Protein AF-0000000075737771 (afdb_homodimer)

pLDDT: mean 71.21, std 29.42, range [19.53, 98.81]

Nearest PDB structures (foldseek):
  6zbd-assembly1_D  TM=4.085E-01  e=5.519E+00  Plasmodium falciparum
  7qcf-assembly2_C-2  TM=2.589E-01  e=4.433E+00  Escherichia coli K-12
  5zum-assembly1_B  TM=3.335E-01  e=9.547E+00  Corallococcus sp. EGB
  6zbd-assembly1_D  TM=4.100E-01  e=5.779E+00  Plasmodium falciparum
  6vud-assembly1_B  TM=3.203E-01  e=3.975E+00  Ehrlichia chaffeensis str. Arkansas

Radius of gyration: 42.82 Å; Cα contacts (8 Å, |Δi|>4): 361; chains: 2; bounding box: 142×113×82 Å

Organism: Rhodopseudomonas palustris (strain ATCC BAA-98 / CGA009) (NCBI:txid258594)

Structure (mmCIF, N/CA/C/O backbone):
data_AF-0000000075737771-model_v1
#
loop_
_entity.id
_entity.type
_entity.pdbx_description
1 polymer 'Transmembrane protein'
#
loop_
_atom_site.group_PDB
_atom_site.id
_atom_site.type_symbol
_atom_site.label_atom_id
_atom_site.label_alt_id
_atom_site.label_comp_id
_atom_site.label_asym_id
_atom_site.label_entity_id
_atom_site.label_seq_id
_atom_site.pdbx_PDB_ins_code
_atom_site.Cartn_x
_atom_site.Cartn_y
_atom_site.Cartn_z
_atom_site.occupancy
_atom_site.B_iso_or_equiv
_atom_site.auth_seq_id
_atom_site.auth_comp_id
_atom_site.auth_asym_id
_atom_site.auth_atom_id
_atom_site.pdbx_PDB_model_num
ATOM 1 N N . MET A 1 1 ? -15.773 23.719 -1.005 1 34.38 1 MET A N 1
ATOM 2 C CA . MET A 1 1 ? -16.75 22.703 -1.405 1 34.38 1 MET A CA 1
ATOM 3 C C . MET A 1 1 ? -16.25 21.312 -1.083 1 34.38 1 MET A C 1
ATOM 5 O O . MET A 1 1 ? -15.117 20.953 -1.421 1 34.38 1 MET A O 1
ATOM 9 N N . SER A 1 2 ? -16.828 20.734 -0.159 1 44.22 2 SER A N 1
ATOM 10 C CA . SER A 1 2 ? -16.547 19.391 0.334 1 44.22 2 SER A CA 1
ATOM 11 C C . SER A 1 2 ? -16.594 18.359 -0.792 1 44.22 2 SER A C 1
ATOM 13 O O . SER A 1 2 ? -17.625 18.219 -1.467 1 44.22 2 SER A O 1
ATOM 15 N N . ILE A 1 3 ? -15.781 18.297 -1.634 1 48.78 3 ILE A N 1
ATOM 16 C CA . ILE A 1 3 ? -15.805 17.328 -2.725 1 48.78 3 ILE A CA 1
ATOM 17 C C . ILE A 1 3 ? -16.109 15.945 -2.174 1 48.78 3 ILE A C 1
ATOM 19 O O . ILE A 1 3 ? -15.344 15.398 -1.377 1 48.78 3 ILE A O 1
ATOM 23 N N . ILE A 1 4 ? -17.547 15.734 -1.917 1 54.28 4 ILE A N 1
ATOM 24 C CA . ILE A 1 4 ? -17.984 14.359 -1.649 1 54.28 4 ILE A CA 1
ATOM 25 C C . ILE A 1 4 ? -17.219 13.398 -2.557 1 54.28 4 ILE A C 1
ATOM 27 O O . ILE A 1 4 ? -17.234 13.539 -3.781 1 54.28 4 ILE A O 1
ATOM 31 N N . GLY A 1 5 ? -16.156 12.82 -2.049 1 67.5 5 GLY A N 1
ATOM 32 C CA . GLY A 1 5 ? -15.25 12.141 -2.965 1 67.5 5 GLY A CA 1
ATOM 33 C C . GLY A 1 5 ? -15.648 10.703 -3.238 1 67.5 5 GLY A C 1
ATOM 34 O O . GLY A 1 5 ? -16.078 9.984 -2.33 1 67.5 5 GLY A O 1
ATOM 35 N N . PHE A 1 6 ? -16.094 10.398 -4.477 1 82.88 6 PHE A N 1
ATOM 36 C CA . PHE A 1 6 ? -16.297 9.07 -5.039 1 82.88 6 PHE A CA 1
ATOM 37 C C . PHE A 1 6 ? -15.242 8.094 -4.535 1 82.88 6 PHE A C 1
ATOM 39 O O . PHE A 1 6 ? -14.039 8.383 -4.613 1 82.88 6 PHE A O 1
ATOM 46 N N . PRO A 1 7 ? -15.781 7.008 -3.791 1 91.62 7 PRO A N 1
ATOM 47 C CA . PRO A 1 7 ? -14.789 6.012 -3.391 1 91.62 7 PRO A CA 1
ATOM 48 C C . PRO A 1 7 ? -14.094 5.359 -4.582 1 91.62 7 PRO A C 1
ATOM 50 O O . PRO A 1 7 ? -14.719 4.609 -5.336 1 91.62 7 PRO A O 1
ATOM 53 N N . LEU A 1 8 ? -12.914 5.598 -4.746 1 95.38 8 LEU A N 1
ATOM 54 C CA . LEU A 1 8 ? -12.172 5.152 -5.918 1 95.38 8 LEU A CA 1
ATOM 55 C C . LEU A 1 8 ? -12.047 3.633 -5.941 1 95.38 8 LEU A C 1
ATOM 57 O O . LEU A 1 8 ? -11.93 3.031 -7.012 1 95.38 8 LEU A O 1
ATOM 61 N N . LEU A 1 9 ? -12.055 2.984 -4.77 1 97.06 9 LEU A N 1
ATOM 62 C CA . LEU A 1 9 ? -11.938 1.53 -4.715 1 97.06 9 LEU A CA 1
ATOM 63 C C . LEU A 1 9 ? -13.18 0.867 -5.316 1 97.06 9 LEU A C 1
ATOM 65 O O . LEU A 1 9 ? -13.164 -0.333 -5.602 1 97.06 9 LEU A O 1
ATOM 69 N N . LEU A 1 10 ? -14.219 1.64 -5.566 1 97.56 10 LEU A N 1
ATOM 70 C CA . LEU A 1 10 ? -15.406 1.126 -6.242 1 97.56 10 LEU A CA 1
ATOM 71 C C . LEU A 1 10 ? -15.07 0.703 -7.672 1 97.56 10 LEU A C 1
ATOM 73 O O . LEU A 1 10 ? -15.727 -0.178 -8.227 1 97.56 10 LEU A O 1
ATOM 77 N N . ILE A 1 11 ? -14.07 1.223 -8.18 1 97.88 11 ILE A N 1
ATOM 78 C CA . ILE A 1 11 ? -13.727 0.985 -9.578 1 97.88 11 ILE A CA 1
ATOM 79 C C . ILE A 1 11 ? -13.305 -0.47 -9.766 1 97.88 11 ILE A C 1
ATOM 81 O O . ILE A 1 11 ? -13.922 -1.205 -10.539 1 97.88 11 ILE A O 1
ATOM 85 N N . PRO A 1 12 ? -12.297 -0.991 -9.102 1 98.44 12 PRO A N 1
ATOM 86 C CA . PRO A 1 12 ? -11.969 -2.406 -9.289 1 98.44 12 PRO A CA 1
ATOM 87 C C . PRO A 1 12 ? -13.094 -3.338 -8.844 1 98.44 12 PRO A C 1
ATOM 89 O O . PRO A 1 12 ? -13.273 -4.414 -9.422 1 98.44 12 PRO A O 1
ATOM 92 N N . VAL A 1 13 ? -13.844 -2.938 -7.809 1 98.38 13 VAL A N 1
ATOM 93 C CA . VAL A 1 13 ? -14.969 -3.744 -7.348 1 98.38 13 VAL A CA 1
ATOM 94 C C . VAL A 1 13 ? -16.031 -3.836 -8.453 1 98.38 13 VAL A C 1
ATOM 96 O O . VAL A 1 13 ? -16.562 -4.91 -8.711 1 98.38 13 VAL A O 1
ATOM 99 N N . ALA A 1 14 ? -16.312 -2.715 -9.125 1 98.38 14 ALA A N 1
ATOM 100 C CA . ALA A 1 14 ? -17.266 -2.691 -10.234 1 98.38 14 ALA A CA 1
ATOM 101 C C . ALA A 1 14 ? -16.766 -3.539 -11.406 1 98.38 14 ALA A C 1
ATOM 103 O O . ALA A 1 14 ? -17.547 -4.246 -12.039 1 98.38 14 ALA A O 1
ATOM 104 N N . ILE A 1 15 ? -15.555 -3.449 -11.703 1 98.25 15 ILE A N 1
ATOM 105 C CA . ILE A 1 15 ? -14.984 -4.242 -12.781 1 98.25 15 ILE A CA 1
ATOM 106 C C . ILE A 1 15 ? -15.133 -5.73 -12.461 1 98.25 15 ILE A C 1
ATOM 108 O O . ILE A 1 15 ? -15.516 -6.52 -13.328 1 98.25 15 ILE A O 1
ATOM 112 N N . CYS A 1 16 ? -14.852 -6.109 -11.195 1 97.25 16 CYS A N 1
ATOM 113 C CA . CYS A 1 16 ? -15.039 -7.492 -10.766 1 97.25 16 CYS A CA 1
ATOM 114 C C . CYS A 1 16 ? -16.484 -7.941 -11 1 97.25 16 CYS A C 1
ATOM 116 O O . CYS A 1 16 ? -16.719 -9.031 -11.523 1 97.25 16 CYS A O 1
ATOM 118 N N . ASN A 1 17 ? -17.406 -7.102 -10.617 1 98 17 ASN A N 1
ATOM 119 C CA . ASN A 1 17 ? -18.828 -7.426 -10.805 1 98 17 ASN A CA 1
ATOM 120 C C . ASN A 1 17 ? -19.172 -7.566 -12.281 1 98 17 ASN A C 1
ATOM 122 O O . ASN A 1 17 ? -19.875 -8.508 -12.672 1 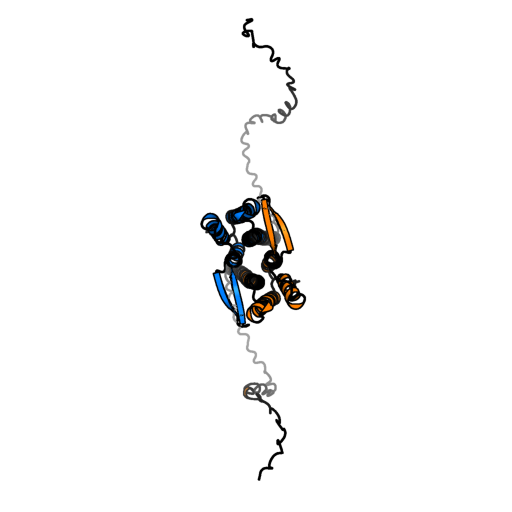98 17 ASN A O 1
ATOM 126 N N . ILE A 1 18 ? -18.703 -6.637 -13.055 1 97.81 18 ILE A N 1
ATOM 127 C CA . ILE A 1 18 ? -18.953 -6.676 -14.484 1 97.81 18 ILE A CA 1
ATOM 128 C C . ILE A 1 18 ? -18.422 -7.98 -15.07 1 97.81 18 ILE A C 1
ATOM 130 O O . ILE A 1 18 ? -19.109 -8.656 -15.844 1 97.81 18 ILE A O 1
ATOM 134 N N . ILE A 1 19 ? -17.281 -8.375 -14.648 1 96.75 19 ILE A N 1
ATOM 135 C CA . ILE A 1 19 ? -16.656 -9.586 -15.164 1 96.75 19 ILE A CA 1
ATOM 136 C C . ILE A 1 19 ? -17.453 -10.812 -14.719 1 96.75 19 ILE A C 1
ATOM 138 O O . ILE A 1 19 ? -17.797 -11.664 -15.539 1 96.75 19 ILE A O 1
ATOM 142 N N . VAL A 1 20 ? -17.766 -10.93 -13.461 1 96.44 20 VAL A N 1
ATOM 143 C CA . VAL A 1 20 ? -18.422 -12.109 -12.891 1 96.44 20 VAL A CA 1
ATOM 144 C C . VAL A 1 20 ? -19.812 -12.266 -13.5 1 96.44 20 VAL A C 1
ATOM 146 O O . VAL A 1 20 ? -20.25 -13.383 -13.797 1 96.44 20 VAL A O 1
ATOM 149 N N . PHE A 1 21 ? -20.484 -11.164 -13.742 1 96.56 21 PHE A N 1
ATOM 150 C CA . PHE A 1 21 ? -21.875 -11.258 -14.172 1 96.56 21 PHE A CA 1
ATOM 151 C C . PHE A 1 21 ? -21.969 -11.227 -15.688 1 96.56 21 PHE A C 1
ATOM 153 O O . PHE A 1 21 ? -22.844 -11.859 -16.266 1 96.56 21 PHE A O 1
ATOM 160 N N . LEU A 1 22 ? -21.062 -10.523 -16.344 1 96.44 22 LEU A N 1
ATOM 161 C CA . LEU A 1 22 ? -21.219 -10.328 -17.781 1 96.44 22 LEU A CA 1
ATOM 162 C C . LEU A 1 22 ? -20.297 -11.25 -18.547 1 96.44 22 LEU A C 1
ATOM 164 O O . LEU A 1 22 ? -20.484 -11.469 -19.75 1 96.44 22 LEU A O 1
ATOM 168 N N . MET A 1 23 ? -19.312 -11.812 -17.859 1 95.5 23 MET A N 1
ATOM 169 C CA . MET A 1 23 ? -18.344 -12.695 -18.5 1 95.5 23 MET A CA 1
ATOM 170 C C . MET A 1 23 ? -18.078 -13.922 -17.641 1 95.5 23 MET A C 1
ATOM 172 O O . MET A 1 23 ? -16.922 -14.211 -17.312 1 95.5 23 MET A O 1
ATOM 176 N N . PRO A 1 24 ? -19.047 -14.773 -17.328 1 88.88 24 PRO A N 1
ATOM 177 C CA . PRO A 1 24 ? -18.891 -15.891 -16.391 1 88.88 24 PRO A CA 1
ATOM 178 C C . PRO A 1 24 ? -17.844 -16.891 -16.859 1 88.88 24 PRO A C 1
ATOM 180 O O . PRO A 1 24 ? -17.234 -17.594 -16.031 1 88.88 24 PRO A O 1
ATOM 183 N N . GLY A 1 25 ? -17.297 -16.891 -18.016 1 91.81 25 GLY A N 1
ATOM 184 C CA . GLY A 1 25 ? -16.281 -17.812 -18.5 1 91.81 25 GLY A CA 1
ATOM 185 C C . GLY A 1 25 ? -14.875 -17.266 -18.359 1 91.81 25 GLY A C 1
ATOM 186 O O . GLY A 1 25 ? -13.906 -18.016 -18.516 1 91.81 25 GLY A O 1
ATOM 187 N N . LEU A 1 26 ? -14.828 -16.094 -17.922 1 93.75 26 LEU A N 1
ATOM 188 C CA . LEU A 1 26 ? -13.523 -15.461 -17.766 1 93.75 26 LEU A CA 1
ATOM 189 C C . LEU A 1 26 ? -13.039 -15.586 -16.312 1 93.75 26 LEU A C 1
ATOM 191 O O . LEU A 1 26 ? -13.578 -14.938 -15.414 1 93.75 26 LEU A O 1
ATOM 195 N N . ALA A 1 27 ? -12.039 -16.484 -16.125 1 94.75 27 ALA A N 1
ATOM 196 C CA . ALA A 1 27 ? -11.516 -16.719 -14.789 1 94.75 27 ALA A CA 1
ATOM 197 C C . ALA A 1 27 ? -10.531 -15.617 -14.383 1 94.75 27 ALA A C 1
ATOM 199 O O . ALA A 1 27 ? -9.883 -15.016 -15.234 1 94.75 27 ALA A O 1
ATOM 200 N N . PHE A 1 28 ? -10.391 -15.406 -13.109 1 95.25 28 PHE A N 1
ATOM 201 C CA . PHE A 1 28 ? -9.523 -14.344 -12.609 1 95.25 28 PHE A CA 1
ATOM 202 C C . PHE A 1 28 ? -8.055 -14.734 -12.75 1 95.25 28 PHE A C 1
ATOM 204 O O . PHE A 1 28 ? -7.172 -13.883 -12.656 1 95.25 28 PHE A O 1
ATOM 211 N N . ASP A 1 29 ? -7.758 -16.016 -12.969 1 93.81 29 ASP A N 1
ATOM 212 C CA . ASP A 1 29 ? -6.383 -16.453 -13.172 1 93.81 29 ASP A CA 1
ATOM 213 C C . ASP A 1 29 ? -6.012 -16.422 -14.656 1 93.81 29 ASP A C 1
ATOM 215 O O . ASP A 1 29 ? -4.898 -16.797 -15.031 1 93.81 29 ASP A O 1
ATOM 219 N N . ALA A 1 30 ? -6.965 -15.891 -15.461 1 96.31 30 ALA A N 1
ATOM 220 C CA . ALA A 1 30 ? -6.672 -15.742 -16.891 1 96.31 30 ALA A CA 1
ATOM 221 C C . ALA A 1 30 ? -5.492 -14.797 -17.109 1 96.31 30 ALA A C 1
ATOM 223 O O . ALA A 1 30 ? -5.426 -13.727 -16.5 1 96.31 30 ALA A O 1
ATOM 224 N N . ALA A 1 31 ? -4.531 -15.25 -18.031 1 96.25 31 ALA A N 1
ATOM 225 C CA . ALA A 1 31 ? -3.354 -14.445 -18.359 1 96.25 31 ALA A CA 1
ATOM 226 C C . ALA A 1 31 ? -3.717 -13.289 -19.281 1 96.25 31 ALA A C 1
ATOM 228 O O . ALA A 1 31 ? -4.309 -13.492 -20.344 1 96.25 31 ALA A O 1
ATOM 229 N N . LEU A 1 32 ? -3.424 -12.125 -18.828 1 96.31 32 LEU A N 1
ATOM 230 C CA . LEU A 1 32 ? -3.666 -10.945 -19.656 1 96.31 32 LEU A CA 1
ATOM 231 C C . LEU A 1 32 ? -2.471 -10.656 -20.562 1 96.31 32 LEU A C 1
ATOM 233 O O . LEU A 1 32 ? -2.641 -10.273 -21.719 1 96.31 32 LEU A O 1
ATOM 237 N N . THR A 1 33 ? -1.307 -10.727 -20.016 1 95.69 33 THR A N 1
ATOM 238 C CA . THR A 1 33 ? -0.081 -10.445 -20.75 1 95.69 33 THR A CA 1
ATOM 239 C C . THR A 1 33 ? 1.122 -11.094 -20.078 1 95.69 33 THR A C 1
ATOM 241 O O . THR A 1 33 ? 1.021 -11.578 -18.938 1 95.69 33 THR A O 1
ATOM 244 N N . ARG A 1 34 ? 2.162 -11.281 -20.938 1 97.5 34 ARG A N 1
ATOM 245 C CA . ARG A 1 34 ? 3.434 -11.805 -20.438 1 97.5 34 ARG A CA 1
ATOM 246 C C . ARG A 1 34 ? 4.57 -10.82 -20.703 1 97.5 34 ARG A C 1
ATOM 248 O O . ARG A 1 34 ? 4.648 -10.242 -21.797 1 97.5 34 ARG A O 1
ATOM 255 N N . VAL A 1 35 ? 5.375 -10.586 -19.609 1 97.06 3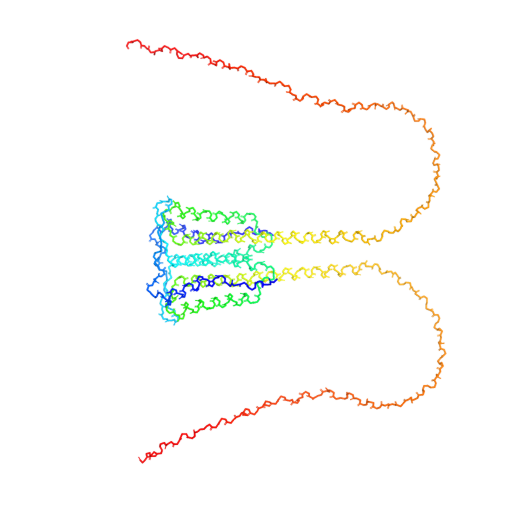5 VAL A N 1
ATOM 256 C CA . VAL A 1 35 ? 6.5 -9.656 -19.719 1 97.06 35 VAL A CA 1
ATOM 257 C C . VAL A 1 35 ? 7.793 -10.367 -19.328 1 97.06 35 VAL A C 1
ATOM 259 O O . VAL A 1 35 ? 7.852 -11.047 -18.297 1 97.06 35 VAL A O 1
ATOM 262 N N . VAL A 1 36 ? 8.812 -10.227 -20.219 1 98 36 VAL A N 1
ATOM 263 C CA . VAL A 1 36 ? 10.133 -10.758 -19.875 1 98 36 VAL A CA 1
ATOM 264 C C . VAL A 1 36 ? 10.891 -9.734 -19.031 1 98 36 VAL A C 1
ATOM 266 O O . VAL A 1 36 ? 11.055 -8.578 -19.453 1 98 36 VAL A O 1
ATOM 269 N N . LEU A 1 37 ? 11.32 -10.195 -17.875 1 98.06 37 LEU A N 1
ATOM 270 C CA . LEU A 1 37 ? 12.023 -9.32 -16.953 1 98.06 37 LEU A CA 1
ATOM 271 C C . LEU A 1 37 ? 13.523 -9.328 -17.234 1 98.06 37 LEU A C 1
ATOM 273 O O . LEU A 1 37 ? 14.016 -10.18 -17.984 1 98.06 37 LEU A O 1
ATOM 277 N N . PRO A 1 38 ? 14.281 -8.266 -16.703 1 97.56 38 PRO A N 1
ATOM 278 C CA . PRO A 1 38 ? 15.734 -8.203 -16.875 1 97.56 38 PRO A CA 1
ATOM 279 C C . PRO A 1 38 ? 16.438 -9.477 -16.422 1 97.56 38 PRO A C 1
ATOM 281 O O . PRO A 1 38 ? 17.484 -9.836 -16.953 1 97.56 38 PRO A O 1
ATOM 284 N N . SER A 1 39 ? 15.898 -10.219 -15.523 1 97.5 39 SER A N 1
ATOM 285 C CA . SER A 1 39 ? 16.469 -11.469 -15.016 1 97.5 39 SER A CA 1
ATOM 286 C C . SER A 1 39 ? 16.359 -12.578 -16.047 1 97.5 39 SER A C 1
ATOM 288 O O . SER A 1 39 ? 17 -13.625 -15.914 1 97.5 39 SER A O 1
ATOM 290 N N . GLY A 1 40 ? 15.477 -12.383 -17.109 1 97.88 40 GLY A N 1
ATOM 291 C CA . GLY A 1 40 ? 15.195 -13.422 -18.094 1 97.88 40 GLY A CA 1
ATOM 292 C C . GLY A 1 40 ? 13.938 -14.211 -17.781 1 97.88 40 GLY A C 1
ATOM 293 O O . GLY A 1 40 ? 13.422 -14.922 -18.641 1 97.88 40 GLY A O 1
ATOM 294 N N . ALA A 1 41 ? 13.438 -14.062 -16.562 1 97.31 41 ALA A N 1
ATOM 295 C CA . ALA A 1 41 ? 12.211 -14.758 -16.188 1 97.31 41 ALA A CA 1
ATOM 296 C C . ALA A 1 41 ? 10.992 -14.109 -16.828 1 97.31 41 ALA A C 1
ATOM 298 O O . ALA A 1 41 ? 10.969 -12.891 -17.047 1 97.31 41 ALA A O 1
ATOM 299 N N . THR A 1 42 ? 9.945 -14.883 -17.156 1 97 42 THR A N 1
ATOM 300 C CA . THR A 1 42 ? 8.703 -14.383 -17.719 1 97 42 THR A CA 1
ATOM 301 C C . THR A 1 42 ? 7.664 -14.156 -16.625 1 97 42 THR A C 1
ATOM 303 O O . THR A 1 42 ? 7.371 -15.062 -15.836 1 97 42 THR A O 1
ATOM 306 N N . TRP A 1 43 ? 7.188 -13.055 -16.5 1 96.56 43 TRP A N 1
ATOM 307 C CA . TRP A 1 43 ? 6.125 -12.703 -15.57 1 96.56 43 TRP A CA 1
ATOM 308 C C . TRP A 1 43 ? 4.77 -12.703 -16.266 1 96.56 43 TRP A C 1
ATOM 310 O O . TRP A 1 43 ? 4.5 -11.844 -17.109 1 96.56 43 TRP A O 1
ATOM 320 N N . THR A 1 44 ? 3.896 -13.625 -15.852 1 96.56 44 THR A N 1
ATOM 321 C CA . THR A 1 44 ? 2.539 -13.703 -16.375 1 96.56 44 THR A CA 1
ATOM 322 C C . THR A 1 44 ? 1.576 -12.891 -15.523 1 96.56 44 THR A C 1
ATOM 324 O O . THR A 1 44 ? 1.38 -13.195 -14.344 1 96.56 44 THR A O 1
ATOM 327 N N . ILE A 1 45 ? 1.024 -11.93 -16.094 1 97.19 45 ILE A N 1
ATOM 328 C CA . ILE A 1 45 ? 0.092 -11.047 -15.398 1 97.19 45 ILE A CA 1
ATOM 329 C C . ILE A 1 45 ? -1.335 -11.562 -15.578 1 97.19 45 ILE A C 1
ATOM 331 O O . ILE A 1 45 ? -1.843 -11.625 -16.703 1 97.19 45 ILE A O 1
ATOM 335 N N . ALA A 1 46 ? -1.957 -11.938 -14.445 1 98 46 ALA A N 1
ATOM 336 C CA . ALA A 1 46 ? -3.318 -12.461 -14.469 1 98 46 ALA A CA 1
ATOM 337 C C . ALA A 1 46 ? -4.34 -11.352 -14.242 1 98 46 ALA A C 1
ATOM 339 O O . ALA A 1 46 ? -4.016 -10.305 -13.68 1 98 46 ALA A O 1
ATOM 340 N N . LEU A 1 47 ? -5.52 -11.57 -14.688 1 97.88 47 LEU A N 1
ATOM 341 C CA . LEU A 1 47 ? -6.621 -10.625 -14.562 1 97.88 47 LEU A CA 1
ATOM 342 C C . LEU A 1 47 ? -6.84 -10.227 -13.109 1 97.88 47 LEU A C 1
ATOM 344 O O . LEU A 1 47 ? -6.961 -9.047 -12.789 1 97.88 47 LEU A O 1
ATOM 348 N N . GLY A 1 48 ? -6.883 -11.203 -12.195 1 97.94 48 GLY A N 1
ATOM 349 C CA . GLY A 1 48 ? -7.102 -10.945 -10.781 1 97.94 48 GLY A CA 1
ATOM 350 C C . GLY A 1 48 ? -6.016 -10.086 -10.164 1 97.94 48 GLY A C 1
ATOM 351 O O . GLY A 1 48 ? -6.305 -9.188 -9.367 1 97.94 48 GLY A O 1
ATOM 352 N N . ASP A 1 49 ? -4.762 -10.383 -10.523 1 97.69 49 ASP A N 1
ATOM 353 C CA . ASP A 1 49 ? -3.633 -9.617 -10.008 1 97.69 49 ASP A CA 1
ATOM 354 C C . ASP A 1 49 ? -3.709 -8.156 -10.461 1 97.69 49 ASP A C 1
ATOM 356 O O . ASP A 1 49 ? -3.33 -7.25 -9.719 1 97.69 49 ASP A O 1
ATOM 360 N N . THR A 1 50 ? -4.172 -7.969 -11.672 1 98.12 50 THR A N 1
ATOM 361 C CA . THR A 1 50 ? -4.301 -6.625 -12.227 1 98.12 50 THR A CA 1
ATOM 362 C C . THR A 1 50 ? -5.363 -5.832 -11.469 1 98.12 50 THR A C 1
ATOM 364 O O . THR A 1 50 ? -5.18 -4.641 -11.195 1 98.12 50 THR A O 1
ATOM 367 N N . LEU A 1 51 ? -6.441 -6.531 -11.125 1 98.62 51 LEU A N 1
ATOM 368 C CA . LEU A 1 51 ? -7.5 -5.863 -10.375 1 98.62 51 LEU A CA 1
ATOM 369 C C . LEU A 1 51 ? -7.023 -5.496 -8.969 1 98.62 51 LEU A C 1
ATOM 371 O O . LEU A 1 51 ? -7.289 -4.391 -8.492 1 98.62 51 LEU A O 1
ATOM 375 N N . VAL A 1 52 ? -6.301 -6.352 -8.344 1 98.75 52 VAL A N 1
ATOM 376 C CA . VAL A 1 52 ? -5.77 -6.082 -7.008 1 98.75 52 VAL A CA 1
ATOM 377 C C . VAL A 1 52 ? -4.754 -4.945 -7.074 1 98.75 52 VAL A C 1
ATOM 379 O O . VAL A 1 52 ? -4.754 -4.055 -6.227 1 98.75 52 VAL A O 1
ATOM 382 N N . ALA A 1 53 ? -3.896 -4.984 -8.125 1 98.75 53 ALA A N 1
ATOM 383 C CA . ALA A 1 53 ? -2.916 -3.92 -8.312 1 98.75 53 ALA A CA 1
ATOM 384 C C . ALA A 1 53 ? -3.602 -2.564 -8.477 1 98.75 53 ALA A C 1
ATOM 386 O O . ALA A 1 53 ? -3.164 -1.568 -7.895 1 98.75 53 ALA A O 1
ATOM 387 N N . LEU A 1 54 ? -4.645 -2.561 -9.242 1 98.62 54 LEU A N 1
ATOM 388 C CA . LEU A 1 54 ? -5.426 -1.343 -9.43 1 98.62 54 LEU A CA 1
ATOM 389 C C . LEU A 1 54 ? -5.992 -0.853 -8.102 1 98.62 54 LEU A C 1
ATOM 391 O O . LEU A 1 54 ? -5.953 0.345 -7.812 1 98.62 54 LEU A O 1
ATOM 395 N N . GLY A 1 55 ? -6.516 -1.797 -7.273 1 98.62 55 GLY A N 1
ATOM 396 C CA . GLY A 1 55 ? -7.008 -1.439 -5.953 1 98.62 55 GLY A CA 1
ATOM 397 C C . GLY A 1 55 ? -5.938 -0.833 -5.062 1 98.62 55 GLY A C 1
ATOM 398 O O . GLY A 1 55 ? -6.18 0.171 -4.391 1 98.62 55 GLY A O 1
ATOM 399 N N . VAL A 1 56 ? -4.754 -1.406 -5.113 1 98.56 56 VAL A N 1
ATOM 400 C CA . VAL A 1 56 ? -3.639 -0.924 -4.309 1 98.56 56 VAL A CA 1
ATOM 401 C C . VAL A 1 56 ? -3.26 0.49 -4.742 1 98.56 56 VAL A C 1
ATOM 403 O O . VAL A 1 56 ? -3.07 1.374 -3.902 1 98.56 56 VAL A O 1
ATOM 406 N N . LEU A 1 57 ? -3.211 0.736 -5.98 1 98.12 57 LEU A N 1
ATOM 407 C CA . LEU A 1 57 ? -2.83 2.041 -6.508 1 98.12 57 LEU A CA 1
ATOM 408 C C . LEU A 1 57 ? -3.881 3.094 -6.168 1 98.12 57 LEU A C 1
ATOM 410 O O . LEU A 1 57 ? -3.541 4.234 -5.852 1 98.12 57 LEU A O 1
ATOM 414 N N . LEU A 1 58 ? -5.141 2.695 -6.203 1 97.5 58 LEU A N 1
ATOM 415 C CA . LEU A 1 58 ? -6.223 3.637 -5.945 1 97.5 58 LEU A CA 1
ATOM 416 C C . LEU A 1 58 ? -6.352 3.918 -4.449 1 97.5 58 LEU A C 1
ATOM 418 O O . LEU A 1 58 ? -7.012 4.883 -4.051 1 97.5 58 LEU A O 1
ATOM 422 N N . LEU A 1 59 ? -5.73 3.084 -3.66 1 96.06 59 LEU A N 1
ATOM 423 C CA . LEU A 1 59 ? -5.73 3.324 -2.221 1 96.06 59 LEU A CA 1
ATOM 424 C C . LEU A 1 59 ? -4.93 4.574 -1.878 1 96.06 59 LEU A C 1
ATOM 426 O O . LEU A 1 59 ? -5.258 5.281 -0.922 1 96.06 59 LEU A O 1
ATOM 430 N N . LEU A 1 60 ? -3.918 4.914 -2.727 1 94.12 60 LEU A N 1
ATOM 431 C CA . LEU A 1 60 ? -3.033 6.043 -2.449 1 94.12 60 LEU A CA 1
ATOM 432 C C . LEU A 1 60 ? -3.803 7.359 -2.473 1 94.12 60 LEU A C 1
ATOM 434 O O . LEU A 1 60 ? -3.812 8.094 -1.482 1 94.12 60 LEU A O 1
ATOM 438 N N . PRO A 1 61 ? -4.508 7.703 -3.551 1 92.69 61 PRO A N 1
ATOM 439 C CA . PRO A 1 61 ? -5.27 8.953 -3.521 1 92.69 61 PRO A CA 1
ATOM 440 C C . PRO A 1 61 ? -6.375 8.945 -2.465 1 92.69 61 PRO A C 1
ATOM 442 O O . PRO A 1 61 ? -6.742 10 -1.945 1 92.69 61 PRO A O 1
ATOM 445 N N . GLU A 1 62 ? -6.879 7.777 -2.166 1 91.75 62 GLU A N 1
ATOM 446 C CA . GLU A 1 62 ? -7.91 7.691 -1.133 1 91.75 62 GLU A CA 1
ATOM 447 C C . GLU A 1 62 ? -7.355 8.094 0.231 1 91.75 62 GLU A C 1
ATOM 449 O O . GLU A 1 62 ? -8.016 8.812 0.986 1 91.75 62 GLU A O 1
ATOM 454 N N . VAL A 1 63 ? -6.203 7.66 0.485 1 88.25 63 VAL A N 1
ATOM 455 C CA . VAL A 1 63 ? -5.543 7.996 1.742 1 88.25 63 VAL A CA 1
ATOM 456 C C . VAL A 1 63 ? -5.23 9.492 1.778 1 88.25 63 VAL A C 1
ATOM 458 O O . VAL A 1 63 ? -5.379 10.141 2.818 1 88.25 63 VAL A O 1
ATOM 461 N N . MET A 1 64 ? -4.848 10.039 0.677 1 87.88 64 MET A N 1
ATOM 462 C CA . MET A 1 64 ? -4.516 11.453 0.589 1 87.88 64 MET A CA 1
ATOM 463 C C . MET A 1 64 ? -5.758 12.32 0.778 1 87.88 64 MET A C 1
ATOM 465 O O . MET A 1 64 ? -5.703 13.367 1.429 1 87.88 64 MET A O 1
ATOM 469 N N . LYS A 1 65 ? -6.789 11.812 0.184 1 87.19 65 LYS A N 1
ATOM 470 C CA . LYS A 1 65 ? -8.062 12.508 0.358 1 87.19 65 LYS A CA 1
ATOM 471 C C . LYS A 1 65 ? -8.492 12.508 1.822 1 87.19 65 LYS A C 1
ATOM 473 O O . LYS A 1 65 ? -9.016 13.508 2.318 1 87.19 65 LYS A O 1
ATOM 478 N N . ALA A 1 66 ? -8.242 11.461 2.506 1 83.94 66 ALA A N 1
ATOM 479 C CA . ALA A 1 66 ? -8.664 11.305 3.896 1 83.94 66 ALA A CA 1
ATOM 480 C C . ALA A 1 66 ? -7.832 12.188 4.824 1 83.94 66 ALA A C 1
ATOM 482 O O . ALA A 1 66 ? -8.266 12.523 5.926 1 83.94 66 ALA A O 1
ATOM 483 N N . ALA A 1 67 ? -6.719 12.656 4.348 1 82 67 ALA A N 1
ATOM 484 C CA . ALA A 1 67 ? -5.812 13.453 5.164 1 82 67 ALA A CA 1
ATOM 485 C C . ALA A 1 67 ? -6.152 14.938 5.07 1 82 67 ALA A C 1
ATOM 487 O O . ALA A 1 67 ? -5.621 15.75 5.824 1 82 67 ALA A O 1
ATOM 488 N N . ARG A 1 68 ? -6.973 15.227 4.238 1 78.62 68 ARG A N 1
ATOM 489 C CA . ARG A 1 68 ? -7.352 16.625 4.109 1 78.62 68 ARG A CA 1
ATOM 490 C C . ARG A 1 68 ? -8.289 17.047 5.234 1 78.62 68 ARG A C 1
ATOM 492 O O . ARG A 1 68 ? -9.18 16.297 5.629 1 78.62 68 ARG A O 1
ATOM 499 N N . PRO A 1 69 ? -7.973 18.25 5.684 1 67.25 69 PRO A N 1
ATOM 500 C CA . PRO A 1 69 ? -8.859 18.766 6.727 1 67.25 69 PRO A CA 1
ATOM 501 C C . PRO A 1 69 ? -10.289 18.984 6.23 1 67.25 69 PRO A C 1
ATOM 503 O O . PRO A 1 69 ? -10.5 19.453 5.113 1 67.25 69 PRO A O 1
ATOM 506 N N . GLY A 1 70 ? -11.188 18.578 6.953 1 60.44 70 GLY A N 1
ATOM 507 C CA . GLY A 1 70 ? -12.578 18.812 6.598 1 60.44 70 GLY A CA 1
ATOM 508 C C . GLY A 1 70 ? -13.102 17.859 5.547 1 60.44 70 GLY A C 1
ATOM 509 O O . GLY A 1 70 ? -14.258 17.938 5.145 1 60.44 70 GLY A O 1
ATOM 510 N N . ALA A 1 71 ? -12.125 17.188 5 1 56.84 71 ALA A N 1
ATOM 511 C CA . ALA A 1 71 ? -12.5 16.5 3.766 1 56.84 71 ALA A CA 1
ATOM 512 C C . ALA A 1 71 ? -13.438 15.336 4.047 1 56.84 71 ALA A C 1
ATOM 514 O O . ALA A 1 71 ? -14.477 15.195 3.395 1 56.84 71 ALA A O 1
ATOM 515 N N . LYS A 1 72 ? -12.93 14.164 4.598 1 59.03 72 LYS A N 1
ATOM 516 C CA . LYS A 1 72 ? -13.875 13.047 4.527 1 59.03 72 LYS A CA 1
ATOM 517 C C . LYS A 1 72 ? -15.086 13.305 5.418 1 59.03 72 LYS A C 1
ATOM 519 O O . LYS A 1 72 ? -14.953 13.406 6.641 1 59.03 72 LYS A O 1
ATOM 524 N N . TYR A 1 73 ? -16.219 13.836 4.613 1 62.88 73 TYR A N 1
ATOM 525 C CA . TYR A 1 73 ? -17.531 13.984 5.246 1 62.88 73 TYR A CA 1
ATOM 526 C C . TYR A 1 73 ? -18.094 12.633 5.668 1 62.88 73 TYR A C 1
ATOM 528 O O . TYR A 1 73 ? -17.609 11.586 5.219 1 62.88 73 TYR A O 1
ATOM 536 N N . LEU A 1 74 ? -18.766 12.703 6.594 1 75.25 74 LEU A N 1
ATOM 537 C CA . LEU A 1 74 ? -19.516 11.539 7.055 1 75.25 74 LEU A CA 1
ATOM 538 C C . LEU A 1 74 ? -19.984 10.695 5.875 1 75.25 74 LEU A C 1
ATOM 540 O O . LEU A 1 74 ? -19.938 9.461 5.93 1 75.25 74 LEU A O 1
ATOM 544 N N . THR A 1 75 ? -20.234 11.445 4.77 1 80.31 75 THR A N 1
ATOM 545 C CA . THR A 1 75 ? -20.734 10.75 3.58 1 80.31 75 THR A CA 1
ATOM 546 C C . THR A 1 75 ? -19.625 9.898 2.953 1 80.31 75 THR A C 1
ATOM 548 O O . THR A 1 75 ? -19.891 8.789 2.49 1 80.31 75 THR A O 1
ATOM 551 N N . ASP A 1 76 ? -18.422 10.391 2.984 1 83.69 76 ASP A N 1
ATOM 552 C CA . ASP A 1 76 ? -17.297 9.648 2.408 1 83.69 76 ASP A CA 1
ATOM 553 C C . ASP A 1 76 ? -17.031 8.367 3.186 1 83.69 76 ASP A C 1
ATOM 555 O O . ASP A 1 76 ? -16.734 7.324 2.592 1 83.69 76 ASP A O 1
ATOM 559 N N . HIS A 1 77 ? -17.25 8.508 4.445 1 86.19 77 HIS A N 1
ATOM 560 C CA . HIS A 1 77 ? -17.047 7.332 5.289 1 86.19 77 HIS A CA 1
ATOM 561 C C . HIS A 1 77 ? -18.141 6.301 5.086 1 86.19 77 HIS A C 1
ATOM 563 O O . HIS A 1 77 ? -17.875 5.098 5.051 1 86.19 77 HIS A O 1
ATOM 569 N N . LEU A 1 78 ? -19.297 6.855 4.918 1 88.94 78 LEU A N 1
ATOM 570 C CA . LEU A 1 78 ? -20.422 5.953 4.684 1 88.94 78 LEU A CA 1
ATOM 571 C C . LEU A 1 78 ? -20.281 5.238 3.346 1 88.94 78 LEU A C 1
ATOM 573 O O . LEU A 1 78 ? -20.578 4.047 3.236 1 88.94 78 LEU A O 1
ATOM 577 N N . LEU A 1 79 ? -19.797 5.93 2.375 1 92.31 79 LEU A N 1
ATOM 578 C CA . LEU A 1 79 ? -19.609 5.324 1.062 1 92.31 79 LEU A CA 1
ATOM 579 C C . LEU A 1 79 ? -18.531 4.25 1.108 1 92.31 79 LEU A C 1
ATOM 581 O O . LEU A 1 79 ? -18.672 3.186 0.509 1 92.31 79 LEU A O 1
ATOM 585 N N . SER A 1 80 ? -17.453 4.523 1.825 1 94.12 80 SER A N 1
ATOM 586 C CA . SER A 1 80 ? -16.391 3.525 1.961 1 94.12 80 SER A CA 1
ATOM 587 C C . SER A 1 80 ? -16.891 2.287 2.695 1 94.12 80 SER A C 1
ATOM 589 O O . SER A 1 80 ? -16.484 1.168 2.389 1 94.12 80 SER A O 1
ATOM 591 N N . LEU A 1 81 ? -17.75 2.555 3.641 1 95.5 81 LEU A N 1
ATOM 592 C CA . LEU A 1 81 ? -18.344 1.443 4.379 1 95.5 81 LEU A CA 1
ATOM 593 C C . LEU A 1 81 ? -19.234 0.605 3.471 1 95.5 81 LEU A C 1
ATOM 595 O O . LEU A 1 81 ? -19.234 -0.625 3.561 1 95.5 81 LEU A O 1
ATOM 599 N N . LEU A 1 82 ? -20.016 1.248 2.625 1 96.81 82 LEU A N 1
ATOM 600 C CA . LEU A 1 82 ? -20.875 0.543 1.68 1 96.81 82 LEU A CA 1
ATOM 601 C C . LEU A 1 82 ? -20.047 -0.288 0.706 1 96.81 82 LEU A C 1
ATOM 603 O O . LEU A 1 82 ? -20.406 -1.426 0.395 1 96.81 82 LEU A O 1
ATOM 607 N N . VAL A 1 83 ? -18.938 0.265 0.236 1 97.69 83 VAL A N 1
ATOM 608 C CA . VAL A 1 83 ? -18.047 -0.467 -0.664 1 97.69 83 VAL A CA 1
ATOM 609 C C . VAL A 1 83 ? -17.469 -1.685 0.055 1 97.69 83 VAL A C 1
ATOM 611 O O . VAL A 1 83 ? -17.469 -2.789 -0.491 1 97.69 83 VAL A O 1
ATOM 614 N N . LEU A 1 84 ? -17.047 -1.447 1.312 1 98.25 84 LEU A N 1
ATOM 615 C CA . LEU A 1 84 ? -16.516 -2.545 2.111 1 98.25 84 LEU A CA 1
ATOM 616 C C . LEU A 1 84 ? -17.578 -3.611 2.348 1 98.25 84 LEU A C 1
ATOM 618 O O . LEU A 1 84 ? -17.344 -4.797 2.098 1 98.25 84 LEU A O 1
ATOM 622 N N . GLY A 1 85 ? -18.703 -3.17 2.805 1 98.38 85 GLY A N 1
ATOM 623 C CA . GLY A 1 85 ? -19.797 -4.105 3.062 1 98.38 85 GLY A CA 1
ATOM 624 C C . GLY A 1 85 ? -20.25 -4.836 1.817 1 98.38 85 GLY A C 1
ATOM 625 O O . GLY A 1 85 ? -20.516 -6.043 1.857 1 98.38 85 GLY A O 1
ATOM 626 N N . GLY A 1 86 ? -20.375 -4.164 0.7 1 98.31 86 GLY A N 1
ATOM 627 C CA . GLY A 1 86 ? -20.812 -4.762 -0.553 1 98.31 86 GLY A CA 1
ATOM 628 C C . GLY A 1 86 ? -19.875 -5.848 -1.052 1 98.31 86 GLY A C 1
ATOM 629 O O . GLY A 1 86 ? -20.312 -6.969 -1.327 1 98.31 86 GLY A O 1
ATOM 630 N N . ILE A 1 87 ? -18.625 -5.574 -1.118 1 98.62 87 ILE A N 1
ATOM 631 C CA . ILE A 1 87 ? -17.672 -6.52 -1.681 1 98.62 87 ILE A CA 1
ATOM 632 C C . ILE A 1 87 ? -17.484 -7.691 -0.721 1 98.62 87 ILE A C 1
ATOM 634 O O . ILE A 1 87 ? -17.266 -8.828 -1.153 1 98.62 87 ILE A O 1
ATOM 638 N N . THR A 1 88 ? -17.547 -7.449 0.593 1 98.62 88 THR A N 1
ATOM 639 C CA . THR A 1 88 ? -17.438 -8.531 1.569 1 98.62 88 THR A CA 1
ATOM 640 C C . THR A 1 88 ? -18.641 -9.453 1.478 1 98.62 88 THR A C 1
ATOM 642 O O . THR A 1 88 ? -18.5 -10.68 1.521 1 98.62 88 THR A O 1
ATOM 645 N N . ALA A 1 89 ? -19.781 -8.875 1.301 1 98.69 89 ALA A N 1
ATOM 646 C CA . ALA A 1 89 ? -21 -9.672 1.153 1 98.69 89 ALA A CA 1
ATOM 647 C C . ALA A 1 89 ? -20.938 -10.531 -0.105 1 98.69 89 ALA A C 1
ATOM 649 O O . ALA A 1 89 ? -21.297 -11.711 -0.073 1 98.69 89 ALA A O 1
ATOM 650 N N . GLU A 1 90 ? -20.484 -9.891 -1.133 1 98.56 90 GLU A N 1
ATOM 651 C CA . GLU A 1 90 ? -20.344 -10.656 -2.369 1 98.56 90 GLU A CA 1
ATOM 652 C C . GLU A 1 90 ? -19.391 -11.836 -2.186 1 98.56 90 GLU A C 1
ATOM 654 O O . GLU A 1 90 ? -19.672 -12.953 -2.625 1 98.56 90 GLU A O 1
ATOM 659 N N . PHE A 1 91 ? -18.344 -11.656 -1.489 1 98.44 91 PHE A N 1
ATOM 660 C CA . PHE A 1 91 ? -17.328 -12.664 -1.259 1 98.44 91 PHE A CA 1
ATOM 661 C C . PHE A 1 91 ? -17.875 -13.828 -0.452 1 98.44 91 PHE A C 1
ATOM 663 O O . PHE A 1 91 ? -17.625 -14.992 -0.772 1 98.44 91 PHE A O 1
ATOM 670 N N . VAL A 1 92 ? -18.656 -13.523 0.499 1 98.31 92 VAL A N 1
ATOM 671 C CA . VAL A 1 92 ? -19.078 -14.539 1.456 1 98.31 92 VAL A CA 1
ATOM 672 C C . VAL A 1 92 ? -20.375 -15.18 0.988 1 98.31 92 VAL A C 1
ATOM 674 O O . VAL A 1 92 ? -20.578 -16.391 1.152 1 98.31 92 VAL A O 1
ATOM 677 N N . MET A 1 93 ? -21.234 -14.438 0.281 1 98.38 93 MET A N 1
ATOM 678 C CA . MET A 1 93 ? -22.609 -14.883 0.078 1 98.38 93 MET A CA 1
ATOM 679 C C . MET A 1 93 ? -22.812 -15.391 -1.345 1 98.38 93 MET A C 1
ATOM 681 O O . MET A 1 93 ? -23.781 -16.094 -1.623 1 98.38 93 MET A O 1
ATOM 685 N N . LEU A 1 94 ? -21.906 -14.992 -2.225 1 97.69 94 LEU A N 1
ATOM 686 C CA . LEU A 1 94 ? -22.047 -15.43 -3.611 1 97.69 94 LEU A CA 1
ATOM 687 C C . LEU A 1 94 ? -20.875 -16.328 -4.023 1 97.69 94 LEU A C 1
ATOM 689 O O . LEU A 1 94 ? -19.719 -15.906 -3.969 1 97.69 94 LEU A O 1
ATOM 693 N N . PRO A 1 95 ? -21.234 -17.484 -4.539 1 96.44 95 PRO A N 1
ATOM 694 C CA . PRO A 1 95 ? -20.188 -18.438 -4.883 1 96.44 95 PRO A CA 1
ATOM 695 C C . PRO A 1 95 ? -19.297 -17.969 -6.02 1 96.44 95 PRO A C 1
ATOM 697 O O . PRO A 1 95 ? -18.094 -18.281 -6.051 1 96.44 95 PRO A O 1
ATOM 700 N N . GLN A 1 96 ? -19.781 -17.094 -6.867 1 95.94 96 GLN A N 1
ATOM 701 C CA . GLN A 1 96 ? -19 -16.609 -8 1 95.94 96 GLN A CA 1
ATOM 702 C C . GLN A 1 96 ? -17.906 -15.648 -7.555 1 95.94 96 GLN A C 1
ATOM 704 O O . GLN A 1 96 ? -16.938 -15.406 -8.289 1 95.94 96 GLN A O 1
ATOM 709 N N . PHE A 1 97 ? -18.016 -15.141 -6.371 1 97.5 97 PHE A N 1
ATOM 710 C CA . PHE A 1 97 ? -17.078 -14.141 -5.867 1 97.5 97 PHE A CA 1
ATOM 711 C C . PHE A 1 97 ? -16.109 -14.758 -4.859 1 97.5 97 PHE A C 1
ATOM 713 O O . PHE A 1 97 ? -15.273 -14.062 -4.289 1 97.5 97 PHE A O 1
ATOM 720 N N . ALA A 1 98 ? -16.172 -16.094 -4.645 1 96.81 98 ALA A N 1
ATOM 721 C CA . ALA A 1 98 ? -15.375 -16.781 -3.633 1 96.81 98 ALA A CA 1
ATOM 722 C C . ALA A 1 98 ? -13.961 -17.047 -4.145 1 96.81 98 ALA A C 1
ATOM 724 O O . ALA A 1 98 ? -13.586 -18.188 -4.391 1 96.81 98 ALA A O 1
ATOM 725 N N . ASN A 1 99 ? -13.109 -16.047 -4.266 1 96.06 99 ASN A N 1
ATOM 726 C CA . ASN A 1 99 ? -11.734 -16.156 -4.746 1 96.06 99 ASN A CA 1
ATOM 727 C C . ASN A 1 99 ? -10.82 -15.133 -4.094 1 96.06 99 ASN A C 1
ATOM 729 O O . ASN A 1 99 ? -11.289 -14.211 -3.42 1 96.06 99 ASN A O 1
ATOM 733 N N . ALA A 1 100 ? -9.492 -15.266 -4.289 1 97.44 100 ALA A N 1
ATOM 734 C CA . ALA A 1 100 ? -8.477 -14.469 -3.607 1 97.44 100 ALA A CA 1
ATOM 735 C C . ALA A 1 100 ? -8.539 -13.008 -4.059 1 97.44 100 ALA A C 1
ATOM 737 O O . ALA A 1 100 ? -8.258 -12.102 -3.273 1 97.44 100 ALA A O 1
ATOM 738 N N . THR A 1 101 ? -8.906 -12.766 -5.336 1 98.31 101 THR A N 1
ATOM 739 C CA . THR A 1 101 ? -8.992 -11.398 -5.855 1 98.31 101 THR A CA 1
ATOM 740 C C . THR A 1 101 ? -10.008 -10.578 -5.07 1 98.31 101 THR A C 1
ATOM 742 O O . THR A 1 101 ? -9.703 -9.484 -4.605 1 98.31 101 THR A O 1
ATOM 745 N N . VAL A 1 102 ? -11.211 -11.18 -4.902 1 98.56 102 VAL A N 1
ATOM 746 C CA . VAL A 1 102 ? -12.297 -10.484 -4.215 1 98.56 102 VAL A CA 1
ATOM 747 C C . VAL A 1 102 ? -11.953 -10.336 -2.734 1 98.56 102 VAL A C 1
ATOM 749 O O . VAL A 1 102 ? -12.227 -9.297 -2.129 1 98.56 102 VAL A O 1
ATOM 752 N N . ALA A 1 103 ? -11.352 -11.297 -2.143 1 98.56 103 ALA A N 1
ATOM 753 C CA . ALA A 1 103 ? -10.938 -11.234 -0.745 1 98.56 103 ALA A CA 1
ATOM 754 C C . ALA A 1 103 ? -9.945 -10.102 -0.521 1 98.56 103 ALA A C 1
ATOM 756 O O . ALA A 1 103 ? -10.055 -9.352 0.454 1 98.56 103 ALA A O 1
ATOM 757 N N . LEU A 1 104 ? -8.961 -10.023 -1.426 1 98.75 104 LEU A N 1
ATOM 758 C CA . LEU A 1 104 ? -7.938 -8.992 -1.281 1 98.75 104 LEU A CA 1
ATOM 759 C C . LEU A 1 104 ? -8.523 -7.605 -1.509 1 98.75 104 LEU A C 1
ATOM 761 O O . LEU A 1 104 ? -8.148 -6.648 -0.835 1 98.75 104 LEU A O 1
ATOM 765 N N . LEU A 1 105 ? -9.445 -7.488 -2.441 1 98.81 105 LEU A N 1
ATOM 766 C CA . LEU A 1 105 ? -10.133 -6.215 -2.646 1 98.81 105 LEU A CA 1
ATOM 767 C C . LEU A 1 105 ? -10.938 -5.824 -1.412 1 98.81 105 LEU A C 1
ATOM 769 O O . LEU A 1 105 ? -11 -4.648 -1.055 1 98.81 105 LEU A O 1
ATOM 773 N N . SER A 1 106 ? -11.578 -6.828 -0.78 1 98.75 106 SER A N 1
ATOM 774 C CA . SER A 1 106 ? -12.305 -6.57 0.462 1 98.75 106 SER A CA 1
ATOM 775 C C . SER A 1 106 ? -11.367 -6.059 1.551 1 98.75 106 SER A C 1
ATOM 777 O O . SER A 1 106 ? -11.727 -5.152 2.309 1 98.75 106 SER A O 1
ATOM 779 N N . LEU A 1 107 ? -10.172 -6.605 1.616 1 98.69 107 LEU A N 1
ATOM 780 C CA . LEU A 1 107 ? -9.188 -6.188 2.605 1 98.69 107 LEU A CA 1
ATOM 781 C C . LEU A 1 107 ? -8.711 -4.766 2.326 1 98.69 107 LEU A C 1
ATOM 783 O O . LEU A 1 107 ? -8.516 -3.979 3.256 1 98.69 107 LEU A O 1
ATOM 787 N N . LEU A 1 108 ? -8.516 -4.508 1.078 1 98.69 108 LEU A N 1
ATOM 788 C CA . LEU A 1 108 ? -8.141 -3.15 0.696 1 98.69 108 LEU A CA 1
ATOM 789 C C . LEU A 1 108 ? -9.227 -2.156 1.088 1 98.69 108 LEU A C 1
ATOM 791 O O . LEU A 1 108 ? -8.93 -1.062 1.571 1 98.69 108 LEU A O 1
ATOM 795 N N . ALA A 1 109 ? -10.5 -2.525 0.881 1 98.25 109 ALA A N 1
ATOM 796 C CA . ALA A 1 109 ? -11.617 -1.673 1.279 1 98.25 109 ALA A CA 1
ATOM 797 C C . ALA A 1 109 ? -11.641 -1.475 2.793 1 98.25 109 ALA A C 1
ATOM 799 O O . ALA A 1 109 ? -11.992 -0.396 3.277 1 98.25 109 ALA A O 1
ATOM 800 N N . LEU A 1 110 ? -11.289 -2.496 3.514 1 98 110 LEU A N 1
ATOM 801 C CA . LEU A 1 110 ? -11.219 -2.41 4.969 1 98 110 LEU A CA 1
ATOM 802 C C . LEU A 1 110 ? -10.164 -1.397 5.398 1 98 110 LEU A C 1
ATOM 804 O O . LEU A 1 110 ? -10.422 -0.553 6.262 1 98 110 LEU A O 1
ATOM 808 N N . VAL A 1 111 ? -8.984 -1.487 4.758 1 97.25 111 VAL A N 1
ATOM 809 C CA . VAL A 1 111 ? -7.891 -0.575 5.078 1 97.25 111 VAL A CA 1
ATOM 810 C C . VAL A 1 111 ? -8.305 0.859 4.75 1 97.25 111 VAL A C 1
ATOM 812 O O . VAL A 1 111 ? -8.023 1.781 5.52 1 97.25 111 VAL A O 1
ATOM 815 N N . ASP A 1 112 ? -8.938 1.061 3.629 1 95.31 112 ASP A N 1
ATOM 816 C CA . ASP A 1 112 ? -9.43 2.377 3.234 1 95.31 112 ASP A CA 1
ATOM 817 C C . ASP A 1 112 ? -10.391 2.941 4.281 1 95.31 112 ASP A C 1
ATOM 819 O O . ASP A 1 112 ? -10.266 4.102 4.68 1 95.31 112 ASP A O 1
ATOM 823 N N . PHE A 1 113 ? -11.367 2.088 4.734 1 93.81 113 PHE A N 1
ATOM 824 C CA . PHE A 1 113 ? -12.367 2.506 5.707 1 93.81 113 PHE A CA 1
ATOM 825 C C . PHE A 1 113 ? -11.727 2.836 7.047 1 93.81 113 PHE A C 1
ATOM 827 O O . PHE A 1 113 ? -11.984 3.893 7.625 1 93.81 113 PHE A O 1
ATOM 834 N N . LEU A 1 114 ? -10.812 2.082 7.473 1 94.12 114 LEU A N 1
ATOM 835 C CA . LEU A 1 114 ? -10.188 2.258 8.773 1 94.12 114 LEU A CA 1
ATOM 836 C C . LEU A 1 114 ? -9.211 3.432 8.75 1 94.12 114 LEU A C 1
ATOM 838 O O . LEU A 1 114 ? -9.117 4.188 9.727 1 94.12 114 LEU A O 1
ATOM 842 N N . SER A 1 115 ? -8.461 3.506 7.668 1 92.12 115 SER A N 1
ATOM 843 C CA . SER A 1 115 ? -7.547 4.637 7.555 1 92.12 115 SER A CA 1
ATOM 844 C C . SER A 1 115 ? -8.305 5.961 7.566 1 92.12 115 SER A C 1
ATOM 846 O O . SER A 1 115 ? -7.836 6.945 8.141 1 92.12 115 SER A O 1
ATOM 848 N N . GLY A 1 116 ? -9.422 5.98 6.934 1 88.62 116 GLY A N 1
ATOM 849 C CA . GLY A 1 116 ? -10.25 7.18 6.945 1 88.62 116 GLY A CA 1
ATOM 850 C C . GLY A 1 116 ? -10.695 7.586 8.336 1 88.62 116 GLY A C 1
ATOM 851 O O . GLY A 1 116 ? -10.609 8.758 8.703 1 88.62 116 GLY A O 1
ATOM 852 N N . ILE A 1 117 ? -11.117 6.664 9.094 1 89.31 117 ILE A N 1
ATOM 853 C CA . ILE A 1 117 ? -11.562 6.922 10.453 1 89.31 117 ILE A CA 1
ATOM 854 C C . ILE A 1 117 ? -10.383 7.379 11.312 1 89.31 117 ILE A C 1
ATOM 856 O O . ILE A 1 117 ? -10.492 8.344 12.07 1 89.31 117 ILE A O 1
ATOM 860 N N . ALA A 1 118 ? -9.281 6.766 11.141 1 89.12 118 ALA A N 1
ATOM 861 C CA . ALA A 1 118 ? -8.102 7.055 11.945 1 89.12 118 ALA A CA 1
ATOM 862 C C . ALA A 1 118 ? -7.574 8.461 11.664 1 89.12 118 ALA A C 1
ATOM 864 O O . ALA A 1 118 ? -7.23 9.203 12.586 1 89.12 118 ALA A O 1
ATOM 865 N N . LEU A 1 119 ? -7.527 8.797 10.469 1 87.81 119 LEU A N 1
ATOM 866 C CA . LEU A 1 119 ? -6.996 10.102 10.062 1 87.81 119 LEU A CA 1
ATOM 867 C C . LEU A 1 119 ? -7.953 11.219 10.461 1 87.81 119 LEU A C 1
ATOM 869 O O . LEU A 1 119 ? -7.516 12.297 10.883 1 87.81 119 LEU A O 1
ATOM 873 N N . ARG A 1 120 ? -9.164 10.93 10.414 1 84.56 120 ARG A N 1
ATOM 874 C CA . ARG A 1 120 ? -10.156 11.914 10.844 1 84.56 120 ARG A CA 1
ATOM 875 C C . ARG A 1 120 ? -10.07 12.148 12.352 1 84.56 120 ARG A C 1
ATOM 877 O O . ARG A 1 120 ? -10.172 13.289 12.805 1 84.56 120 ARG A O 1
ATOM 884 N N . SER A 1 121 ? -9.992 11.102 13.031 1 85 121 SER A N 1
ATOM 885 C CA . SER A 1 121 ? -9.898 11.195 14.484 1 85 121 SER A CA 1
ATOM 886 C C . SER A 1 121 ? -8.672 12 14.906 1 85 121 SER A C 1
ATOM 888 O O . SER A 1 121 ? -8.719 12.75 15.883 1 85 121 SER A O 1
ATOM 890 N N . ARG A 1 122 ? -7.742 11.93 14.188 1 83.38 122 ARG A N 1
ATOM 891 C CA . ARG A 1 122 ? -6.527 12.672 14.492 1 83.38 122 ARG A CA 1
ATOM 892 C C . ARG A 1 122 ? -6.715 14.164 14.227 1 83.38 122 ARG A C 1
ATOM 894 O O . ARG A 1 122 ? -6.281 15 15.016 1 83.38 122 ARG A O 1
ATOM 901 N N . HIS A 1 123 ? -7.32 14.422 13.203 1 80.31 123 HIS A N 1
ATOM 902 C CA . HIS A 1 123 ? -7.594 15.812 12.875 1 80.31 123 HIS A CA 1
ATOM 903 C C . HIS A 1 123 ? -8.469 16.469 13.938 1 80.31 123 HIS A C 1
ATOM 905 O O . HIS A 1 123 ? -8.25 17.625 14.305 1 80.31 123 HIS A O 1
ATOM 911 N N . LYS A 1 124 ? -9.391 15.703 14.375 1 80.81 124 LYS A N 1
ATOM 912 C CA . LYS A 1 124 ? -10.289 16.234 15.391 1 80.81 124 LYS A CA 1
ATOM 913 C C . LYS A 1 124 ? -9.555 16.469 16.703 1 80.81 124 LYS A C 1
ATOM 915 O O . LYS A 1 124 ? -9.797 17.469 17.391 1 80.81 124 LYS A O 1
ATOM 920 N N . ARG A 1 125 ? -8.641 15.609 16.969 1 82.69 125 ARG A N 1
ATOM 921 C CA . ARG A 1 125 ? -7.859 15.734 18.188 1 82.69 125 ARG A CA 1
ATOM 922 C C . ARG A 1 125 ? -6.938 16.953 18.141 1 82.69 125 ARG A C 1
ATOM 924 O O . ARG A 1 125 ? -6.789 17.672 19.125 1 82.69 125 ARG A O 1
ATOM 931 N N . GLU A 1 126 ? -6.418 17.172 16.984 1 80.44 126 GLU A N 1
ATOM 932 C CA . GLU A 1 126 ? -5.523 18.328 16.812 1 80.44 126 GLU A CA 1
ATOM 933 C C . GLU A 1 126 ? -6.297 19.641 16.844 1 80.44 126 GLU A C 1
ATOM 935 O O . GLU A 1 126 ? -5.824 20.625 17.391 1 80.44 126 GLU A O 1
ATOM 940 N N . ALA A 1 127 ? -7.445 19.547 16.297 1 78.94 127 ALA A N 1
ATOM 941 C CA . ALA A 1 127 ? -8.289 20.75 16.297 1 78.94 127 ALA A CA 1
ATOM 942 C C . ALA A 1 127 ? -8.766 21.078 17.719 1 78.94 127 ALA A C 1
ATOM 944 O O . ALA A 1 127 ? -8.805 22.234 18.109 1 78.94 127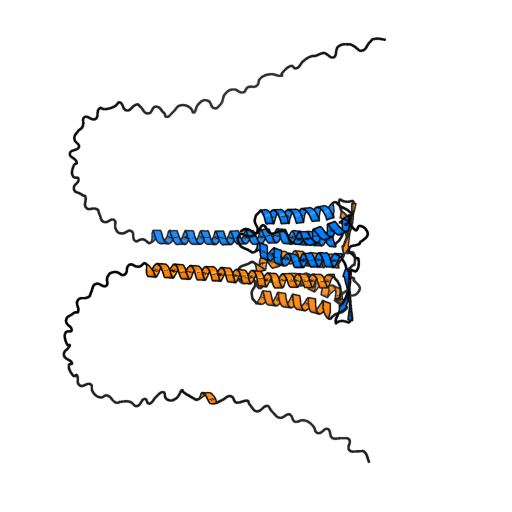 ALA A O 1
ATOM 945 N N . ARG A 1 128 ? -9.039 20.016 18.453 1 83.44 128 ARG A N 1
ATOM 946 C CA . ARG A 1 128 ? -9.477 20.203 19.828 1 83.44 128 ARG A CA 1
ATOM 947 C C . ARG A 1 128 ? -8.336 20.734 20.703 1 83.44 128 ARG A C 1
ATOM 949 O O . ARG A 1 128 ? -8.539 21.609 21.547 1 83.44 128 ARG A O 1
ATOM 956 N N . ALA A 1 129 ? -7.168 20.266 20.422 1 82.62 129 ALA A N 1
ATOM 957 C CA . ALA A 1 129 ? -5.988 20.719 21.156 1 82.62 129 ALA A CA 1
ATOM 958 C C . ALA A 1 129 ? -5.68 22.172 20.859 1 82.62 129 ALA A C 1
ATOM 960 O O . ALA A 1 129 ? -5.316 22.938 21.766 1 82.62 129 ALA A O 1
ATOM 961 N N . ALA A 1 130 ? -5.969 22.594 19.734 1 80.31 130 ALA A N 1
ATOM 962 C CA . ALA A 1 130 ? -5.727 23.969 19.328 1 80.31 130 ALA A CA 1
ATOM 963 C C . ALA A 1 130 ? -6.758 24.922 19.938 1 80.31 130 ALA A C 1
ATOM 965 O O . ALA A 1 130 ? -6.418 26.016 20.375 1 80.31 130 ALA A O 1
ATOM 966 N N . ARG A 1 131 ? -7.914 24.391 20.047 1 83 131 ARG A N 1
ATOM 967 C CA . ARG A 1 131 ? -8.977 25.203 20.641 1 83 131 ARG A CA 1
ATOM 968 C C . ARG A 1 131 ? -8.773 25.359 22.141 1 83 131 ARG A C 1
ATOM 970 O O . ARG A 1 131 ? -9.008 26.438 22.688 1 83 131 ARG A O 1
ATOM 977 N N . SER A 1 132 ? -8.312 24.266 22.703 1 85.94 132 SER A N 1
ATOM 978 C CA . SER A 1 132 ? -8.047 24.312 24.141 1 85.94 132 SER A CA 1
ATOM 979 C C . SER A 1 132 ? -6.867 25.219 24.453 1 85.94 132 SER A C 1
ATOM 981 O O . SER A 1 132 ? -6.887 25.969 25.438 1 85.94 132 SER A O 1
ATOM 983 N N . ALA A 1 133 ? -5.875 25.328 23.656 1 82.25 133 ALA A N 1
ATOM 984 C CA . ALA A 1 133 ? -4.719 26.203 23.812 1 82.25 133 ALA A CA 1
ATOM 985 C C . ALA A 1 133 ? -5.102 27.672 23.609 1 82.25 133 ALA A C 1
ATOM 987 O O . ALA A 1 133 ? -4.648 28.547 24.344 1 82.25 133 ALA A O 1
ATOM 988 N N . ALA A 1 134 ? -5.953 27.906 22.766 1 80.44 134 ALA A N 1
ATOM 989 C CA . ALA A 1 134 ? -6.426 29.266 22.484 1 80.44 134 ALA A CA 1
ATOM 990 C C . ALA A 1 134 ? -7.293 29.781 23.625 1 80.44 134 ALA A C 1
ATOM 992 O O . ALA A 1 134 ? -7.207 30.953 24 1 80.44 134 ALA A O 1
ATOM 993 N N . ALA A 1 135 ? -8.039 28.891 24.219 1 85.31 135 ALA A N 1
ATOM 994 C CA . ALA A 1 135 ? -8.891 29.266 25.344 1 85.31 135 ALA A CA 1
ATOM 995 C C . ALA A 1 135 ? -8.062 29.578 26.578 1 85.31 135 ALA A C 1
ATOM 997 O O . ALA A 1 135 ? -8.375 30.516 27.328 1 85.31 135 ALA A O 1
ATOM 998 N N . LYS A 1 136 ? -6.938 29 26.781 1 84.56 136 LYS A N 1
ATOM 999 C CA . LYS A 1 136 ? -6.066 29.203 27.938 1 84.56 136 LYS A CA 1
ATOM 1000 C C . LYS A 1 136 ? -5.266 30.5 27.797 1 84.56 136 LYS A C 1
ATOM 1002 O O . LYS A 1 136 ? -5.059 31.219 28.766 1 84.56 136 LYS A O 1
ATOM 1007 N N . SER A 1 137 ? -4.938 30.797 26.547 1 80.31 137 SER A N 1
ATOM 1008 C CA . SER A 1 137 ? -4.18 32.031 26.281 1 80.31 137 SER A CA 1
ATOM 1009 C C . SER A 1 137 ? -5.051 33.25 26.453 1 80.31 137 SER A C 1
ATOM 1011 O O . SER A 1 137 ? -4.59 34.281 26.984 1 80.31 137 SER A O 1
ATOM 1013 N N . SER A 1 138 ? -6.25 33.219 26.094 1 75.62 138 SER A N 1
ATOM 1014 C CA . SER A 1 138 ? -7.18 34.344 26.25 1 75.62 138 SER A CA 1
ATOM 1015 C C . SER A 1 138 ? -7.551 34.562 27.703 1 75.62 138 SER A C 1
ATOM 1017 O O . SER A 1 138 ? -7.793 35.688 28.141 1 75.62 138 SER A O 1
ATOM 1019 N N . ALA A 1 139 ? -7.582 33.594 28.578 1 82.88 139 ALA A N 1
ATOM 1020 C CA . ALA A 1 139 ? -7.91 33.688 30 1 82.88 139 ALA A CA 1
ATOM 1021 C C . ALA A 1 139 ? -6.754 34.312 30.781 1 82.88 139 ALA A C 1
ATOM 1023 O O . ALA A 1 139 ? -6.973 35.031 31.75 1 82.88 139 ALA A O 1
ATOM 1024 N N . GLU A 1 140 ? -5.555 34.125 30.312 1 73.12 140 GLU A N 1
ATOM 1025 C CA . GLU A 1 140 ? -4.387 34.688 31 1 73.12 140 GLU A CA 1
ATOM 1026 C C . GLU A 1 140 ? -4.246 36.188 30.719 1 73.12 140 GLU A C 1
ATOM 1028 O O . GLU A 1 140 ? -3.809 36.938 31.594 1 73.12 140 GLU A O 1
ATOM 1033 N N . THR A 1 141 ? -4.742 36.75 29.688 1 64.88 141 THR A N 1
ATOM 1034 C CA . THR A 1 141 ? -4.66 38.156 29.359 1 64.88 141 THR A CA 1
ATOM 1035 C C . THR A 1 141 ? -5.691 38.969 30.172 1 64.88 141 THR A C 1
ATOM 1037 O O . THR A 1 141 ? -5.422 40.062 30.594 1 64.88 141 THR A O 1
ATOM 1040 N N . ILE A 1 142 ? -6.762 38.375 30.5 1 63.19 142 ILE A N 1
ATOM 1041 C CA . ILE A 1 142 ? -7.781 39.062 31.281 1 63.19 142 ILE A CA 1
ATOM 1042 C C . ILE A 1 142 ? -7.348 39.156 32.75 1 63.19 142 ILE A C 1
ATOM 1044 O O . ILE A 1 142 ? -7.617 40.156 33.406 1 63.19 142 ILE A O 1
ATOM 1048 N N . GLU A 1 143 ? -6.598 38.25 33.156 1 61.19 143 GLU A N 1
ATOM 1049 C CA . GLU A 1 143 ? -6.203 38.281 34.562 1 61.19 143 GLU A CA 1
ATOM 1050 C C . GLU A 1 143 ? -5.043 39.25 34.781 1 61.19 143 GLU A C 1
ATOM 1052 O O . GLU A 1 143 ? -4.812 39.688 35.906 1 61.19 143 GLU A O 1
ATOM 1057 N N . ASP A 1 144 ? -4.246 39.625 33.781 1 57.66 144 ASP A N 1
ATOM 1058 C CA . ASP A 1 144 ? -3.1 40.5 34.031 1 57.66 144 ASP A CA 1
ATOM 1059 C C . ASP A 1 144 ? -3.467 41.969 33.781 1 57.66 144 ASP A C 1
ATOM 1061 O O . ASP A 1 144 ? -2.586 42.812 33.656 1 57.66 144 ASP A O 1
ATOM 1065 N N . GLU A 1 145 ? -4.703 42.281 33.469 1 55.66 145 GLU A N 1
ATOM 1066 C CA . GLU A 1 145 ? -4.984 43.719 33.531 1 55.66 145 GLU A CA 1
ATOM 1067 C C . GLU A 1 145 ? -4.832 44.25 34.938 1 55.66 145 GLU A C 1
ATOM 1069 O O . GLU A 1 145 ? -5.41 43.688 35.875 1 55.66 145 GLU A O 1
ATOM 1074 N N . PRO A 1 146 ? -3.77 44.969 35.188 1 50.69 146 PRO A N 1
ATOM 1075 C CA . PRO A 1 146 ? -3.65 45.5 36.562 1 50.69 146 PRO A CA 1
ATOM 1076 C C . PRO A 1 146 ? -4.977 46.031 37.094 1 50.69 146 PRO A C 1
ATOM 1078 O O . PRO A 1 146 ? -5.738 46.688 36.375 1 50.69 146 PRO A O 1
ATOM 1081 N N . GLU A 1 147 ? -5.555 45.438 37.938 1 52.03 147 GLU A N 1
ATOM 1082 C CA . GLU A 1 147 ? -6.668 46.031 38.656 1 52.03 147 GLU A CA 1
ATOM 1083 C C . GLU A 1 147 ? -6.41 47.531 38.906 1 52.03 147 GLU A C 1
ATOM 1085 O O . GLU A 1 147 ? -5.457 47.875 39.625 1 52.03 147 GLU A O 1
ATOM 1090 N N . GLN A 1 148 ? -6.473 48.375 37.969 1 49.72 148 GLN A N 1
ATOM 1091 C CA . GLN A 1 148 ? -6.379 49.781 38.375 1 49.72 148 GLN A CA 1
ATOM 1092 C C . GLN A 1 148 ? -7.02 50 39.75 1 49.72 148 GLN A C 1
ATOM 1094 O O . GLN A 1 148 ? -8.125 49.5 40 1 49.72 148 GLN A O 1
ATOM 1099 N N . PRO A 1 149 ? -6.238 50.344 40.625 1 48.81 149 PRO A N 1
ATOM 1100 C CA . PRO A 1 149 ? -6.848 50.656 41.938 1 48.81 149 PRO A CA 1
ATOM 1101 C C . PRO A 1 149 ? -8.18 51.375 41.812 1 48.81 149 PRO A C 1
ATOM 1103 O O . PRO A 1 149 ? -8.312 52.281 40.969 1 48.81 149 PRO A O 1
ATOM 1106 N N . ALA A 1 150 ? -9.234 50.781 42 1 46.34 150 ALA A N 1
ATOM 1107 C CA . ALA A 1 150 ? -10.539 51.438 42 1 46.34 150 ALA A CA 1
ATOM 1108 C C . ALA A 1 150 ? -10.422 52.875 42.469 1 46.34 150 ALA A C 1
ATOM 1110 O O . ALA A 1 150 ? -9.898 53.156 43.562 1 46.34 150 ALA A O 1
ATOM 1111 N N . THR A 1 151 ? -10 53.812 41.656 1 45.06 151 THR A N 1
ATOM 1112 C CA . THR A 1 151 ? -10.141 55.188 42.125 1 45.06 151 THR A CA 1
ATOM 1113 C C . THR A 1 151 ? -11.344 55.312 43.062 1 45.06 151 THR A C 1
ATOM 1115 O O . THR A 1 151 ? -12.453 54.906 42.719 1 45.06 151 THR A O 1
ATOM 1118 N N . VAL A 1 152 ? -11.062 55.375 44.281 1 44.25 152 VAL A N 1
ATOM 1119 C CA . VAL A 1 152 ? -12.062 55.719 45.281 1 44.25 152 VAL A CA 1
ATOM 1120 C C . VAL A 1 152 ? -12.961 56.844 44.781 1 44.25 152 VAL A C 1
ATOM 1122 O O . VAL A 1 152 ? -12.484 57.969 44.531 1 44.25 152 VAL A O 1
ATOM 1125 N N . ALA A 1 153 ? -13.859 56.625 43.875 1 43.19 153 ALA A N 1
ATOM 1126 C CA . ALA A 1 153 ? -14.867 57.625 43.531 1 43.19 153 ALA A CA 1
ATOM 1127 C C . ALA A 1 153 ? -15.203 58.5 44.719 1 43.19 153 ALA A C 1
ATOM 1129 O O . ALA A 1 153 ? -15.406 58 45.844 1 43.19 153 ALA A O 1
ATOM 1130 N N . GLU A 1 154 ? -14.516 59.625 44.719 1 44.94 154 GLU A N 1
ATOM 1131 C CA . GLU A 1 154 ? -14.922 60.594 45.75 1 44.94 154 GLU A CA 1
ATOM 1132 C C . GLU A 1 154 ? -16.422 60.562 45.969 1 44.94 154 GLU A C 1
ATOM 1134 O O . GLU A 1 154 ? -17.203 60.406 45.031 1 44.94 154 GLU A O 1
ATOM 1139 N N . PRO A 1 155 ? -16.812 60.375 47.094 1 41.66 155 PRO A N 1
ATOM 1140 C CA . PRO A 1 155 ? -18.25 60.281 47.406 1 41.66 155 PRO A CA 1
ATOM 1141 C C . PRO A 1 155 ? -19.047 61.438 46.812 1 41.66 155 PRO A C 1
ATOM 1143 O O . PRO A 1 155 ? -18.734 62.594 47.031 1 41.66 155 PRO A O 1
ATOM 1146 N N . ALA A 1 156 ? -19.375 61.406 45.562 1 44.53 156 ALA A N 1
ATOM 1147 C CA . ALA A 1 156 ? -20.219 62.469 45 1 44.53 156 ALA A CA 1
ATOM 1148 C C . ALA A 1 156 ? -21.188 63 46.062 1 44.53 156 ALA A C 1
ATOM 1150 O O . ALA A 1 156 ? -21.594 62.25 46.969 1 44.53 156 ALA A O 1
ATOM 1151 N N . PRO A 1 157 ? -21.047 64.25 46.312 1 41.44 157 PRO A N 1
ATOM 1152 C CA . PRO A 1 157 ? -21.969 64.75 47.344 1 41.44 157 PRO A CA 1
ATOM 1153 C C . PRO A 1 157 ? -23.391 64.25 47.156 1 41.44 157 PRO A C 1
ATOM 1155 O O . PRO A 1 157 ? -23.859 64.062 46.031 1 41.44 157 PRO A O 1
ATOM 1158 N N . VAL A 1 158 ? -23.812 63.344 47.906 1 41.19 158 VAL A N 1
ATOM 1159 C CA . VAL A 1 158 ? -25.141 62.75 47.906 1 41.19 158 VAL A CA 1
ATOM 1160 C C . VAL A 1 158 ? -26.188 63.844 47.75 1 41.19 158 VAL A C 1
ATOM 1162 O O . VAL A 1 158 ? -26.281 64.75 48.562 1 41.19 158 VAL A O 1
ATOM 1165 N N . VAL A 1 159 ? -26.047 64.625 46.594 1 41.44 159 VAL A N 1
ATOM 1166 C CA . VAL A 1 159 ? -27.203 65.5 46.5 1 41.44 159 VAL A CA 1
ATOM 1167 C C . VAL A 1 159 ? -28.469 64.75 46.906 1 41.44 159 VAL A C 1
ATOM 1169 O O . VAL A 1 159 ? -28.781 63.656 46.375 1 41.44 159 VAL A O 1
ATOM 1172 N N . VAL A 1 160 ? -28.781 64.875 48.156 1 38.31 160 VAL A N 1
ATOM 1173 C CA . VAL A 1 160 ? -30.016 64.375 48.719 1 38.31 160 VAL A CA 1
ATOM 1174 C C . VAL A 1 160 ? -31.203 64.688 47.844 1 38.31 160 VAL A C 1
ATOM 1176 O O . VAL A 1 160 ? -31.438 65.875 47.531 1 38.31 160 VAL A O 1
ATOM 1179 N N . PRO A 1 161 ? -31.203 64.125 46.562 1 37.38 161 PRO A N 1
ATOM 1180 C CA . PRO A 1 161 ? -32.406 64.375 45.75 1 37.38 161 PRO A CA 1
ATOM 1181 C C . PRO A 1 161 ? -33.625 64.625 46.625 1 37.38 161 PRO A C 1
ATOM 1183 O O . PRO A 1 161 ? -33.781 64 47.656 1 37.38 161 PRO A O 1
ATOM 1186 N N . ALA A 1 162 ? -33.969 65.875 46.75 1 36.16 162 ALA A N 1
ATOM 1187 C CA . ALA A 1 162 ? -35.219 66.25 47.469 1 36.16 162 ALA A CA 1
ATOM 1188 C C . ALA A 1 162 ? -36.344 65.25 47.125 1 36.16 162 ALA A C 1
ATOM 1190 O O . ALA A 1 162 ? -36.781 65.188 46 1 36.16 162 ALA A O 1
ATOM 1191 N N . THR A 1 163 ? -36.156 64 47.5 1 35.56 163 THR A N 1
ATOM 1192 C CA . THR A 1 163 ? -37.188 62.969 47.25 1 35.56 163 THR A CA 1
ATOM 1193 C C . THR A 1 163 ? -38.562 63.5 47.531 1 35.56 163 THR A C 1
ATOM 1195 O O . THR A 1 163 ? -38.875 63.875 48.656 1 35.56 163 THR A O 1
ATOM 1198 N N . GLU A 1 164 ? -38.969 64.5 46.656 1 35 164 GLU A N 1
ATOM 1199 C CA . GLU A 1 164 ? -40.406 64.812 46.719 1 35 164 GLU A CA 1
ATOM 1200 C C . GLU A 1 164 ? -41.219 63.594 47.156 1 35 164 GLU A C 1
ATOM 1202 O O . GLU A 1 164 ? -41.094 62.5 46.562 1 35 164 GLU A O 1
ATOM 1207 N N . LEU A 1 165 ? -41.625 63.625 48.406 1 31.94 165 LEU A N 1
ATOM 1208 C CA . LEU A 1 165 ? -42.438 62.656 49.125 1 31.94 165 LEU A CA 1
ATOM 1209 C C . LEU A 1 165 ? -43.688 62.312 48.312 1 31.94 165 LEU A C 1
ATOM 1211 O O . LEU A 1 165 ? -44.625 63.062 48.25 1 31.94 165 LEU A O 1
ATOM 1215 N N . ALA A 1 166 ? -43.562 62.188 46.969 1 31.78 166 ALA A N 1
ATOM 1216 C CA . ALA A 1 166 ? -44.844 61.969 46.344 1 31.78 166 ALA A CA 1
ATOM 1217 C C . ALA A 1 166 ? -45.625 60.906 47.094 1 31.78 166 ALA A C 1
ATOM 1219 O O . ALA A 1 166 ? -45.062 59.969 47.656 1 31.78 166 ALA A O 1
ATOM 1220 N N . PRO A 1 167 ? -46.812 61.188 47.594 1 29.59 167 PRO A N 1
ATOM 1221 C CA . PRO A 1 167 ? -47.688 60.375 48.406 1 29.59 167 PRO A CA 1
ATOM 1222 C C . PRO A 1 167 ? -47.875 58.969 47.844 1 29.59 167 PRO A C 1
ATOM 1224 O O . PRO A 1 167 ? -48.312 58.812 46.719 1 29.59 167 PRO A O 1
ATOM 1227 N N . GLN A 1 168 ? -46.844 58.156 47.938 1 29.94 168 GLN A N 1
ATOM 1228 C CA . GLN A 1 168 ? -46.875 56.812 47.406 1 29.94 168 GLN A CA 1
ATOM 1229 C C . GLN A 1 168 ? -48.188 56.094 47.75 1 29.94 168 GLN A C 1
ATOM 1231 O O . GLN A 1 168 ? -48.531 55.969 48.938 1 29.94 168 GLN A O 1
ATOM 1236 N N . THR A 1 169 ? -49.25 56.375 47 1 28.42 169 THR A N 1
ATOM 1237 C CA . THR A 1 169 ? -50.469 55.562 47.156 1 28.42 169 THR A CA 1
ATOM 1238 C C . THR A 1 169 ? -50.094 54.094 47.312 1 28.42 169 THR A C 1
ATOM 1240 O O . THR A 1 169 ? -49.375 53.531 46.5 1 28.42 169 THR A O 1
ATOM 1243 N N . VAL A 1 170 ? -50 53.625 48.562 1 26.69 170 VAL A N 1
ATOM 1244 C CA . VAL A 1 170 ? -49.75 52.344 49.188 1 26.69 170 VAL A CA 1
ATOM 1245 C C . VAL A 1 170 ? -50.469 51.25 48.406 1 26.69 170 VAL A C 1
ATOM 1247 O O . VAL A 1 170 ? -51.688 51.125 48.438 1 26.69 170 VAL A O 1
ATOM 1250 N N . GLU A 1 171 ? -50.312 51.188 46.969 1 28.33 171 GLU A N 1
ATOM 1251 C CA . GLU A 1 171 ? -51.125 50.094 46.406 1 28.33 171 GLU A CA 1
ATOM 1252 C C . GLU A 1 171 ? -50.844 48.781 47.156 1 28.33 171 GLU A C 1
ATOM 1254 O O . GLU A 1 171 ? -49.719 48.469 47.5 1 28.33 171 GLU A O 1
ATOM 1259 N N . PRO A 1 172 ? -51.906 48.125 47.688 1 25.06 172 PRO A N 1
ATOM 1260 C CA . PRO A 1 172 ? -51.906 46.938 48.531 1 25.06 172 PRO A CA 1
ATOM 1261 C C . PRO A 1 172 ? -51.062 45.812 47.969 1 25.06 172 PRO A C 1
ATOM 1263 O O . PRO A 1 172 ? -51.062 45.594 46.75 1 25.06 172 PRO A O 1
ATOM 1266 N N . ALA A 1 173 ? -49.875 45.562 48.469 1 25.53 173 ALA A N 1
ATOM 1267 C CA . ALA A 1 173 ? -48.906 44.5 48.188 1 25.53 173 ALA A CA 1
ATOM 1268 C C . ALA A 1 173 ? -49.594 43.156 48.094 1 25.53 173 ALA A C 1
ATOM 1270 O O . ALA A 1 173 ? -50.156 42.656 49.094 1 25.53 173 ALA A O 1
ATOM 1271 N N . SER A 1 174 ? -50.406 43 47.031 1 25.59 174 SER A N 1
ATOM 1272 C CA . SER A 1 174 ? -51 41.656 46.906 1 25.59 174 SER A CA 1
ATOM 1273 C C . SER A 1 174 ? -49.969 40.594 47.219 1 25.59 174 SER A C 1
ATOM 1275 O O . SER A 1 174 ? -48.844 40.625 46.75 1 25.59 174 SER A O 1
ATOM 1277 N N . ALA A 1 175 ? -50.188 39.938 48.312 1 22.34 175 ALA A N 1
ATOM 1278 C CA . ALA A 1 175 ? -49.625 38.812 49.094 1 22.34 175 ALA A CA 1
ATOM 1279 C C . ALA A 1 175 ? -49.062 37.719 48.156 1 22.34 175 ALA A C 1
ATOM 1281 O O . ALA A 1 175 ? -49.469 37.656 47 1 22.34 175 ALA A O 1
ATOM 1282 N N . SER A 1 176 ? -48.062 37 48.688 1 24.78 176 SER A N 1
ATOM 1283 C CA . SER A 1 176 ? -47.062 35.938 48.5 1 24.78 176 SER A CA 1
ATOM 1284 C C . SER A 1 176 ? -47.688 34.656 47.938 1 24.78 176 SER A C 1
ATOM 1286 O O . SER A 1 176 ? -47.031 33.625 47.938 1 24.78 176 SER A O 1
ATOM 1288 N N . ALA A 1 177 ? -49 34.625 47.75 1 24.77 177 ALA A N 1
ATOM 1289 C CA . ALA A 1 177 ? -49.5 33.281 47.969 1 24.77 177 ALA A CA 1
ATOM 1290 C C . ALA A 1 177 ? -48.781 32.25 47.094 1 24.77 177 ALA A C 1
ATOM 1292 O O . ALA A 1 177 ? -49.188 31.094 47.031 1 24.77 177 ALA A O 1
ATOM 1293 N N . ALA A 1 178 ? -48.031 32.656 46.125 1 26.59 178 ALA A N 1
ATOM 1294 C CA . ALA A 1 178 ? -48.062 31.672 45.062 1 26.59 178 ALA A CA 1
ATOM 1295 C C . ALA A 1 178 ? -47.281 30.422 45.406 1 26.59 178 ALA A C 1
ATOM 1297 O O . ALA A 1 178 ? -46.781 29.719 44.531 1 26.59 178 ALA A O 1
ATOM 1298 N N . SER A 1 179 ? -46.688 30.391 46.688 1 24.34 179 SER A N 1
ATOM 1299 C CA . SER A 1 179 ? -45.688 29.344 46.75 1 24.34 179 SER A CA 1
ATOM 1300 C C . SER A 1 179 ? -46.281 27.984 46.375 1 24.34 179 SER A C 1
ATOM 1302 O O . SER A 1 179 ? -45.656 27.234 45.625 1 24.34 179 SER A O 1
ATOM 1304 N N . ALA A 1 180 ? -47.125 27.516 47.344 1 23.62 180 ALA A N 1
ATOM 1305 C CA . ALA A 1 180 ? -47.094 26.188 47.938 1 23.62 180 ALA A CA 1
ATOM 1306 C C . ALA A 1 180 ? -47.688 25.156 46.969 1 23.62 180 ALA A C 1
ATOM 1308 O O . ALA A 1 180 ? -47.688 23.953 47.25 1 23.62 180 ALA A O 1
ATOM 1309 N N . ALA A 1 181 ? -48.688 25.531 46.219 1 22.61 181 ALA A N 1
ATOM 1310 C CA . ALA A 1 181 ? -49.688 24.484 46.156 1 22.61 181 ALA A CA 1
ATOM 1311 C C . ALA A 1 181 ? -49.125 23.203 45.531 1 22.61 181 ALA A C 1
ATOM 1313 O O . ALA A 1 181 ? -49.375 22.109 46.031 1 22.61 181 ALA A O 1
ATOM 1314 N N . SER A 1 182 ? -48.844 23.094 44.188 1 25.86 182 SER A N 1
ATOM 1315 C CA . SER A 1 182 ? -49.438 21.969 43.5 1 25.86 182 SER A CA 1
ATOM 1316 C C . SER A 1 182 ? -48.562 20.719 43.625 1 25.86 182 SER A C 1
ATOM 1318 O O . SER A 1 182 ? -47.688 20.484 42.781 1 25.86 182 SER A O 1
ATOM 1320 N N . ILE A 1 183 ? -47.781 20.641 44.719 1 27.38 183 ILE A N 1
ATOM 1321 C CA . ILE A 1 183 ? -46.969 19.438 44.844 1 27.38 183 ILE A CA 1
ATOM 1322 C C . ILE A 1 183 ? -47.844 18.188 44.656 1 27.38 183 ILE A C 1
ATOM 1324 O O . ILE A 1 183 ? -47.344 17.062 44.688 1 27.38 183 ILE A O 1
ATOM 1328 N N . ALA A 1 184 ? -49.156 18.391 45.188 1 23.23 184 ALA A N 1
ATOM 1329 C CA . ALA A 1 184 ? -49.812 17.203 45.781 1 23.23 184 ALA A CA 1
ATOM 1330 C C . ALA A 1 184 ? -49.781 16.047 44.781 1 23.23 184 ALA A C 1
ATOM 1332 O O . ALA A 1 184 ? -49.531 14.898 45.156 1 23.23 184 ALA A O 1
ATOM 1333 N N . GLU A 1 185 ? -50.656 16.125 43.656 1 29.72 185 GLU A N 1
ATOM 1334 C CA . GLU A 1 185 ? -51.469 14.992 43.25 1 29.72 185 GLU A CA 1
ATOM 1335 C C . GLU A 1 185 ? -50.656 13.922 42.562 1 29.72 185 GLU A C 1
ATOM 1337 O O . GLU A 1 185 ? -50.344 14.047 41.375 1 29.72 185 GLU A O 1
ATOM 1342 N N . ALA A 1 186 ? -49.469 13.492 43.125 1 27.31 186 ALA A N 1
ATOM 1343 C CA . ALA A 1 186 ? -48.562 12.391 42.812 1 27.31 186 ALA A CA 1
ATOM 1344 C C . ALA A 1 186 ? -49.344 11.109 42.531 1 27.31 186 ALA A C 1
ATOM 1346 O O . ALA A 1 186 ? -49 10.367 41.594 1 27.31 186 ALA A O 1
ATOM 1347 N N . VAL A 1 187 ? -49.844 10.414 43.594 1 27.58 187 VAL A N 1
ATOM 1348 C CA . VAL A 1 187 ? -49.844 8.984 43.875 1 27.58 187 VAL A CA 1
ATOM 1349 C C . VAL A 1 187 ? -50.938 8.281 43.094 1 27.58 187 VAL A C 1
ATOM 1351 O O . VAL A 1 187 ? -50.906 7.062 42.906 1 27.58 187 VAL A O 1
ATOM 1354 N N . LEU A 1 188 ? -52.188 8.836 42.969 1 23.23 188 LEU A N 1
ATOM 1355 C CA . LEU A 1 188 ? -53.312 7.965 43.281 1 23.23 188 LEU A CA 1
ATOM 1356 C C . LEU A 1 188 ? -53.344 6.758 42.344 1 23.23 188 LEU A C 1
ATOM 1358 O O . LEU A 1 188 ? -53.469 5.617 42.812 1 23.23 188 LEU A O 1
ATOM 1362 N N . LEU A 1 189 ? -54.406 6.699 41.5 1 24.23 189 LEU A N 1
ATOM 1363 C CA . LEU A 1 189 ? -55.406 5.656 41.25 1 24.23 189 LEU A CA 1
ATOM 1364 C C . LEU A 1 189 ? -54.812 4.539 40.375 1 24.23 189 LEU A C 1
ATOM 1366 O O . LEU A 1 189 ? -54.344 4.785 39.281 1 24.23 189 LEU A O 1
ATOM 1370 N N . ASP A 1 190 ? -54.375 3.332 41.031 1 28.69 190 ASP A N 1
ATOM 1371 C CA . ASP A 1 190 ? -54.125 1.902 40.875 1 28.69 190 ASP A CA 1
ATOM 1372 C C . ASP A 1 190 ? -55.125 1.26 39.938 1 28.69 190 ASP A C 1
ATOM 1374 O O . ASP A 1 190 ? -56.062 0.611 40.375 1 28.69 190 ASP A O 1
ATOM 1378 N N . ARG A 1 191 ? -55.469 1.824 38.812 1 27.16 191 ARG A N 1
ATOM 1379 C CA . ARG A 1 191 ? -56.656 1.264 38.188 1 27.16 191 ARG A CA 1
ATOM 1380 C C . ARG A 1 191 ? -56.531 -0.237 37.969 1 27.16 191 ARG A C 1
ATOM 1382 O O . ARG A 1 191 ? -55.719 -0.666 37.125 1 27.16 191 ARG A O 1
ATOM 1389 N N . PRO A 1 192 ? -56.812 -1.1 39.031 1 26.58 192 PRO A N 1
ATOM 1390 C CA . PRO A 1 192 ? -56.719 -2.547 38.812 1 26.58 192 PRO A CA 1
ATOM 1391 C C . PRO A 1 192 ? -57.562 -3.029 37.625 1 26.58 192 PRO A C 1
ATOM 1393 O O . PRO A 1 192 ? -57.469 -4.199 37.25 1 26.58 192 PRO A O 1
ATOM 1396 N N . GLU A 1 193 ? -58.594 -2.283 37.062 1 26.73 193 GLU A N 1
ATOM 1397 C CA . GLU A 1 193 ? -59.844 -3.014 37.031 1 26.73 193 GLU A CA 1
ATOM 1398 C C . GLU A 1 193 ? -59.719 -4.281 36.188 1 26.73 193 GLU A C 1
ATOM 1400 O O . GLU A 1 193 ? -58.875 -4.371 35.312 1 26.73 193 GLU A O 1
ATOM 1405 N N . PRO A 1 194 ? -60.969 -5.09 36.156 1 26.62 194 PRO A N 1
ATOM 1406 C CA . PRO A 1 194 ? -61.375 -6.496 36.062 1 26.62 194 PRO A CA 1
ATOM 1407 C C . PRO A 1 194 ? -60.969 -7.148 34.75 1 26.62 194 PRO A C 1
ATOM 1409 O O . PRO A 1 194 ? -60.625 -6.449 33.781 1 26.62 194 PRO A O 1
ATOM 1412 N N . VAL A 1 195 ? -61.062 -8.453 34.719 1 29.7 195 VAL A N 1
ATOM 1413 C CA . VAL A 1 195 ? -61.031 -9.703 33.969 1 29.7 195 VAL A CA 1
ATOM 1414 C C . VAL A 1 195 ? -61.938 -9.578 32.75 1 29.7 195 VAL A C 1
ATOM 1416 O O . VAL A 1 195 ? -63.156 -9.438 32.875 1 29.7 195 VAL A O 1
ATOM 1419 N N . LYS A 1 196 ? -61.781 -8.68 31.953 1 22.8 196 LYS A N 1
ATOM 1420 C CA . LYS A 1 196 ? -62.906 -8.711 31.047 1 22.8 196 LYS A CA 1
ATOM 1421 C C . LYS A 1 196 ? -63.281 -10.148 30.656 1 22.8 196 LYS A C 1
ATOM 1423 O O . LYS A 1 196 ? -62.375 -10.93 30.297 1 22.8 196 LYS A O 1
ATOM 1428 N N . PRO A 1 197 ? -64.562 -10.523 30.734 1 24.23 197 PRO A N 1
ATOM 1429 C CA . PRO A 1 197 ? -65.25 -11.82 30.641 1 24.23 197 PRO A CA 1
ATOM 1430 C C . PRO A 1 197 ? -64.938 -12.555 29.344 1 24.23 197 PRO A C 1
ATOM 1432 O O . PRO A 1 197 ? -65.188 -13.766 29.25 1 24.23 197 PRO A O 1
ATOM 1435 N N . ALA A 1 198 ? -64.188 -12.109 28.297 1 24.45 198 ALA A N 1
ATOM 1436 C CA . ALA A 1 198 ? -65.125 -12.07 27.156 1 24.45 198 ALA A CA 1
ATOM 1437 C C . ALA A 1 198 ? -65.625 -13.469 26.828 1 24.45 198 ALA A C 1
ATOM 1439 O O . ALA A 1 198 ? -64.812 -14.375 26.531 1 24.45 198 ALA A O 1
ATOM 1440 N N . GLU A 1 199 ? -66.812 -13.898 27.391 1 21.03 199 GLU A N 1
ATOM 1441 C CA . GLU A 1 199 ? -67.625 -15.078 27.281 1 21.03 199 GLU A CA 1
ATOM 1442 C C . GLU A 1 199 ? -67.688 -15.594 25.844 1 21.03 199 GLU A C 1
ATOM 1444 O O . GLU A 1 199 ? -67.375 -16.766 25.594 1 21.03 199 GLU A O 1
ATOM 1449 N N . THR A 1 200 ? -68.875 -15.617 25.375 1 21.58 200 THR A N 1
ATOM 1450 C CA . THR A 1 200 ? -69.625 -16.844 25.062 1 21.58 200 THR A CA 1
ATOM 1451 C C . THR A 1 200 ? -69.312 -17.297 23.641 1 21.58 200 THR A C 1
ATOM 1453 O O . THR A 1 200 ? -69.125 -18.484 23.375 1 21.58 200 THR A O 1
ATOM 1456 N N . ALA A 1 201 ? -69.25 -16.359 22.625 1 20.75 201 ALA A N 1
ATOM 1457 C CA . ALA A 1 201 ? -70.438 -16.531 21.828 1 20.75 201 ALA A CA 1
ATOM 1458 C C . ALA A 1 201 ? -70.438 -17.875 21.109 1 20.75 201 ALA A C 1
ATOM 1460 O O . ALA A 1 201 ? -69.438 -18.531 21 1 20.75 201 ALA A O 1
ATOM 1461 N N . LYS A 1 202 ? -70.875 -17.797 19.781 1 19.53 202 LYS A N 1
ATOM 1462 C CA . LYS A 1 202 ? -72 -18.406 19.047 1 19.53 202 LYS A CA 1
ATOM 1463 C C . LYS A 1 202 ? -71.5 -19.641 18.281 1 19.53 202 LYS A C 1
ATOM 1465 O O . LYS A 1 202 ? -72.312 -20.25 17.547 1 19.53 202 LYS A O 1
ATOM 1470 N N . ASN A 1 203 ? -70.312 -20.203 18.031 1 22.81 203 ASN A N 1
ATOM 1471 C CA . ASN A 1 203 ? -70.625 -21.281 17.109 1 22.81 203 ASN A CA 1
ATOM 1472 C C . ASN A 1 203 ? -71.75 -22.172 17.656 1 22.81 203 ASN A C 1
ATOM 1474 O O . ASN A 1 203 ? -71.562 -22.828 18.688 1 22.81 203 ASN A O 1
ATOM 1478 N N . GLU A 1 204 ? -73.125 -21.922 17.562 1 21.45 204 GLU A N 1
ATOM 1479 C CA . GLU A 1 204 ? -74.25 -22.766 17.188 1 21.45 204 GLU A CA 1
ATOM 1480 C C . GLU A 1 204 ? -73.812 -23.875 16.234 1 21.45 204 GLU A C 1
ATOM 1482 O O . GLU A 1 204 ? -72.75 -23.797 15.617 1 21.45 204 GLU A O 1
ATOM 1487 N N . GLU A 1 205 ? -74.875 -24.391 15.453 1 21.22 205 GLU A N 1
ATOM 1488 C CA . GLU A 1 205 ? -75.438 -25.719 15.203 1 21.22 205 GLU A CA 1
ATOM 1489 C C . GLU A 1 205 ? -74.812 -26.391 14.016 1 21.22 205 GLU A C 1
ATOM 1491 O O . GLU A 1 205 ? -74.625 -27.609 14.016 1 21.22 205 GLU A O 1
ATOM 1496 N N . LYS A 1 206 ? -74.5 -25.641 12.883 1 24.91 206 LYS A N 1
ATOM 1497 C CA . LYS A 1 206 ? -75.312 -26.266 11.867 1 24.91 206 LYS A CA 1
ATOM 1498 C C . LYS A 1 206 ? -74.812 -27.625 11.453 1 24.91 206 LYS A C 1
ATOM 1500 O O . LYS A 1 206 ? -73.875 -27.703 10.617 1 24.91 206 LYS A O 1
ATOM 1505 N N . SER A 1 207 ? -73.938 -28.281 12.305 1 21.69 207 SER A N 1
ATOM 1506 C CA . SER A 1 207 ? -73.688 -29.609 11.742 1 21.69 207 SER A CA 1
ATOM 1507 C C . SER A 1 207 ? -75 -30.375 11.539 1 21.69 207 SER A C 1
ATOM 1509 O O . SER A 1 207 ? -75.812 -30.5 12.469 1 21.69 207 SER A O 1
ATOM 1511 N N . PRO A 1 208 ? -75.688 -30.375 10.398 1 25.2 208 PRO A N 1
ATOM 1512 C CA . PRO A 1 208 ? -76.75 -31.391 10.203 1 25.2 208 PRO A CA 1
ATOM 1513 C C . PRO A 1 208 ? -76.312 -32.781 10.719 1 25.2 208 PRO A C 1
ATOM 1515 O O . PRO A 1 208 ? -75.125 -33.062 10.828 1 25.2 208 PRO A O 1
ATOM 1518 N N . ALA A 1 209 ? -77.188 -33.406 11.414 1 23.62 209 ALA A N 1
ATOM 1519 C CA . ALA A 1 209 ? -77.562 -34.719 11.867 1 23.62 209 ALA A CA 1
ATOM 1520 C C . ALA A 1 209 ? -77.375 -35.781 10.773 1 23.62 209 ALA A C 1
ATOM 1522 O O . ALA A 1 209 ? -77.062 -36.938 11.062 1 23.62 209 ALA A O 1
ATOM 1523 N N . ARG A 1 210 ? -77.688 -35.562 9.398 1 24.11 210 ARG A N 1
ATOM 1524 C CA . ARG A 1 210 ? -77.75 -36.844 8.719 1 24.11 210 ARG A CA 1
ATOM 1525 C C . ARG A 1 210 ? -76.375 -37.375 8.383 1 24.11 210 ARG A C 1
ATOM 1527 O O . ARG A 1 210 ? -75.5 -36.594 8.023 1 24.11 210 ARG A O 1
ATOM 1534 N N . MET B 1 1 ? 10.023 11.508 21.656 1 34.53 1 MET B N 1
ATOM 1535 C CA . MET B 1 1 ? 11 10.609 21.047 1 34.53 1 MET B CA 1
ATOM 1536 C C . MET B 1 1 ? 10.492 10.086 19.703 1 34.53 1 MET B C 1
ATOM 1538 O O . MET B 1 1 ? 9.359 9.594 19.625 1 34.53 1 MET B O 1
ATOM 1542 N N . SER B 1 2 ? 11.039 10.547 18.703 1 45.09 2 SER B N 1
ATOM 1543 C CA . SER B 1 2 ? 10.727 10.203 17.328 1 45.09 2 SER B CA 1
ATOM 1544 C C . SER B 1 2 ? 10.82 8.695 17.094 1 45.09 2 SER B C 1
ATOM 1546 O O . SER B 1 2 ? 11.859 8.086 17.344 1 45.09 2 SER B O 1
ATOM 1548 N N . ILE B 1 3 ? 10.031 7.945 17.531 1 49.06 3 ILE B N 1
ATOM 1549 C CA . ILE B 1 3 ? 10.086 6.5 17.359 1 49.06 3 ILE B CA 1
ATOM 1550 C C . ILE B 1 3 ? 10.359 6.172 15.891 1 49.06 3 ILE B C 1
ATOM 1552 O O . ILE B 1 3 ? 9.57 6.512 15.008 1 49.06 3 ILE B O 1
ATOM 1556 N N . ILE B 1 4 ? 11.781 6.227 15.555 1 55.09 4 ILE B N 1
ATOM 1557 C CA . ILE B 1 4 ? 12.18 5.664 14.266 1 55.09 4 ILE B CA 1
ATOM 1558 C C . ILE B 1 4 ? 11.414 4.367 14.016 1 55.09 4 ILE B C 1
ATOM 1560 O O . ILE B 1 4 ? 11.461 3.445 14.836 1 55.09 4 ILE B O 1
ATOM 1564 N N . GLY B 1 5 ? 10.391 4.445 13.242 1 67.88 5 GLY B N 1
ATOM 1565 C CA . GLY B 1 5 ? 9.508 3.291 13.203 1 67.88 5 GLY B CA 1
ATOM 1566 C C . GLY B 1 5 ? 9.898 2.275 12.148 1 67.88 5 GLY B C 1
ATOM 1567 O O . GLY B 1 5 ? 10.367 2.645 11.062 1 67.88 5 GLY B O 1
ATOM 1568 N N . PHE B 1 6 ? 10.312 1.062 12.531 1 82.88 6 PHE B N 1
ATOM 1569 C CA . PHE B 1 6 ? 10.508 -0.134 11.719 1 82.88 6 PHE B CA 1
ATOM 1570 C C . PHE B 1 6 ? 9.445 -0.227 10.633 1 82.88 6 PHE B C 1
ATOM 1572 O O . PHE B 1 6 ? 8.25 -0.123 10.914 1 82.88 6 PHE B O 1
ATOM 1579 N N . PRO B 1 7 ? 9.992 -0.199 9.328 1 91.56 7 PRO B N 1
ATOM 1580 C CA . PRO B 1 7 ? 9 -0.398 8.273 1 91.56 7 PRO B CA 1
ATOM 1581 C C . PRO B 1 7 ? 8.281 -1.745 8.375 1 91.56 7 PRO B C 1
ATOM 1583 O O . PRO B 1 7 ? 8.898 -2.791 8.156 1 91.56 7 PRO B O 1
ATOM 1586 N N . LEU B 1 8 ? 7.125 -1.764 8.656 1 95.38 8 LEU B N 1
ATOM 1587 C CA . LEU B 1 8 ? 6.371 -2.982 8.93 1 95.38 8 LEU B CA 1
ATOM 1588 C C . LEU B 1 8 ? 6.238 -3.83 7.668 1 95.38 8 LEU B C 1
ATOM 1590 O O . LEU B 1 8 ? 6.105 -5.055 7.746 1 95.38 8 LEU B O 1
ATOM 1594 N N . LEU B 1 9 ? 6.242 -3.195 6.492 1 97.12 9 LEU B N 1
ATOM 1595 C CA . LEU B 1 9 ? 6.117 -3.943 5.246 1 97.12 9 LEU B CA 1
ATOM 1596 C C . LEU B 1 9 ? 7.344 -4.816 5.012 1 97.12 9 LEU B C 1
ATOM 1598 O O . LEU B 1 9 ? 7.324 -5.703 4.156 1 97.12 9 LEU B O 1
ATOM 1602 N N . LEU B 1 10 ? 8.367 -4.609 5.77 1 97.5 10 LEU B N 1
ATOM 1603 C CA . LEU B 1 10 ? 9.547 -5.469 5.703 1 97.5 10 LEU B CA 1
ATOM 1604 C C . LEU B 1 10 ? 9.203 -6.895 6.129 1 97.5 10 LEU B C 1
ATOM 1606 O O . LEU B 1 10 ? 9.859 -7.848 5.699 1 97.5 10 LEU B O 1
ATOM 1610 N N . ILE B 1 11 ? 8.234 -7.031 6.875 1 97.88 11 ILE B N 1
ATOM 1611 C CA . ILE B 1 11 ? 7.879 -8.328 7.438 1 97.88 11 ILE B CA 1
ATOM 1612 C C . ILE B 1 11 ? 7.453 -9.281 6.32 1 97.88 11 ILE B C 1
ATOM 1614 O O . ILE B 1 11 ? 8.055 -10.336 6.129 1 97.88 11 ILE B O 1
ATOM 1618 N N . PRO B 1 12 ? 6.426 -9.008 5.508 1 98.44 12 PRO B N 1
ATOM 1619 C CA . PRO B 1 12 ? 6.086 -9.938 4.43 1 98.44 12 PRO B CA 1
ATOM 1620 C C . PRO B 1 12 ? 7.207 -10.086 3.402 1 98.44 12 PRO B C 1
ATOM 1622 O O . PRO B 1 12 ? 7.375 -11.156 2.816 1 98.44 12 PRO B O 1
ATOM 1625 N N . VAL B 1 13 ? 7.973 -9 3.191 1 98.38 13 VAL B N 1
ATOM 1626 C CA . VAL B 1 13 ? 9.094 -9.062 2.262 1 98.38 13 VAL B CA 1
ATOM 1627 C C . VAL B 1 13 ? 10.148 -10.039 2.783 1 98.38 13 VAL B C 1
ATOM 1629 O O . VAL B 1 13 ? 10.68 -10.852 2.023 1 98.38 13 VAL B O 1
ATOM 1632 N N . ALA B 1 14 ? 10.445 -9.977 4.055 1 98.31 14 ALA B N 1
ATOM 1633 C CA . ALA B 1 14 ? 11.398 -10.898 4.676 1 98.31 14 ALA B CA 1
ATOM 1634 C C . ALA B 1 14 ? 10.891 -12.336 4.605 1 98.31 14 ALA B C 1
ATOM 1636 O O . ALA B 1 14 ? 11.664 -13.266 4.355 1 98.31 14 ALA B O 1
ATOM 1637 N N . ILE B 1 15 ? 9.656 -12.555 4.895 1 98.19 15 ILE B N 1
ATOM 1638 C CA . ILE B 1 15 ? 9.078 -13.891 4.816 1 98.19 15 ILE B CA 1
ATOM 1639 C C . ILE B 1 15 ? 9.219 -14.438 3.396 1 98.19 15 ILE B C 1
ATOM 1641 O O . ILE B 1 15 ? 9.586 -15.602 3.205 1 98.19 15 ILE B O 1
ATOM 1645 N N . CYS B 1 16 ? 8.953 -13.539 2.373 1 97.25 16 CYS B N 1
ATOM 1646 C CA . CYS B 1 16 ? 9.141 -13.938 0.981 1 97.25 16 CYS B CA 1
ATOM 1647 C C . CYS B 1 16 ? 10.57 -14.398 0.727 1 97.25 16 CYS B C 1
ATOM 1649 O O . CYS B 1 16 ? 10.797 -15.43 0.093 1 97.25 16 CYS B O 1
ATOM 1651 N N . ASN B 1 17 ? 11.484 -13.648 1.21 1 98 17 ASN B N 1
ATOM 1652 C CA . ASN B 1 17 ? 12.891 -13.992 1.034 1 98 17 ASN B CA 1
ATOM 1653 C C . ASN B 1 17 ? 13.242 -15.305 1.721 1 98 17 ASN B C 1
ATOM 1655 O O . ASN B 1 17 ? 13.93 -16.156 1.144 1 98 17 ASN B O 1
ATOM 1659 N N . ILE B 1 18 ? 12.789 -15.406 2.916 1 97.75 18 ILE B N 1
ATOM 1660 C CA . ILE B 1 18 ? 13.031 -16.641 3.666 1 97.75 18 ILE B CA 1
ATOM 1661 C C . ILE B 1 18 ? 12.484 -17.828 2.895 1 97.75 18 ILE B C 1
ATOM 1663 O O . ILE B 1 18 ? 13.156 -18.844 2.752 1 97.75 18 ILE B O 1
ATOM 1667 N N . ILE B 1 19 ? 11.32 -17.734 2.346 1 96.69 19 ILE B N 1
ATOM 1668 C CA . ILE B 1 19 ? 10.688 -18.828 1.615 1 96.69 19 ILE B CA 1
ATOM 1669 C C . ILE B 1 19 ? 11.477 -19.125 0.343 1 96.69 19 ILE B C 1
ATOM 1671 O O . ILE B 1 19 ? 11.812 -20.281 0.07 1 96.69 19 ILE B O 1
ATOM 1675 N N . VAL B 1 20 ? 11.828 -18.109 -0.446 1 96.38 20 VAL B N 1
ATOM 1676 C CA . VAL B 1 20 ? 12.477 -18.281 -1.743 1 96.38 20 VAL B CA 1
ATOM 1677 C C . VAL B 1 20 ? 13.859 -18.891 -1.554 1 96.38 20 VAL B C 1
ATOM 1679 O O . VAL B 1 20 ? 14.281 -19.75 -2.328 1 96.38 20 VAL B O 1
ATOM 1682 N N . PHE B 1 21 ? 14.523 -18.5 -0.511 1 96.5 21 PHE B N 1
ATOM 1683 C CA . PHE B 1 21 ? 15.914 -18.922 -0.357 1 96.5 21 PHE B CA 1
ATOM 1684 C C . PHE B 1 21 ? 16 -20.172 0.5 1 96.5 21 PHE B C 1
ATOM 1686 O O . PHE B 1 21 ? 16.875 -21.031 0.278 1 96.5 21 PHE B O 1
ATOM 1693 N N . LEU B 1 22 ? 15.102 -20.297 1.455 1 96.44 22 LEU B N 1
ATOM 1694 C CA . LEU B 1 22 ? 15.25 -21.406 2.402 1 96.44 22 LEU B CA 1
ATOM 1695 C C . LEU B 1 22 ? 14.312 -22.547 2.055 1 96.44 22 LEU B C 1
ATOM 1697 O O . LEU B 1 22 ? 14.5 -23.672 2.525 1 96.44 22 LEU B O 1
ATOM 1701 N N . MET B 1 23 ? 13.32 -22.297 1.21 1 95.38 23 MET B N 1
ATOM 1702 C CA . MET B 1 23 ? 12.344 -23.312 0.82 1 95.38 23 MET B CA 1
ATOM 1703 C C . MET B 1 23 ? 12.062 -23.25 -0.678 1 95.38 23 MET B C 1
ATOM 1705 O O . MET B 1 23 ? 10.906 -23.141 -1.092 1 95.38 23 MET B O 1
ATOM 1709 N N . PRO B 1 24 ? 13.055 -23.422 -1.549 1 88.94 24 PRO B N 1
ATOM 1710 C CA . PRO B 1 24 ? 12.883 -23.25 -2.992 1 88.94 24 PRO B CA 1
ATOM 1711 C C . PRO B 1 24 ? 11.836 -24.188 -3.584 1 88.94 24 PRO B C 1
ATOM 1713 O O . PRO B 1 24 ? 11.234 -23.875 -4.613 1 88.94 24 PRO B O 1
ATOM 1716 N N . GLY B 1 25 ? 11.289 -25.141 -2.969 1 91.81 25 GLY B N 1
ATOM 1717 C CA . GLY B 1 25 ? 10.273 -26.047 -3.465 1 91.81 25 GLY B CA 1
ATOM 1718 C C . GLY B 1 25 ? 8.859 -25.625 -3.092 1 91.81 25 GLY B C 1
ATOM 1719 O O . GLY B 1 25 ? 7.887 -26.156 -3.633 1 91.81 25 GLY B O 1
ATOM 1720 N N . LEU B 1 26 ? 8.836 -24.625 -2.326 1 93.62 26 LEU B N 1
ATOM 1721 C CA . LEU B 1 26 ? 7.539 -24.141 -1.885 1 93.62 26 LEU B CA 1
ATOM 1722 C C . LEU B 1 26 ? 7.059 -23 -2.775 1 93.62 26 LEU B C 1
ATOM 1724 O O . LEU B 1 26 ? 7.602 -21.891 -2.717 1 93.62 26 LEU B O 1
ATOM 1728 N N . ALA B 1 27 ? 6.039 -23.328 -3.629 1 94.56 27 ALA B N 1
ATOM 1729 C CA . ALA B 1 27 ? 5.516 -22.328 -4.555 1 94.56 27 ALA B CA 1
ATOM 1730 C C . ALA B 1 27 ? 4.547 -21.391 -3.854 1 94.56 27 ALA B C 1
ATOM 1732 O O . ALA B 1 27 ? 3.906 -21.766 -2.869 1 94.56 27 ALA B O 1
ATOM 1733 N N . PHE B 1 28 ? 4.406 -20.203 -4.375 1 95.25 28 PHE B N 1
ATOM 1734 C CA . PHE B 1 28 ? 3.551 -19.203 -3.754 1 95.25 28 PHE B CA 1
ATOM 1735 C C . PHE B 1 28 ? 2.08 -19.516 -4.004 1 95.25 28 PHE B C 1
ATOM 1737 O O . PHE B 1 28 ? 1.202 -18.969 -3.334 1 95.25 28 PHE B O 1
ATOM 1744 N N . ASP B 1 29 ? 1.781 -20.391 -4.961 1 93.81 29 ASP B N 1
ATOM 1745 C CA . ASP B 1 29 ? 0.402 -20.797 -5.207 1 93.81 29 ASP B CA 1
ATOM 1746 C C . ASP B 1 29 ? 0.031 -22.016 -4.371 1 93.81 29 ASP B C 1
ATOM 1748 O O . ASP B 1 29 ? -1.082 -22.531 -4.48 1 93.81 29 ASP B O 1
ATOM 1752 N N . ALA B 1 30 ? 0.938 -22.422 -3.469 1 96.19 30 ALA B N 1
ATOM 1753 C CA . ALA B 1 30 ? 0.647 -23.531 -2.564 1 96.19 30 ALA B CA 1
ATOM 1754 C C . ALA B 1 30 ? -0.524 -23.188 -1.646 1 96.19 30 ALA B C 1
ATOM 1756 O O . ALA B 1 30 ? -0.582 -22.109 -1.072 1 96.19 30 ALA B O 1
ATOM 1757 N N . ALA B 1 31 ? -1.446 -24.203 -1.546 1 96.38 31 ALA B N 1
ATOM 1758 C CA . ALA B 1 31 ? -2.615 -24.031 -0.688 1 96.38 31 ALA B CA 1
ATOM 1759 C C . ALA B 1 31 ? -2.242 -24.172 0.784 1 96.38 31 ALA B C 1
ATOM 1761 O O . ALA B 1 31 ? -1.664 -25.188 1.192 1 96.38 31 ALA B O 1
ATOM 1762 N N . LEU B 1 32 ? -2.535 -23.156 1.541 1 96.31 32 LEU B N 1
ATOM 1763 C CA . LEU B 1 32 ? -2.287 -23.219 2.979 1 96.31 32 LEU B CA 1
ATOM 1764 C C . LEU B 1 32 ? -3.48 -23.812 3.717 1 96.31 32 LEU B C 1
ATOM 1766 O O . LEU B 1 32 ? -3.311 -24.562 4.672 1 96.31 32 LEU B O 1
ATOM 1770 N N . THR B 1 33 ? -4.664 -23.391 3.357 1 95.75 33 THR B N 1
ATOM 1771 C CA . THR B 1 33 ? -5.887 -23.844 4.008 1 95.75 33 THR B CA 1
ATOM 1772 C C . THR B 1 33 ? -7.094 -23.625 3.102 1 95.75 33 THR B C 1
ATOM 1774 O O . THR B 1 33 ? -6.996 -22.938 2.082 1 95.75 33 THR B O 1
ATOM 1777 N N . ARG B 1 34 ? -8.141 -24.422 3.389 1 97.5 34 ARG B N 1
ATOM 1778 C CA . ARG B 1 34 ? -9.414 -24.297 2.693 1 97.5 34 ARG B CA 1
ATOM 1779 C C . ARG B 1 34 ? -10.539 -23.969 3.672 1 97.5 34 ARG B C 1
ATOM 1781 O O . ARG B 1 34 ? -10.617 -24.562 4.746 1 97.5 34 ARG B O 1
ATOM 1788 N N . VAL B 1 35 ? -11.336 -22.922 3.287 1 97.06 35 VAL B N 1
ATOM 1789 C CA . VAL B 1 35 ? -12.445 -22.484 4.129 1 97.06 35 VAL B CA 1
ATOM 1790 C C . VAL B 1 35 ? -13.75 -22.531 3.33 1 97.06 35 VAL B C 1
ATOM 1792 O O . VAL B 1 35 ? -13.805 -22.047 2.199 1 97.06 35 VAL B O 1
ATOM 1795 N N . VAL B 1 36 ? -14.789 -23.203 3.93 1 98 36 VAL B N 1
ATOM 1796 C CA . VAL B 1 36 ? -16.109 -23.188 3.307 1 98 36 VAL B CA 1
ATOM 1797 C C . VAL B 1 36 ? -16.859 -21.922 3.709 1 98 36 VAL B C 1
ATOM 1799 O O . VAL B 1 36 ? -17 -21.641 4.898 1 98 36 VAL B O 1
ATOM 1802 N N . LEU B 1 37 ? -17.266 -21.188 2.695 1 98.12 37 LEU B N 1
ATOM 1803 C CA . LEU B 1 37 ? -17.969 -19.938 2.93 1 98.12 37 LEU B CA 1
ATOM 1804 C C . LEU B 1 37 ? -19.453 -20.172 3.09 1 98.12 37 LEU B C 1
ATOM 1806 O O . LEU B 1 37 ? -19.969 -21.25 2.785 1 98.12 37 LEU B O 1
ATOM 1810 N N . PRO B 1 38 ? -20.188 -19.172 3.668 1 97.56 38 PRO B N 1
ATOM 1811 C CA . PRO B 1 38 ? -21.641 -19.297 3.828 1 97.56 38 PRO B CA 1
ATOM 1812 C C . PRO B 1 38 ? -22.359 -19.578 2.512 1 97.56 38 PRO B C 1
ATOM 1814 O O . PRO B 1 38 ? -23.422 -20.234 2.51 1 97.56 38 PRO B O 1
ATOM 1817 N N . SER B 1 39 ? -21.812 -19.219 1.408 1 97.56 39 SER B N 1
ATOM 1818 C CA . SER B 1 39 ? -22.375 -19.469 0.09 1 97.56 39 SER B CA 1
ATOM 1819 C C . SER B 1 39 ? -22.281 -20.953 -0.274 1 97.56 39 SER B C 1
ATOM 1821 O O . SER B 1 39 ? -22.938 -21.391 -1.225 1 97.56 39 SER B O 1
ATOM 1823 N N . GLY B 1 40 ? -21.469 -21.719 0.458 1 97.88 40 GLY B N 1
ATOM 1824 C CA . GLY B 1 40 ? -21.203 -23.109 0.125 1 97.88 40 GLY B CA 1
ATOM 1825 C C . GLY B 1 40 ? -19.953 -23.297 -0.713 1 97.88 40 GLY B C 1
ATOM 1826 O O . GLY B 1 40 ? -19.438 -24.406 -0.844 1 97.88 40 GLY B O 1
ATOM 1827 N N . ALA B 1 41 ? -19.406 -22.203 -1.211 1 97.31 41 ALA B N 1
ATOM 1828 C CA . ALA B 1 41 ? -18.172 -22.266 -2.01 1 97.31 41 ALA B CA 1
ATOM 1829 C C . ALA B 1 41 ? -16.953 -22.469 -1.12 1 97.31 41 ALA B C 1
ATOM 1831 O O . ALA B 1 41 ? -16.922 -21.984 0.012 1 97.31 41 ALA B O 1
ATOM 1832 N N . THR B 1 42 ? -15.969 -23.156 -1.673 1 97 42 THR B N 1
ATOM 1833 C CA . THR B 1 42 ? -14.711 -23.375 -0.957 1 97 42 THR B CA 1
ATOM 1834 C C . THR B 1 42 ? -13.672 -22.328 -1.371 1 97 42 THR B C 1
ATOM 1836 O O . THR B 1 42 ? -13.383 -22.172 -2.559 1 97 42 THR B O 1
ATOM 1839 N N . TRP B 1 43 ? -13.148 -21.656 -0.457 1 96.62 43 TRP B N 1
ATOM 1840 C CA . TRP B 1 43 ? -12.078 -20.688 -0.68 1 96.62 43 TRP B CA 1
ATOM 1841 C C . TRP B 1 43 ? -10.727 -21.266 -0.303 1 96.62 43 TRP B C 1
ATOM 1843 O O . TRP B 1 43 ? -10.453 -21.516 0.875 1 96.62 43 TRP B O 1
ATOM 1853 N N . THR B 1 44 ? -9.906 -21.422 -1.315 1 96.62 44 THR B N 1
ATOM 1854 C CA . THR B 1 44 ? -8.547 -21.922 -1.102 1 96.62 44 THR B CA 1
ATOM 1855 C C . THR B 1 44 ? -7.578 -20.75 -0.898 1 96.62 44 THR B C 1
ATOM 1857 O O . THR B 1 44 ? -7.383 -19.938 -1.799 1 96.62 44 THR B O 1
ATOM 1860 N N . ILE B 1 45 ? -6.98 -20.734 0.205 1 97.19 45 ILE B N 1
ATOM 1861 C CA . ILE B 1 45 ? -6.039 -19.688 0.558 1 97.19 45 ILE B CA 1
ATOM 1862 C C . ILE B 1 45 ? -4.617 -20.125 0.213 1 97.19 45 ILE B C 1
ATOM 1864 O O . ILE B 1 45 ? -4.113 -21.109 0.766 1 97.19 45 ILE B O 1
ATOM 1868 N N . ALA B 1 46 ? -4.055 -19.359 -0.681 1 98 46 ALA B N 1
ATOM 1869 C CA . ALA B 1 46 ? -2.697 -19.672 -1.119 1 98 46 ALA B CA 1
ATOM 1870 C C . ALA B 1 46 ? -1.667 -18.891 -0.313 1 98 46 ALA B C 1
ATOM 1872 O O . ALA B 1 46 ? -1.986 -17.859 0.271 1 98 46 ALA B O 1
ATOM 1873 N N . LEU B 1 47 ? -0.438 -19.406 -0.292 1 97.88 47 LEU B N 1
ATOM 1874 C CA . LEU B 1 47 ? 0.673 -18.797 0.433 1 97.88 47 LEU B CA 1
ATOM 1875 C C . LEU B 1 47 ? 0.905 -17.359 -0.032 1 97.88 47 LEU B C 1
ATOM 1877 O O . LEU B 1 47 ? 1.036 -16.453 0.789 1 97.88 47 LEU B O 1
ATOM 1881 N N . GLY B 1 48 ? 0.938 -17.125 -1.338 1 97.94 48 GLY B N 1
ATOM 1882 C CA . GLY B 1 48 ? 1.164 -15.797 -1.892 1 97.94 48 GLY B CA 1
ATOM 1883 C C . GLY B 1 48 ? 0.088 -14.805 -1.509 1 97.94 48 GLY B C 1
ATOM 1884 O O . GLY B 1 48 ? 0.388 -13.648 -1.189 1 97.94 48 GLY B O 1
ATOM 1885 N N . ASP B 1 49 ? -1.178 -15.25 -1.548 1 97.69 49 ASP B N 1
ATOM 1886 C CA . ASP B 1 49 ? -2.297 -14.391 -1.177 1 97.69 49 ASP B CA 1
ATOM 1887 C C . ASP B 1 49 ? -2.209 -13.977 0.291 1 97.69 49 ASP B C 1
ATOM 1889 O O . ASP B 1 49 ? -2.578 -12.852 0.65 1 97.69 49 ASP B O 1
ATOM 1893 N N . THR B 1 50 ? -1.751 -14.914 1.092 1 98.12 50 THR B N 1
ATOM 1894 C CA . THR B 1 50 ? -1.618 -14.648 2.52 1 98.12 50 THR B CA 1
ATOM 1895 C C . THR B 1 50 ? -0.551 -13.586 2.771 1 98.12 50 THR B C 1
ATOM 1897 O O . THR B 1 50 ? -0.728 -12.711 3.619 1 98.12 50 THR B O 1
ATOM 1900 N N . LEU B 1 51 ? 0.535 -13.672 2.012 1 98.62 51 LEU B N 1
ATOM 1901 C CA . LEU B 1 51 ? 1.603 -12.688 2.154 1 98.62 51 LEU B CA 1
ATOM 1902 C C . LEU B 1 51 ? 1.135 -11.312 1.7 1 98.62 51 LEU B C 1
ATOM 1904 O O . LEU B 1 51 ? 1.417 -10.305 2.357 1 98.62 51 LEU B O 1
ATOM 1908 N N . VAL B 1 52 ? 0.407 -11.242 0.629 1 98.75 52 VAL B N 1
ATOM 1909 C CA . VAL B 1 52 ? -0.123 -9.977 0.129 1 98.75 52 VAL B CA 1
ATOM 1910 C C . VAL B 1 52 ? -1.132 -9.414 1.125 1 98.75 52 VAL B C 1
ATOM 1912 O O . VAL B 1 52 ? -1.127 -8.211 1.407 1 98.75 52 VAL B O 1
ATOM 1915 N N . ALA B 1 53 ? -1.995 -10.305 1.673 1 98.75 53 ALA B N 1
ATOM 1916 C CA . ALA B 1 53 ? -2.967 -9.875 2.676 1 98.75 53 ALA B CA 1
ATOM 1917 C C . ALA B 1 53 ? -2.273 -9.273 3.895 1 98.75 53 ALA B C 1
ATOM 1919 O O . ALA B 1 53 ? -2.699 -8.242 4.414 1 98.75 53 ALA B O 1
ATOM 1920 N N . LEU B 1 54 ? -1.21 -9.93 4.293 1 98.62 54 LEU B N 1
ATOM 1921 C CA . LEU B 1 54 ? -0.426 -9.422 5.414 1 98.62 54 LEU B CA 1
ATOM 1922 C C . LEU B 1 54 ? 0.148 -8.047 5.102 1 98.62 54 LEU B C 1
ATOM 1924 O O . LEU B 1 54 ? 0.12 -7.148 5.945 1 98.62 54 LEU B O 1
ATOM 1928 N N . GLY B 1 55 ? 0.66 -7.875 3.869 1 98.62 55 GLY B N 1
ATOM 1929 C CA . GLY B 1 55 ? 1.155 -6.578 3.441 1 98.62 55 GLY B CA 1
ATOM 1930 C C . GLY B 1 55 ? 0.094 -5.496 3.473 1 98.62 55 GLY B C 1
ATOM 1931 O O . GLY B 1 55 ? 0.346 -4.383 3.943 1 98.62 55 GLY B O 1
ATOM 1932 N N . VAL B 1 56 ? -1.091 -5.828 3.018 1 98.56 56 VAL B N 1
ATOM 1933 C CA . VAL B 1 56 ? -2.203 -4.883 2.986 1 98.56 56 VAL B CA 1
ATOM 1934 C C . VAL B 1 56 ? -2.572 -4.477 4.41 1 98.56 56 VAL B C 1
ATOM 1936 O O . VAL B 1 56 ? -2.758 -3.289 4.695 1 98.56 56 VAL B O 1
ATOM 1939 N N . LEU B 1 57 ? -2.623 -5.395 5.312 1 98.19 57 LEU B N 1
ATOM 1940 C CA . LEU B 1 57 ? -3 -5.121 6.695 1 98.19 57 LEU B CA 1
ATOM 1941 C C . LEU B 1 57 ? -1.943 -4.27 7.387 1 98.19 57 LEU B C 1
ATOM 1943 O O . LEU B 1 57 ? -2.275 -3.381 8.172 1 98.19 57 LEU B O 1
ATOM 1947 N N . LEU B 1 58 ? -0.683 -4.504 7.039 1 97.5 58 LEU B N 1
ATOM 1948 C CA . LEU B 1 58 ? 0.406 -3.779 7.684 1 97.5 58 LEU B CA 1
ATOM 1949 C C . LEU B 1 58 ? 0.543 -2.377 7.102 1 97.5 58 LEU B C 1
ATOM 1951 O O . LEU B 1 58 ? 1.204 -1.518 7.691 1 97.5 58 LEU B O 1
ATOM 1955 N N . LEU B 1 59 ? -0.059 -2.178 6.004 1 96.06 59 LEU B N 1
ATOM 1956 C CA . LEU B 1 59 ? -0.056 -0.842 5.418 1 96.06 59 LEU B CA 1
ATOM 1957 C C . LEU B 1 59 ? -0.847 0.134 6.281 1 96.06 59 LEU B C 1
ATOM 1959 O O . LEU B 1 59 ? -0.516 1.319 6.352 1 96.06 59 LEU B O 1
ATOM 1963 N N . LEU B 1 60 ? -1.898 -0.375 7.004 1 94.19 60 LEU B N 1
ATOM 1964 C CA . LEU B 1 60 ? -2.775 0.478 7.797 1 94.19 60 LEU B CA 1
ATOM 1965 C C . LEU B 1 60 ? -1.995 1.175 8.906 1 94.19 60 LEU B C 1
ATOM 1967 O O . LEU B 1 60 ? -1.98 2.406 8.984 1 94.19 60 LEU B O 1
ATOM 1971 N N . PRO B 1 61 ? -1.266 0.439 9.805 1 92.69 61 PRO B N 1
ATOM 1972 C CA . PRO B 1 61 ? -0.498 1.145 10.836 1 92.69 61 PRO B CA 1
ATOM 1973 C C . PRO B 1 61 ? 0.607 2.021 10.25 1 92.69 61 PRO B C 1
ATOM 1975 O O . PRO B 1 61 ? 0.976 3.035 10.844 1 92.69 61 PRO B O 1
ATOM 1978 N N . GLU B 1 62 ? 1.093 1.638 9.094 1 91.62 62 GLU B N 1
ATOM 1979 C CA . GLU B 1 62 ? 2.125 2.451 8.461 1 91.62 62 GLU B CA 1
ATOM 1980 C C . GLU B 1 62 ? 1.577 3.816 8.055 1 91.62 62 GLU B C 1
ATOM 1982 O O . GLU B 1 62 ? 2.244 4.836 8.234 1 91.62 62 GLU B O 1
ATOM 1987 N N . VAL B 1 63 ? 0.444 3.807 7.543 1 88.19 63 VAL B N 1
ATOM 1988 C CA . VAL B 1 63 ? -0.211 5.047 7.137 1 88.19 63 VAL B CA 1
ATOM 1989 C C . VAL B 1 63 ? -0.515 5.898 8.367 1 88.19 63 VAL B C 1
ATOM 1991 O O . VAL B 1 63 ? -0.365 7.121 8.336 1 88.19 63 VAL B O 1
ATOM 1994 N N . MET B 1 64 ? -0.926 5.266 9.445 1 87.75 64 MET B N 1
ATOM 1995 C CA . MET B 1 64 ? -1.25 5.973 10.68 1 87.75 64 MET B CA 1
ATOM 1996 C C . MET B 1 64 ? -0 6.594 11.297 1 87.75 64 MET B C 1
ATOM 1998 O O . MET B 1 64 ? -0.047 7.715 11.812 1 87.75 64 MET B O 1
ATOM 2002 N N . LYS B 1 65 ? 1.05 5.816 11.164 1 87.25 65 LYS B N 1
ATOM 2003 C CA . LYS B 1 65 ? 2.328 6.336 11.648 1 87.25 65 LYS B CA 1
ATOM 2004 C C . LYS B 1 65 ? 2.76 7.562 10.852 1 87.25 65 LYS B C 1
ATOM 2006 O O . LYS B 1 65 ? 3.289 8.523 11.414 1 87.25 65 LYS B O 1
ATOM 2011 N N . ALA B 1 66 ? 2.498 7.57 9.633 1 83.94 66 ALA B N 1
ATOM 2012 C CA . ALA B 1 66 ? 2.918 8.641 8.734 1 83.94 66 ALA B CA 1
ATOM 2013 C C . ALA B 1 66 ? 2.096 9.906 8.977 1 83.94 66 ALA B C 1
ATOM 2015 O O . ALA B 1 66 ? 2.539 11.016 8.648 1 83.94 66 ALA B O 1
ATOM 2016 N N . ALA B 1 67 ? 0.965 9.789 9.602 1 81.94 67 ALA B N 1
ATOM 2017 C CA . ALA B 1 67 ? 0.068 10.914 9.828 1 81.94 67 ALA B CA 1
ATOM 2018 C C . ALA B 1 67 ? 0.423 11.648 11.117 1 81.94 67 ALA B C 1
ATOM 2020 O O . ALA B 1 67 ? -0.107 12.727 11.398 1 81.94 67 ALA B O 1
ATOM 2021 N N . ARG B 1 68 ? 1.288 11.102 11.836 1 78.62 68 ARG B N 1
ATOM 2022 C CA . ARG B 1 68 ? 1.678 11.758 13.078 1 78.62 68 ARG B CA 1
ATOM 2023 C C . ARG B 1 68 ? 2.617 12.922 12.805 1 78.62 68 ARG B C 1
ATOM 2025 O O . ARG B 1 68 ? 3.504 12.828 11.953 1 78.62 68 ARG B O 1
ATOM 2032 N N . PRO B 1 69 ? 2.287 13.961 13.547 1 67.19 69 PRO B N 1
ATOM 2033 C CA . PRO B 1 69 ? 3.182 15.109 13.406 1 67.19 69 PRO B CA 1
ATOM 2034 C C . PRO B 1 69 ? 4.613 14.805 13.836 1 67.19 69 PRO B C 1
ATOM 2036 O O . PRO B 1 69 ? 4.824 14.141 14.852 1 67.19 69 PRO B O 1
ATOM 2039 N N . GLY B 1 70 ? 5.477 15.172 13.094 1 60.75 70 GLY B N 1
ATOM 2040 C CA . GLY B 1 70 ? 6.867 14.992 13.477 1 60.75 70 GLY B CA 1
ATOM 2041 C C . GLY B 1 70 ? 7.375 13.586 13.266 1 60.75 70 GLY B C 1
ATOM 2042 O O . GLY B 1 70 ? 8.539 13.281 13.555 1 60.75 70 GLY B O 1
ATOM 2043 N N . ALA B 1 71 ? 6.391 12.805 13.008 1 57.09 71 ALA B N 1
ATOM 2044 C CA . ALA B 1 71 ? 6.754 11.391 13.117 1 57.09 71 ALA B CA 1
ATOM 2045 C C . ALA B 1 71 ? 7.703 10.977 12 1 57.09 71 ALA B C 1
ATOM 2047 O O . ALA B 1 71 ? 8.734 10.344 12.25 1 57.09 71 ALA B O 1
ATOM 2048 N N . LYS B 1 72 ? 7.195 10.766 10.734 1 59.53 72 LYS B N 1
ATOM 2049 C CA . LYS B 1 72 ? 8.141 10.086 9.852 1 59.53 72 LYS B CA 1
ATOM 2050 C C . LYS B 1 72 ? 9.359 10.961 9.578 1 59.53 72 LYS B C 1
ATOM 2052 O O . LYS B 1 72 ? 9.234 12.039 8.984 1 59.53 72 LYS B O 1
ATOM 2057 N N . TYR B 1 73 ? 10.469 10.539 10.422 1 62.91 73 TYR B N 1
ATOM 2058 C CA . TYR B 1 73 ? 11.773 11.148 10.203 1 62.91 73 TYR B CA 1
ATOM 2059 C C . TYR B 1 73 ? 12.328 10.766 8.836 1 62.91 73 TYR B C 1
ATOM 2061 O O . TYR B 1 73 ? 11.836 9.836 8.195 1 62.91 73 TYR B O 1
ATOM 2069 N N . LEU B 1 74 ? 13.031 11.594 8.406 1 75.12 74 LEU B N 1
ATOM 2070 C CA . LEU B 1 74 ? 13.781 11.344 7.18 1 75.12 74 LEU B CA 1
ATOM 2071 C C . LEU B 1 74 ? 14.242 9.891 7.109 1 75.12 74 LEU B C 1
ATOM 2073 O O . LEU B 1 74 ? 14.195 9.266 6.047 1 75.12 74 LEU B O 1
ATOM 2077 N N . THR B 1 75 ? 14.508 9.359 8.312 1 80 75 THR B N 1
ATOM 2078 C CA . THR B 1 75 ? 14.992 7.988 8.375 1 80 75 THR B CA 1
ATOM 2079 C C . THR B 1 75 ? 13.883 7.004 8.008 1 80 75 THR B C 1
ATOM 2081 O O . THR B 1 75 ? 14.133 6.004 7.328 1 80 75 THR B O 1
ATOM 2084 N N . ASP B 1 76 ? 12.664 7.293 8.461 1 83.62 76 ASP B N 1
ATOM 2085 C CA . ASP B 1 76 ? 11.531 6.414 8.156 1 83.62 76 ASP B CA 1
ATOM 2086 C C . ASP B 1 76 ? 11.266 6.371 6.656 1 83.62 76 ASP B C 1
ATOM 2088 O O . ASP B 1 76 ? 10.961 5.309 6.105 1 83.62 76 ASP B O 1
ATOM 2092 N N . HIS B 1 77 ? 11.539 7.516 6.055 1 86.19 77 HIS B N 1
ATOM 2093 C CA . HIS B 1 77 ? 11.32 7.586 4.613 1 86.19 77 HIS B CA 1
ATOM 2094 C C . HIS B 1 77 ? 12.414 6.844 3.852 1 86.19 77 HIS B C 1
ATOM 2096 O O . HIS B 1 77 ? 12.133 6.164 2.859 1 86.19 77 HIS B O 1
ATOM 2102 N N . LEU B 1 78 ? 13.523 6.984 4.414 1 89 78 LEU B N 1
ATOM 2103 C CA . LEU B 1 78 ? 14.641 6.285 3.777 1 89 78 LEU B CA 1
ATOM 2104 C C . LEU B 1 78 ? 14.477 4.773 3.912 1 89 78 LEU B C 1
ATOM 2106 O O . LEU B 1 78 ? 14.773 4.031 2.977 1 89 78 LEU B O 1
ATOM 2110 N N . LEU B 1 79 ? 14.039 4.332 5.02 1 92.25 79 LEU B N 1
ATOM 2111 C CA . LEU B 1 79 ? 13.828 2.904 5.234 1 92.25 79 LEU B CA 1
ATOM 2112 C C . LEU B 1 79 ? 12.742 2.369 4.309 1 92.25 79 LEU B C 1
ATOM 2114 O O . LEU B 1 79 ? 12.875 1.277 3.754 1 92.25 79 LEU B O 1
ATOM 2118 N N . SER B 1 80 ? 11.664 3.125 4.148 1 94.06 80 SER B N 1
ATOM 2119 C CA . SER B 1 80 ? 10.602 2.701 3.242 1 94.06 80 SER B CA 1
ATOM 2120 C C . SER B 1 80 ? 11.094 2.637 1.801 1 94.06 80 SER B C 1
ATOM 2122 O O . SER B 1 80 ? 10.664 1.781 1.027 1 94.06 80 SER B O 1
ATOM 2124 N N . LEU B 1 81 ? 11.969 3.572 1.512 1 95.5 81 LEU B N 1
ATOM 2125 C CA . LEU B 1 81 ? 12.555 3.578 0.176 1 95.5 81 LEU B CA 1
ATOM 2126 C C . LEU B 1 81 ? 13.438 2.355 -0.033 1 95.5 81 LEU B C 1
ATOM 2128 O O . LEU B 1 81 ? 13.438 1.761 -1.113 1 95.5 81 LEU B O 1
ATOM 2132 N N . LEU B 1 82 ? 14.195 2.012 0.938 1 96.75 82 LEU B N 1
ATOM 2133 C CA . LEU B 1 82 ? 15.047 0.831 0.86 1 96.75 82 LEU B CA 1
ATOM 2134 C C . LEU B 1 82 ? 14.211 -0.434 0.7 1 96.75 82 LEU B C 1
ATOM 2136 O O . LEU B 1 82 ? 14.562 -1.322 -0.08 1 96.75 82 LEU B O 1
ATOM 2140 N N . VAL B 1 83 ? 13.133 -0.558 1.48 1 97.75 83 VAL B N 1
ATOM 2141 C CA . VAL B 1 83 ? 12.242 -1.705 1.359 1 97.75 83 VAL B CA 1
ATOM 2142 C C . VAL B 1 83 ? 11.664 -1.761 -0.052 1 97.75 83 VAL B C 1
ATOM 2144 O O . VAL B 1 83 ? 11.641 -2.822 -0.681 1 97.75 83 VAL B O 1
ATOM 2147 N N . LEU B 1 84 ? 11.242 -0.541 -0.594 1 98.25 84 LEU B N 1
ATOM 2148 C CA . LEU B 1 84 ? 10.703 -0.464 -1.948 1 98.25 84 LEU B CA 1
ATOM 2149 C C . LEU B 1 84 ? 11.766 -0.854 -2.975 1 98.25 84 LEU B C 1
ATOM 2151 O O . LEU B 1 84 ? 11.516 -1.707 -3.832 1 98.25 84 LEU B O 1
ATOM 2155 N N . GLY B 1 85 ? 12.883 -0.261 -2.818 1 98.38 85 GLY B N 1
ATOM 2156 C CA . GLY B 1 85 ? 13.961 -0.562 -3.748 1 98.38 85 GLY B CA 1
ATOM 2157 C C . GLY B 1 85 ? 14.414 -2.008 -3.686 1 98.38 85 GLY B C 1
ATOM 2158 O O . GLY B 1 85 ? 14.656 -2.633 -4.723 1 98.38 85 GLY B O 1
ATOM 2159 N N . GLY B 1 86 ? 14.547 -2.568 -2.541 1 98.31 86 GLY B N 1
ATOM 2160 C CA . GLY B 1 86 ? 14.969 -3.947 -2.355 1 98.31 86 GLY B CA 1
ATOM 2161 C C . GLY B 1 86 ? 14.023 -4.949 -2.994 1 98.31 86 GLY B C 1
ATOM 2162 O O . GLY B 1 86 ? 14.453 -5.801 -3.779 1 98.31 86 GLY B O 1
ATOM 2163 N N . ILE B 1 87 ? 12.766 -4.867 -2.688 1 98.62 87 ILE B N 1
ATOM 2164 C CA . ILE B 1 87 ? 11.797 -5.848 -3.172 1 98.62 87 ILE B CA 1
ATOM 2165 C C . ILE B 1 87 ? 11.609 -5.684 -4.676 1 98.62 87 ILE B C 1
ATOM 2167 O O . ILE B 1 87 ? 11.391 -6.664 -5.391 1 98.62 87 ILE B O 1
ATOM 2171 N N . THR B 1 88 ? 11.688 -4.426 -5.227 1 98.62 88 THR B N 1
ATOM 2172 C CA . THR B 1 88 ? 11.586 -4.199 -6.664 1 98.62 88 THR B CA 1
ATOM 2173 C C . THR B 1 88 ? 12.781 -4.789 -7.395 1 98.62 88 THR B C 1
ATOM 2175 O O . THR B 1 88 ? 12.633 -5.418 -8.445 1 98.62 88 THR B O 1
ATOM 2178 N N . ALA B 1 89 ? 13.906 -4.641 -6.781 1 98.69 89 ALA B N 1
ATOM 2179 C CA . ALA B 1 89 ? 15.117 -5.211 -7.375 1 98.69 89 ALA B CA 1
ATOM 2180 C C . ALA B 1 89 ? 15.047 -6.734 -7.406 1 98.69 89 ALA B C 1
ATOM 2182 O O . ALA B 1 89 ? 15.398 -7.355 -8.414 1 98.69 89 ALA B O 1
ATOM 2183 N N . GLU B 1 90 ? 14.625 -7.238 -6.305 1 98.5 90 GLU B N 1
ATOM 2184 C CA . GLU B 1 90 ? 14.469 -8.688 -6.27 1 98.5 90 GLU B CA 1
ATOM 2185 C C . GLU B 1 90 ? 13.508 -9.164 -7.352 1 98.5 90 GLU B C 1
ATOM 2187 O O . GLU B 1 90 ? 13.781 -10.148 -8.047 1 98.5 90 GLU B O 1
ATOM 2192 N N . PHE B 1 91 ? 12.414 -8.492 -7.613 1 98.5 91 PHE B N 1
ATOM 2193 C CA . PHE B 1 91 ? 11.383 -8.844 -8.578 1 98.5 91 PHE B CA 1
ATOM 2194 C C . PHE B 1 91 ? 11.938 -8.805 -10 1 98.5 91 PHE B C 1
ATOM 2196 O O . PHE B 1 91 ? 11.672 -9.703 -10.797 1 98.5 91 PHE B O 1
ATOM 2203 N N . VAL B 1 92 ? 12.758 -7.84 -10.227 1 98.31 92 VAL B N 1
ATOM 2204 C CA . VAL B 1 92 ? 13.172 -7.602 -11.609 1 98.31 92 VAL B CA 1
ATOM 2205 C C . VAL B 1 92 ? 14.469 -8.352 -11.891 1 98.31 92 VAL B C 1
ATOM 2207 O O . VAL B 1 92 ? 14.656 -8.875 -12.992 1 98.31 92 VAL B O 1
ATOM 2210 N N . MET B 1 93 ? 15.312 -8.531 -10.914 1 98.38 93 MET B N 1
ATOM 2211 C CA . MET B 1 93 ? 16.688 -8.953 -11.172 1 98.38 93 MET B CA 1
ATOM 2212 C C . MET B 1 93 ? 16.875 -10.43 -10.828 1 98.38 93 MET B C 1
ATOM 2214 O O . MET B 1 93 ? 17.844 -11.055 -11.273 1 98.38 93 MET B O 1
ATOM 2218 N N . LEU B 1 94 ? 16 -10.938 -9.977 1 97.62 94 LEU B N 1
ATOM 2219 C CA . LEU B 1 94 ? 16.125 -12.336 -9.578 1 97.62 94 LEU B CA 1
ATOM 2220 C C . LEU B 1 94 ? 14.961 -13.164 -10.109 1 97.62 94 LEU B C 1
ATOM 2222 O O . LEU B 1 94 ? 13.805 -12.883 -9.789 1 97.62 94 LEU B O 1
ATOM 2226 N N . PRO B 1 95 ? 15.266 -14.219 -10.852 1 96.62 95 PRO B N 1
ATOM 2227 C CA . PRO B 1 95 ? 14.211 -15.031 -11.469 1 96.62 95 PRO B CA 1
ATOM 2228 C C . PRO B 1 95 ? 13.32 -15.719 -10.438 1 96.62 95 PRO B C 1
ATOM 2230 O O . PRO B 1 95 ? 12.125 -15.922 -10.688 1 96.62 95 PRO B O 1
ATOM 2233 N N . GLN B 1 96 ? 13.812 -15.977 -9.211 1 95.88 96 GLN B N 1
ATOM 2234 C CA . GLN B 1 96 ? 13.031 -16.656 -8.18 1 95.88 96 GLN B CA 1
ATOM 2235 C C . GLN B 1 96 ? 11.945 -15.75 -7.617 1 95.88 96 GLN B C 1
ATOM 2237 O O . GLN B 1 96 ? 10.977 -16.219 -7.016 1 95.88 96 GLN B O 1
ATOM 2242 N N . PHE B 1 97 ? 12.094 -14.461 -7.852 1 97.5 97 PHE B N 1
ATOM 2243 C CA . PHE B 1 97 ? 11.164 -13.492 -7.289 1 97.5 97 PHE B CA 1
ATOM 2244 C C . PHE B 1 97 ? 10.211 -12.977 -8.352 1 97.5 97 PHE B C 1
ATOM 2246 O O . PHE B 1 97 ? 9.375 -12.109 -8.078 1 97.5 97 PHE B O 1
ATOM 2253 N N . ALA B 1 98 ? 10.242 -13.531 -9.586 1 96.81 98 ALA B N 1
ATOM 2254 C CA . ALA B 1 98 ? 9.438 -13.047 -10.703 1 96.81 98 ALA B CA 1
ATOM 2255 C C . ALA B 1 98 ? 8.016 -13.602 -10.648 1 96.81 98 ALA B C 1
ATOM 2257 O O . ALA B 1 98 ? 7.641 -14.445 -11.469 1 96.81 98 ALA B O 1
ATOM 2258 N N . ASN B 1 99 ? 7.145 -13.18 -9.727 1 96 99 ASN B N 1
ATOM 2259 C CA . ASN B 1 99 ? 5.77 -13.633 -9.57 1 96 99 ASN B CA 1
ATOM 2260 C C . ASN B 1 99 ? 4.863 -12.516 -9.055 1 96 99 ASN B C 1
ATOM 2262 O O . ASN B 1 99 ? 5.344 -11.461 -8.656 1 96 99 ASN B O 1
ATOM 2266 N N . ALA B 1 100 ? 3.578 -12.703 -9.094 1 97.38 100 ALA B N 1
ATOM 2267 C CA . ALA B 1 100 ? 2.576 -11.688 -8.797 1 97.38 100 ALA B CA 1
ATOM 2268 C C . ALA B 1 100 ? 2.643 -11.266 -7.328 1 97.38 100 ALA B C 1
ATOM 2270 O O . ALA B 1 100 ? 2.379 -10.109 -6.992 1 97.38 100 ALA B O 1
ATOM 2271 N N . THR B 1 101 ? 2.986 -12.266 -6.395 1 98.25 101 THR B N 1
ATOM 2272 C CA . THR B 1 101 ? 3.068 -11.953 -4.973 1 98.25 101 THR B CA 1
ATOM 2273 C C . THR B 1 101 ? 4.098 -10.859 -4.715 1 98.25 101 THR B C 1
ATOM 2275 O O . THR B 1 101 ? 3.805 -9.867 -4.047 1 98.25 101 THR B O 1
ATOM 2278 N N . VAL B 1 102 ? 5.281 -11.023 -5.336 1 98.56 102 VAL B N 1
ATOM 2279 C CA . VAL B 1 102 ? 6.375 -10.086 -5.129 1 98.56 102 VAL B CA 1
ATOM 2280 C C . VAL B 1 102 ? 6.047 -8.758 -5.812 1 98.56 102 VAL B C 1
ATOM 2282 O O . VAL B 1 102 ? 6.332 -7.688 -5.27 1 98.56 102 VAL B O 1
ATOM 2285 N N . ALA B 1 103 ? 5.453 -8.797 -6.906 1 98.56 103 ALA B N 1
ATOM 2286 C CA . ALA B 1 103 ? 5.039 -7.594 -7.617 1 98.56 103 ALA B CA 1
ATOM 2287 C C . ALA B 1 103 ? 4.055 -6.777 -6.781 1 98.56 103 ALA B C 1
ATOM 2289 O O . ALA B 1 103 ? 4.172 -5.555 -6.688 1 98.56 103 ALA B O 1
ATOM 2290 N N . LEU B 1 104 ? 3.064 -7.465 -6.242 1 98.75 104 LEU B N 1
ATOM 2291 C CA . LEU B 1 104 ? 2.055 -6.77 -5.453 1 98.75 104 LEU B CA 1
ATOM 2292 C C . LEU B 1 104 ? 2.658 -6.207 -4.168 1 98.75 104 LEU B C 1
ATOM 2294 O O . LEU B 1 104 ? 2.291 -5.113 -3.73 1 98.75 104 LEU B O 1
ATOM 2298 N N . LEU B 1 105 ? 3.578 -6.957 -3.572 1 98.81 105 LEU B N 1
ATOM 2299 C CA . LEU B 1 105 ? 4.262 -6.438 -2.395 1 98.81 105 LEU B CA 1
ATOM 2300 C C . LEU B 1 105 ? 5.074 -5.195 -2.742 1 98.81 105 LEU B C 1
ATOM 2302 O O . LEU B 1 105 ? 5.145 -4.25 -1.951 1 98.81 105 LEU B O 1
ATOM 2306 N N . SER B 1 106 ? 5.707 -5.207 -3.891 1 98.69 106 SER B N 1
ATOM 2307 C CA . SER B 1 106 ? 6.438 -4.031 -4.355 1 98.69 106 SER B CA 1
ATOM 2308 C C . SER B 1 106 ? 5.508 -2.834 -4.52 1 98.69 106 SER B C 1
ATOM 2310 O O . SER B 1 106 ? 5.875 -1.707 -4.184 1 98.69 106 SER B O 1
ATOM 2312 N N . LEU B 1 107 ? 4.328 -3.061 -5.051 1 98.69 107 LEU B N 1
ATOM 2313 C CA . LEU B 1 107 ? 3.342 -2 -5.234 1 98.69 107 LEU B CA 1
ATOM 2314 C C . LEU B 1 107 ? 2.873 -1.456 -3.891 1 98.69 107 LEU B C 1
ATOM 2316 O O . LEU B 1 107 ? 2.678 -0.248 -3.738 1 98.69 107 LEU B O 1
ATOM 2320 N N . LEU B 1 108 ? 2.684 -2.381 -2.957 1 98.69 108 LEU B N 1
ATOM 2321 C CA . LEU B 1 108 ? 2.312 -1.957 -1.612 1 98.69 108 LEU B CA 1
ATOM 2322 C C . LEU B 1 108 ? 3.404 -1.093 -0.993 1 98.69 108 LEU B C 1
ATOM 2324 O O . LEU B 1 108 ? 3.113 -0.089 -0.339 1 98.69 108 LEU B O 1
ATOM 2328 N N . ALA B 1 109 ? 4.648 -1.451 -1.237 1 98.25 109 ALA B N 1
ATOM 2329 C CA . ALA B 1 109 ? 5.773 -0.659 -0.741 1 98.25 109 ALA B CA 1
ATOM 2330 C C . ALA B 1 109 ? 5.809 0.716 -1.4 1 98.25 109 ALA B C 1
ATOM 2332 O O . ALA B 1 109 ? 6.164 1.709 -0.761 1 98.25 109 ALA B O 1
ATOM 2333 N N . LEU B 1 110 ? 5.473 0.751 -2.623 1 98.06 110 LEU B N 1
ATOM 2334 C CA . LEU B 1 110 ? 5.402 2.016 -3.348 1 98.06 110 LEU B CA 1
ATOM 2335 C C . LEU B 1 110 ? 4.355 2.938 -2.73 1 98.06 110 LEU B C 1
ATOM 2337 O O . LEU B 1 110 ? 4.621 4.121 -2.5 1 98.06 110 LEU B O 1
ATOM 2341 N N . VAL B 1 111 ? 3.174 2.367 -2.48 1 97.31 111 VAL B N 1
ATOM 2342 C CA . VAL B 1 111 ? 2.09 3.139 -1.885 1 97.31 111 VAL B CA 1
ATOM 2343 C C . VAL B 1 111 ? 2.512 3.646 -0.508 1 97.31 111 VAL B C 1
ATOM 2345 O O . VAL B 1 111 ? 2.242 4.797 -0.154 1 97.31 111 VAL B O 1
ATOM 2348 N N . ASP B 1 112 ? 3.158 2.801 0.292 1 95.25 112 ASP B N 1
ATOM 2349 C CA . ASP B 1 112 ? 3.654 3.189 1.609 1 95.25 112 ASP B CA 1
ATOM 2350 C C . ASP B 1 112 ? 4.617 4.367 1.506 1 95.25 112 ASP B C 1
ATOM 2352 O O . ASP B 1 112 ? 4.5 5.34 2.254 1 95.25 112 ASP B O 1
ATOM 2356 N N . PHE B 1 113 ? 5.566 4.301 0.527 1 93.81 113 PHE B N 1
ATOM 2357 C CA . PHE B 1 113 ? 6.578 5.336 0.344 1 93.81 113 PHE B CA 1
ATOM 2358 C C . PHE B 1 113 ? 5.941 6.641 -0.111 1 93.81 113 PHE B C 1
ATOM 2360 O O . PHE B 1 113 ? 6.215 7.703 0.455 1 93.81 113 PHE B O 1
ATOM 2367 N N . LEU B 1 114 ? 5.055 6.562 -0.96 1 94.19 114 LEU B N 1
ATOM 2368 C CA . LEU B 1 114 ? 4.43 7.754 -1.521 1 94.19 114 LEU B CA 1
ATOM 2369 C C . LEU B 1 114 ? 3.465 8.383 -0.521 1 94.19 114 LEU B C 1
ATOM 2371 O O . LEU B 1 114 ? 3.375 9.609 -0.426 1 94.19 114 LEU B O 1
ATOM 2375 N N . SER B 1 115 ? 2.66 7.547 0.135 1 92.19 115 SER B N 1
ATOM 2376 C CA . SER B 1 115 ? 1.755 8.078 1.147 1 92.19 115 SER B CA 1
ATOM 2377 C C . SER B 1 115 ? 2.52 8.805 2.246 1 92.19 115 SER B C 1
ATOM 2379 O O . SER B 1 115 ? 2.062 9.836 2.754 1 92.19 115 SER B O 1
ATOM 2381 N N . GLY B 1 116 ? 3.676 8.266 2.596 1 88.56 116 GLY B N 1
ATOM 2382 C CA . GLY B 1 116 ? 4.508 8.93 3.588 1 88.56 116 GLY B CA 1
ATOM 2383 C C . GLY B 1 116 ? 4.957 10.312 3.162 1 88.56 116 GLY B C 1
ATOM 2384 O O . GLY B 1 116 ? 4.875 11.266 3.941 1 88.56 116 GLY B O 1
ATOM 2385 N N . ILE B 1 117 ? 5.359 10.453 1.983 1 89.25 117 ILE B N 1
ATOM 2386 C CA . ILE B 1 117 ? 5.809 11.727 1.448 1 89.25 117 ILE B CA 1
ATOM 2387 C C . ILE B 1 117 ? 4.633 12.703 1.372 1 89.25 117 ILE B C 1
ATOM 2389 O O . ILE B 1 117 ? 4.75 13.859 1.767 1 89.25 117 ILE B O 1
ATOM 2393 N N . ALA B 1 118 ? 3.533 12.234 0.941 1 89.06 118 ALA B N 1
ATOM 2394 C CA . ALA B 1 118 ? 2.355 13.078 0.749 1 89.06 118 ALA B CA 1
ATOM 2395 C C . ALA B 1 118 ? 1.835 13.609 2.082 1 89.06 118 ALA B C 1
ATOM 2397 O O . ALA B 1 118 ? 1.496 14.789 2.197 1 89.06 118 ALA B O 1
ATOM 2398 N N . LEU B 1 119 ? 1.802 12.773 3.029 1 87.75 119 LEU B N 1
ATOM 2399 C CA . LEU B 1 119 ? 1.275 13.148 4.336 1 87.75 119 LEU B CA 1
ATOM 2400 C C . LEU B 1 119 ? 2.238 14.086 5.062 1 87.75 119 LEU B C 1
ATOM 2402 O O . LEU B 1 119 ? 1.81 15.023 5.734 1 87.75 119 LEU B O 1
ATOM 2406 N N . ARG B 1 120 ? 3.428 13.906 4.824 1 84.5 120 ARG B N 1
ATOM 2407 C CA . ARG B 1 120 ? 4.426 14.789 5.414 1 84.5 120 ARG B CA 1
ATOM 2408 C C . ARG B 1 120 ? 4.352 16.188 4.793 1 84.5 120 ARG B C 1
ATOM 2410 O O . ARG B 1 120 ? 4.465 17.188 5.5 1 84.5 120 ARG B O 1
ATOM 2417 N N . SER B 1 121 ? 4.297 16.172 3.561 1 84.88 121 SER B N 1
ATOM 2418 C CA . SER B 1 121 ? 4.211 17.453 2.848 1 84.88 121 SER B CA 1
ATOM 2419 C C . SER B 1 121 ? 2.992 18.25 3.297 1 84.88 121 SER B C 1
ATOM 2421 O O . SER B 1 121 ? 3.051 19.469 3.391 1 84.88 121 SER B O 1
ATOM 2423 N N . ARG B 1 122 ? 2.016 17.625 3.6 1 83.31 122 ARG B N 1
ATOM 2424 C CA . ARG B 1 122 ? 0.81 18.312 4.062 1 83.31 122 ARG B CA 1
ATOM 2425 C C . ARG B 1 122 ? 1.012 18.891 5.457 1 83.31 122 ARG B C 1
ATOM 2427 O O . ARG B 1 122 ? 0.59 20.016 5.73 1 83.31 122 ARG B O 1
ATOM 2434 N N . HIS B 1 123 ? 1.65 18.156 6.234 1 80.12 123 HIS B N 1
ATOM 2435 C CA . HIS B 1 123 ? 1.934 18.641 7.582 1 80.12 123 HIS B CA 1
ATOM 2436 C C . HIS B 1 123 ? 2.82 19.875 7.547 1 80.12 123 HIS B C 1
ATOM 2438 O O . HIS B 1 123 ? 2.615 20.812 8.32 1 80.12 123 HIS B O 1
ATOM 2444 N N . LYS B 1 124 ? 3.695 19.828 6.641 1 80.81 124 LYS B N 1
ATOM 2445 C CA . LYS B 1 124 ? 4.605 20.969 6.52 1 80.81 124 LYS B CA 1
ATOM 2446 C C . LYS B 1 124 ? 3.875 22.203 5.996 1 80.81 124 LYS B C 1
ATOM 2448 O O . LYS B 1 124 ? 4.125 23.312 6.457 1 80.81 124 LYS B O 1
ATOM 2453 N N . ARG B 1 125 ? 2.98 21.938 5.16 1 82.44 125 ARG B N 1
ATOM 2454 C CA . ARG B 1 125 ? 2.207 23.047 4.602 1 82.44 125 ARG B CA 1
ATOM 2455 C C . ARG B 1 125 ? 1.295 23.656 5.656 1 82.44 125 ARG B C 1
ATOM 2457 O O . ARG B 1 125 ? 1.158 24.891 5.73 1 82.44 125 ARG B O 1
ATOM 2464 N N . GLU B 1 126 ? 0.743 22.828 6.469 1 80 126 GLU B N 1
ATOM 2465 C CA . GLU B 1 126 ? -0.141 23.312 7.523 1 80 126 GLU B CA 1
ATOM 2466 C C . GLU B 1 126 ? 0.643 24.047 8.609 1 80 126 GLU B C 1
ATOM 2468 O O . GLU B 1 126 ? 0.178 25.062 9.141 1 80 126 GLU B O 1
ATOM 2473 N N . ALA B 1 127 ? 1.82 23.562 8.789 1 79.12 127 ALA B N 1
ATOM 2474 C CA . ALA B 1 127 ? 2.672 24.219 9.781 1 79.12 127 ALA B CA 1
ATOM 2475 C C . ALA B 1 127 ? 3.152 25.578 9.289 1 79.12 127 ALA B C 1
ATOM 2477 O O . ALA B 1 127 ? 3.197 26.547 10.055 1 79.12 127 ALA B O 1
ATOM 2478 N N . ARG B 1 128 ? 3.414 25.609 8.039 1 83.25 128 ARG B N 1
ATOM 2479 C CA . ARG B 1 128 ? 3.854 26.875 7.449 1 83.25 128 ARG B CA 1
ATOM 2480 C C . ARG B 1 128 ? 2.719 27.891 7.422 1 83.25 128 ARG B C 1
ATOM 2482 O O . ARG B 1 128 ? 2.932 29.078 7.699 1 83.25 128 ARG B O 1
ATOM 2489 N N . ALA B 1 129 ? 1.541 27.422 7.172 1 83 129 ALA B N 1
ATOM 2490 C CA . ALA B 1 129 ? 0.371 28.297 7.152 1 83 129 ALA B CA 1
ATOM 2491 C C . ALA B 1 129 ? 0.07 28.844 8.547 1 83 129 ALA B C 1
ATOM 2493 O O . ALA B 1 129 ? -0.281 30.016 8.695 1 83 129 ALA B O 1
ATOM 2494 N N . ALA B 1 130 ? 0.332 28.109 9.508 1 79.31 130 ALA B N 1
ATOM 2495 C CA . ALA B 1 130 ? 0.097 28.531 10.891 1 79.31 130 ALA B CA 1
ATOM 2496 C C . ALA B 1 130 ? 1.139 29.547 11.344 1 79.31 130 ALA B C 1
ATOM 2498 O O . ALA B 1 130 ? 0.81 30.516 12.023 1 79.31 130 ALA B O 1
ATOM 2499 N N . ARG B 1 131 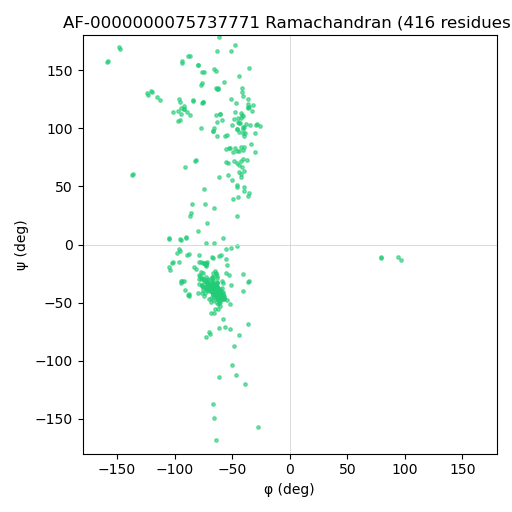? 2.301 29.359 10.781 1 82.81 131 ARG B N 1
ATOM 2500 C CA . ARG B 1 131 ? 3.375 30.297 11.133 1 82.81 131 ARG B CA 1
ATOM 2501 C C . ARG B 1 131 ? 3.174 31.641 10.445 1 82.81 131 ARG B C 1
ATOM 2503 O O . ARG B 1 131 ? 3.418 32.688 11.047 1 82.81 131 ARG B O 1
ATOM 2510 N N . SER B 1 132 ? 2.74 31.516 9.234 1 85.5 132 SER B N 1
ATOM 2511 C CA . SER B 1 132 ? 2.479 32.75 8.492 1 85.5 132 SER B CA 1
ATOM 2512 C C . SER B 1 132 ? 1.303 33.5 9.094 1 85.5 132 SER B C 1
ATOM 2514 O O . SER B 1 132 ? 1.332 34.75 9.172 1 85.5 132 SER B O 1
ATOM 2516 N N . ALA B 1 133 ? 0.286 32.906 9.602 1 82.38 133 ALA B N 1
ATOM 2517 C CA . ALA B 1 133 ? -0.863 33.531 10.25 1 82.38 133 ALA B CA 1
ATOM 2518 C C . ALA B 1 133 ? -0.468 34.156 11.586 1 82.38 133 ALA B C 1
ATOM 2520 O O . ALA B 1 133 ? -0.908 35.25 11.914 1 82.38 133 ALA B O 1
ATOM 2521 N N . ALA B 1 134 ? 0.413 33.562 12.25 1 80.56 134 ALA B N 1
ATOM 2522 C CA . ALA B 1 134 ? 0.892 34.062 13.523 1 80.56 134 ALA B CA 1
ATOM 2523 C C . ALA B 1 134 ? 1.767 35.312 13.328 1 80.56 134 ALA B C 1
ATOM 2525 O O . ALA B 1 134 ? 1.685 36.25 14.102 1 80.56 134 ALA B O 1
ATOM 2526 N N . ALA B 1 135 ? 2.465 35.312 12.234 1 85.38 135 ALA B N 1
ATOM 2527 C CA . ALA B 1 135 ? 3.324 36.438 11.938 1 85.38 135 ALA B CA 1
ATOM 2528 C C . ALA B 1 135 ? 2.5 37.656 11.516 1 85.38 135 ALA B C 1
ATOM 2530 O O . ALA B 1 135 ? 2.822 38.781 11.875 1 85.38 135 ALA B O 1
ATOM 2531 N N . LYS B 1 136 ? 1.416 37.531 10.906 1 84.69 136 LYS B N 1
ATOM 2532 C CA . LYS B 1 136 ? 0.552 38.594 10.453 1 84.69 136 LYS B CA 1
ATOM 2533 C C . LYS B 1 136 ? -0.245 39.188 11.609 1 84.69 136 LYS B C 1
ATOM 2535 O O . LYS B 1 136 ? -0.455 40.406 11.672 1 84.69 136 LYS B O 1
ATOM 2540 N N . SER B 1 137 ? -0.611 38.312 12.547 1 80.62 137 SER B N 1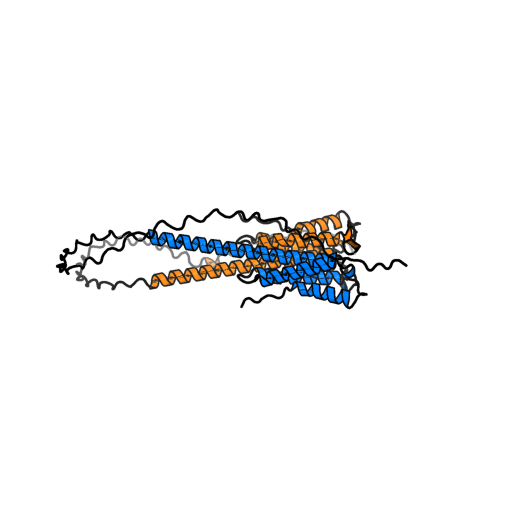
ATOM 2541 C CA . SER B 1 137 ? -1.358 38.781 13.711 1 80.62 137 SER B CA 1
ATOM 2542 C C . SER B 1 137 ? -0.478 39.625 14.641 1 80.62 137 SER B C 1
ATOM 2544 O O . SER B 1 137 ? -0.926 40.625 15.195 1 80.62 137 SER B O 1
ATOM 2546 N N . SER B 1 138 ? 0.764 39.281 14.773 1 76.19 138 SER B N 1
ATOM 2547 C CA . SER B 1 138 ? 1.702 40.031 15.617 1 76.19 138 SER B CA 1
ATOM 2548 C C . SER B 1 138 ? 2.076 41.344 14.992 1 76.19 138 SER B C 1
ATOM 2550 O O . SER B 1 138 ? 2.33 42.344 15.703 1 76.19 138 SER B O 1
ATOM 2552 N N . ALA B 1 139 ? 2.072 41.531 13.742 1 82.62 139 ALA B N 1
ATOM 2553 C CA . ALA B 1 139 ? 2.398 42.781 13.047 1 82.62 139 ALA B CA 1
ATOM 2554 C C . ALA B 1 139 ? 1.247 43.781 13.133 1 82.62 139 ALA B C 1
ATOM 2556 O O . ALA B 1 139 ? 1.469 45 13.203 1 82.62 139 ALA B O 1
ATOM 2557 N N . GLU B 1 140 ? 0.051 43.344 13.211 1 73.88 140 GLU B N 1
ATOM 2558 C CA . GLU B 1 140 ? -1.114 44.219 13.305 1 73.88 140 GLU B CA 1
ATOM 2559 C C . GLU B 1 140 ? -1.231 44.812 14.703 1 73.88 140 GLU B C 1
ATOM 2561 O O . GLU B 1 140 ? -1.665 45.969 14.852 1 73.88 140 GLU B O 1
ATOM 2566 N N . THR B 1 141 ? -0.722 44.25 15.758 1 65.12 141 THR B N 1
ATOM 2567 C CA . THR B 1 141 ? -0.787 44.781 17.109 1 65.12 141 THR B CA 1
ATOM 2568 C C . THR B 1 141 ? 0.247 45.906 17.312 1 65.12 141 THR B C 1
ATOM 2570 O O . THR B 1 141 ? -0.016 46.875 18 1 65.12 141 THR B O 1
ATOM 2573 N N . ILE B 1 142 ? 1.301 45.875 16.578 1 63.59 142 ILE B N 1
ATOM 2574 C CA . ILE B 1 142 ? 2.318 46.906 16.719 1 63.59 142 ILE B CA 1
ATOM 2575 C C . ILE B 1 142 ? 1.874 48.188 15.984 1 63.59 142 ILE B C 1
ATOM 2577 O O . ILE B 1 142 ? 2.145 49.281 16.438 1 63.59 142 ILE B O 1
ATOM 2581 N N . GLU B 1 143 ? 1.106 48 15.07 1 61.12 143 GLU B N 1
ATOM 2582 C CA . GLU B 1 143 ? 0.705 49.188 14.312 1 61.12 143 GLU B CA 1
ATOM 2583 C C . GLU B 1 143 ? -0.442 49.938 15 1 61.12 143 GLU B C 1
ATOM 2585 O O . GLU B 1 143 ? -0.668 51.125 14.75 1 61.12 143 GLU B O 1
ATOM 2590 N N . ASP B 1 144 ? -1.214 49.344 15.914 1 57.91 144 ASP B N 1
ATOM 2591 C CA . ASP B 1 144 ? -2.344 50.062 16.531 1 57.91 144 ASP B CA 1
ATOM 2592 C C . ASP B 1 144 ? -1.943 50.688 17.859 1 57.91 144 ASP B C 1
ATOM 2594 O O . ASP B 1 144 ? -2.805 51.062 18.641 1 57.91 144 ASP B O 1
ATOM 2598 N N . GLU B 1 145 ? -0.7 50.625 18.266 1 56.91 145 GLU B N 1
ATOM 2599 C CA . GLU B 1 145 ? -0.388 51.5 19.406 1 56.91 145 GLU B CA 1
ATOM 2600 C C . GLU B 1 145 ? -0.548 52.969 19.047 1 56.91 145 GLU B C 1
ATOM 2602 O O . GLU B 1 145 ? -0.01 53.438 18.031 1 56.91 145 GLU B O 1
ATOM 2607 N N . PRO B 1 146 ? -1.51 53.656 19.578 1 52.84 146 PRO B N 1
ATOM 2608 C CA . PRO B 1 146 ? -1.617 55.094 19.266 1 52.84 146 PRO B CA 1
ATOM 2609 C C . PRO B 1 146 ? -0.274 55.812 19.344 1 52.84 146 PRO B C 1
ATOM 2611 O O . PRO B 1 146 ? 0.491 55.594 20.281 1 52.84 146 PRO B O 1
ATOM 2614 N N . GLU B 1 147 ? 0.324 56.219 18.375 1 52.75 147 GLU B N 1
ATOM 2615 C CA . GLU B 1 147 ? 1.445 57.125 18.469 1 52.75 147 GLU B CA 1
ATOM 2616 C C . GLU B 1 147 ? 1.19 58.188 19.531 1 52.75 147 GLU B C 1
ATOM 2618 O O . GLU B 1 147 ? 0.237 58.969 19.422 1 52.75 147 GLU B O 1
ATOM 2623 N N . GLN B 1 148 ? 1.356 58.031 20.75 1 51.31 148 GLN B N 1
ATOM 2624 C CA . GLN B 1 148 ? 1.311 59.219 21.609 1 51.31 148 GLN B CA 1
ATOM 2625 C C . GLN B 1 148 ? 1.921 60.406 20.922 1 51.31 148 GLN B C 1
ATOM 2627 O O . GLN B 1 148 ? 2.979 60.312 20.297 1 51.31 148 GLN B O 1
ATOM 2632 N N . PRO B 1 149 ? 1.19 61.438 20.75 1 49.47 149 PRO B N 1
ATOM 2633 C CA . PRO B 1 149 ? 1.825 62.625 20.172 1 49.47 149 PRO B CA 1
ATOM 2634 C C . PRO B 1 149 ? 3.195 62.906 20.766 1 49.47 149 PRO B C 1
ATOM 2636 O O . PRO B 1 149 ? 3.363 62.844 21.984 1 49.47 149 PRO B O 1
ATOM 2639 N N . ALA B 1 150 ? 4.234 62.656 20.156 1 47.53 150 ALA B N 1
ATOM 2640 C CA . ALA B 1 150 ? 5.555 63.094 20.625 1 47.53 150 ALA B CA 1
ATOM 2641 C C . ALA B 1 150 ? 5.477 64.438 21.344 1 47.53 150 ALA B C 1
ATOM 2643 O O . ALA B 1 150 ? 4.922 65.375 20.828 1 47.53 150 ALA B O 1
ATOM 2644 N N . THR B 1 151 ? 5.211 64.5 22.625 1 47.41 151 THR B N 1
ATOM 2645 C CA . THR B 1 151 ? 5.426 65.812 23.266 1 47.41 151 THR B CA 1
ATOM 2646 C C . THR B 1 151 ? 6.609 66.5 22.625 1 47.41 151 THR B C 1
ATOM 2648 O O . THR B 1 151 ? 7.703 65.938 22.531 1 47.41 151 THR B O 1
ATOM 2651 N N . VAL B 1 152 ? 6.367 67.438 21.797 1 45.25 152 VAL B N 1
ATOM 2652 C CA . VAL B 1 152 ? 7.379 68.375 21.266 1 45.25 152 VAL B CA 1
ATOM 2653 C C . VAL B 1 152 ? 8.312 68.812 22.391 1 45.25 152 VAL B C 1
ATOM 2655 O O . VAL B 1 152 ? 7.895 69.5 23.328 1 45.25 152 VAL B O 1
ATOM 2658 N N . ALA B 1 153 ? 9.203 67.938 22.875 1 45.22 153 ALA B N 1
ATOM 2659 C CA . ALA B 1 153 ? 10.195 68.5 23.797 1 45.22 153 ALA B CA 1
ATOM 2660 C C . ALA B 1 153 ? 10.68 69.875 23.328 1 45.22 153 ALA B C 1
ATOM 2662 O O . ALA B 1 153 ? 10.938 70.062 22.141 1 45.22 153 ALA B O 1
ATOM 2663 N N . GLU B 1 154 ? 10.148 70.938 23.938 1 46.84 154 GLU B N 1
ATOM 2664 C CA . GLU B 1 154 ? 10.672 72.312 23.703 1 46.84 154 GLU B CA 1
ATOM 2665 C C . GLU B 1 154 ? 12.188 72.312 23.531 1 46.84 154 GLU B C 1
ATOM 2667 O O . GLU B 1 154 ? 12.883 71.562 24.234 1 46.84 154 GLU B O 1
ATOM 2672 N N . PRO B 1 155 ? 12.68 72.688 22.453 1 44.19 155 PRO B N 1
ATOM 2673 C CA . PRO B 1 155 ? 14.125 72.75 22.203 1 44.19 155 PRO B CA 1
ATOM 2674 C C . PRO B 1 155 ? 14.898 73.312 23.391 1 44.19 155 PRO B C 1
ATOM 2676 O O . PRO B 1 155 ? 14.594 74.375 23.859 1 44.19 155 PRO B O 1
ATOM 2679 N N . ALA B 1 156 ? 15.227 72.5 24.359 1 46.28 156 ALA B N 1
ATOM 2680 C CA . ALA B 1 156 ? 16.047 73.125 25.422 1 46.28 156 ALA B CA 1
ATOM 2681 C C . ALA B 1 156 ? 17.094 74.062 24.844 1 46.28 156 ALA B C 1
ATOM 2683 O O . ALA B 1 156 ? 17.516 73.938 23.688 1 46.28 156 ALA B O 1
ATOM 2684 N N . PRO B 1 157 ? 17.141 75.312 25.344 1 43 157 PRO B N 1
ATOM 2685 C CA . PRO B 1 157 ? 18.141 76.25 24.828 1 43 157 PRO B CA 1
ATOM 2686 C C . PRO B 1 157 ? 19.516 75.625 24.688 1 43 157 PRO B C 1
ATOM 2688 O O . PRO B 1 157 ? 19.906 74.812 25.5 1 43 157 PRO B O 1
ATOM 2691 N N . VAL B 1 158 ? 19.969 75.312 23.5 1 43.22 158 VAL B N 1
ATOM 2692 C CA . VAL B 1 158 ? 21.281 74.812 23.156 1 43.22 158 VAL B CA 1
ATOM 2693 C C . VAL B 1 158 ? 22.359 75.562 23.938 1 43.22 158 VAL B C 1
ATOM 2695 O O . VAL B 1 158 ? 22.516 76.75 23.812 1 43.22 158 VAL B O 1
ATOM 2698 N N . VAL B 1 159 ? 22.266 75.438 25.312 1 40.88 159 VAL B N 1
ATOM 2699 C CA . VAL B 1 159 ? 23.422 76.062 25.969 1 40.88 159 VAL B CA 1
ATOM 2700 C C . VAL B 1 159 ? 24.703 75.688 25.25 1 40.88 159 VAL B C 1
ATOM 2702 O O . VAL B 1 159 ? 24.938 74.5 25.016 1 40.88 159 VAL B O 1
ATOM 2705 N N . VAL B 1 160 ? 25.203 76.562 24.344 1 39.47 160 VAL B N 1
ATOM 2706 C CA . VAL B 1 160 ? 26.484 76.438 23.656 1 39.47 160 VAL B CA 1
ATOM 2707 C C . VAL B 1 160 ? 27.578 76.062 24.641 1 39.47 160 VAL B C 1
ATOM 2709 O O . VAL B 1 160 ? 27.781 76.688 25.656 1 39.47 160 VAL B O 1
ATOM 2712 N N . PRO B 1 161 ? 27.453 74.75 25.109 1 37.28 161 PRO B N 1
ATOM 2713 C CA . PRO B 1 161 ? 28.531 74.438 26.047 1 37.28 161 PRO B CA 1
ATOM 2714 C C . PRO B 1 161 ? 29.891 75 25.609 1 37.28 161 PRO B C 1
ATOM 2716 O O . PRO B 1 161 ? 30.172 75 24.422 1 37.28 161 PRO B O 1
ATOM 2719 N N . ALA B 1 162 ? 30.375 75.938 26.281 1 34.16 162 ALA B N 1
ATOM 2720 C CA . ALA B 1 162 ? 31.703 76.562 26.125 1 34.16 162 ALA B CA 1
ATOM 2721 C C . ALA B 1 162 ? 32.75 75.438 25.828 1 34.16 162 ALA B C 1
ATOM 2723 O O . ALA B 1 162 ? 32.812 74.438 26.5 1 34.16 162 ALA B O 1
ATOM 2724 N N . THR B 1 163 ? 33.094 75.312 24.562 1 35.03 163 THR B N 1
ATOM 2725 C CA . THR B 1 163 ? 34.156 74.438 24.016 1 35.03 163 THR B CA 1
ATOM 2726 C C . THR B 1 163 ? 35.438 74.562 24.844 1 35.03 163 THR B C 1
ATOM 2728 O O . THR B 1 163 ? 36.094 75.562 24.828 1 35.03 163 THR B O 1
ATOM 2731 N N . GLU B 1 164 ? 35.281 74.438 26.156 1 31.78 164 GLU B N 1
ATOM 2732 C CA . GLU B 1 164 ? 36.625 74.5 26.75 1 31.78 164 GLU B CA 1
ATOM 2733 C C . GLU B 1 164 ? 37.594 73.625 26 1 31.78 164 GLU B C 1
ATOM 2735 O O . GLU B 1 164 ? 37.312 72.438 25.812 1 31.78 164 GLU B O 1
ATOM 2740 N N . LEU B 1 165 ? 38.344 74.25 25.156 1 31.19 165 LEU B N 1
ATOM 2741 C CA . LEU B 1 165 ? 39.5 73.688 24.406 1 31.19 165 LEU B CA 1
ATOM 2742 C C . LEU B 1 165 ? 40.406 72.875 25.297 1 31.19 165 LEU B C 1
ATOM 2744 O O . LEU B 1 165 ? 41.156 73.438 26.094 1 31.19 165 LEU B O 1
ATOM 2748 N N . ALA B 1 166 ? 39.812 71.938 26.031 1 29.52 166 ALA B N 1
ATOM 2749 C CA . ALA B 1 166 ? 40.844 71.312 26.875 1 29.52 166 ALA B CA 1
ATOM 2750 C C . ALA B 1 166 ? 41.969 70.75 26.016 1 29.52 166 ALA B C 1
ATOM 2752 O O . ALA B 1 166 ? 41.781 70.438 24.844 1 29.52 166 ALA B O 1
ATOM 2753 N N . PRO B 1 167 ? 43.156 70.938 26.5 1 30.88 167 PRO B N 1
ATOM 2754 C CA . PRO B 1 167 ? 44.5 70.625 25.969 1 30.88 167 PRO B CA 1
ATOM 2755 C C . PRO B 1 167 ? 44.656 69.188 25.562 1 30.88 167 PRO B C 1
ATOM 2757 O O . PRO B 1 167 ? 44.594 68.312 26.406 1 30.88 167 PRO B O 1
ATOM 2760 N N . GLN B 1 168 ? 43.812 68.75 24.594 1 29.67 168 GLN B N 1
ATOM 2761 C CA . GLN B 1 168 ? 43.875 67.312 24.297 1 29.67 168 GLN B CA 1
ATOM 2762 C C . GLN B 1 168 ? 45.312 66.875 24 1 29.67 168 GLN B C 1
ATOM 2764 O O . GLN B 1 168 ? 45.969 67.438 23.125 1 29.67 168 GLN B O 1
ATOM 2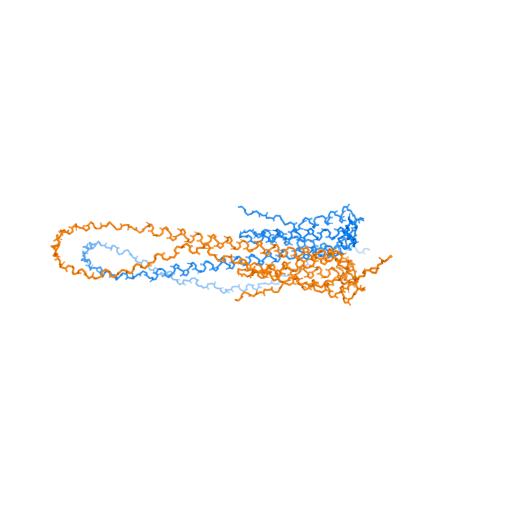769 N N . THR B 1 169 ? 46.031 66.625 25.078 1 26.44 169 THR B N 1
ATOM 27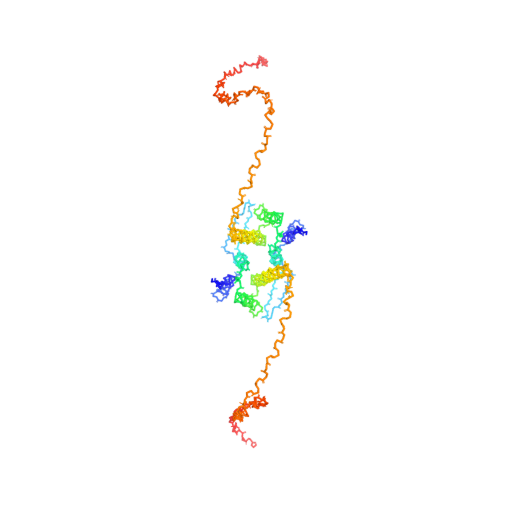70 C CA . THR B 1 169 ? 47.344 66.062 24.969 1 26.44 169 THR B CA 1
ATOM 2771 C C . THR B 1 169 ? 47.344 64.938 23.906 1 26.44 169 THR B C 1
ATOM 2773 O O . THR B 1 169 ? 46.438 64.125 23.859 1 26.44 169 THR B O 1
ATOM 2776 N N . VAL B 1 170 ? 48.031 65.188 22.875 1 26.81 170 VAL B N 1
ATOM 2777 C CA . VAL B 1 170 ? 48.438 64.5 21.656 1 26.81 170 VAL B CA 1
ATOM 2778 C C . VAL B 1 170 ? 48.906 63.094 22.016 1 26.81 170 VAL B C 1
ATOM 2780 O O . VAL B 1 170 ? 50 62.906 22.547 1 26.81 170 VAL B O 1
ATOM 2783 N N . GLU B 1 171 ? 48.156 62.375 23 1 27.3 171 GLU B N 1
ATOM 2784 C CA . GLU B 1 171 ? 48.969 61.156 23.188 1 27.3 171 GLU B CA 1
ATOM 2785 C C . GLU B 1 171 ? 49.281 60.5 21.844 1 27.3 171 GLU B C 1
ATOM 2787 O O . GLU B 1 171 ? 48.531 60.719 20.875 1 27.3 171 GLU B O 1
ATOM 2792 N N . PRO B 1 172 ? 50.219 59.594 21.906 1 25.67 172 PRO B N 1
ATOM 2793 C CA . PRO B 1 172 ? 51.125 58.906 21 1 25.67 172 PRO B CA 1
ATOM 2794 C C . PRO B 1 172 ? 50.406 57.969 20.016 1 25.67 172 PRO B C 1
ATOM 2796 O O . PRO B 1 172 ? 49.438 57.312 20.391 1 25.67 172 PRO B O 1
ATOM 2799 N N . ALA B 1 173 ? 50.188 58.469 18.828 1 24.73 173 ALA B N 1
ATOM 2800 C CA . ALA B 1 173 ? 49.594 57.844 17.641 1 24.73 173 ALA B CA 1
ATOM 2801 C C . ALA B 1 173 ? 50.062 56.406 17.469 1 24.73 173 ALA B C 1
ATOM 2803 O O . ALA B 1 173 ? 51.219 56.156 17.062 1 24.73 173 ALA B O 1
ATOM 2804 N N . SER B 1 174 ? 50.031 55.625 18.625 1 24.75 174 SER B N 1
ATOM 2805 C CA . SER B 1 174 ? 50.594 54.312 18.328 1 24.75 174 SER B CA 1
ATOM 2806 C C . SER B 1 174 ? 50 53.719 17.047 1 24.75 174 SER B C 1
ATOM 2808 O O . SER B 1 174 ? 48.781 53.812 16.844 1 24.75 174 SER B O 1
ATOM 2810 N N . ALA B 1 175 ? 50.75 53.562 16.094 1 23.8 175 ALA B N 1
ATOM 2811 C CA . ALA B 1 175 ? 50.875 53.094 14.711 1 23.8 175 ALA B CA 1
ATOM 2812 C C . ALA B 1 175 ? 50.188 51.75 14.531 1 23.8 175 ALA B C 1
ATOM 2814 O O . ALA B 1 175 ? 50.844 50.75 14.219 1 23.8 175 ALA B O 1
ATOM 2815 N N . SER B 1 176 ? 49.125 51.438 15.469 1 23.91 176 SER B N 1
ATOM 2816 C CA . SER B 1 176 ? 48.844 50.031 15.18 1 23.91 176 SER B CA 1
ATOM 2817 C C . SER B 1 176 ? 48.375 49.844 13.734 1 23.91 176 SER B C 1
ATOM 2819 O O . SER B 1 176 ? 47.281 50.281 13.367 1 23.91 176 SER B O 1
ATOM 2821 N N . ALA B 1 177 ? 49.188 50.25 12.805 1 25.8 177 ALA B N 1
ATOM 2822 C CA . ALA B 1 177 ? 49.062 49.844 11.406 1 25.8 177 ALA B CA 1
ATOM 2823 C C . ALA B 1 177 ? 48.594 48.406 11.273 1 25.8 177 ALA B C 1
ATOM 2825 O O . ALA B 1 177 ? 49.375 47.469 11.305 1 25.8 177 ALA B O 1
ATOM 2826 N N . ALA B 1 178 ? 47.594 48.125 12.188 1 23.44 178 ALA B N 1
ATOM 2827 C CA . ALA B 1 178 ? 47.094 46.75 12.164 1 23.44 178 ALA B CA 1
ATOM 2828 C C . ALA B 1 178 ? 46.719 46.312 10.75 1 23.44 178 ALA B C 1
ATOM 2830 O O . ALA B 1 178 ? 47.188 45.281 10.258 1 23.44 178 ALA B O 1
ATOM 2831 N N . SER B 1 179 ? 45.438 46.281 10.469 1 23.84 179 SER B N 1
ATOM 2832 C CA . SER B 1 179 ? 44.781 45.094 9.914 1 23.84 179 SER B CA 1
ATOM 2833 C C . SER B 1 179 ? 44.875 45.062 8.391 1 23.84 179 SER B C 1
ATOM 2835 O O . SER B 1 179 ? 44.031 45.625 7.707 1 23.84 179 SER B O 1
ATOM 2837 N N . ALA B 1 180 ? 45.844 45.688 7.73 1 24.52 180 ALA B N 1
ATOM 2838 C CA . ALA B 1 180 ? 45.906 45.406 6.297 1 24.52 180 ALA B CA 1
ATOM 2839 C C . ALA B 1 180 ? 45.656 43.906 6.02 1 24.52 180 ALA B C 1
ATOM 2841 O O . ALA B 1 180 ? 45.781 43.469 4.875 1 24.52 180 ALA B O 1
ATOM 2842 N N . ALA B 1 181 ? 45.906 43.094 6.879 1 25.59 181 ALA B N 1
ATOM 2843 C CA . ALA B 1 181 ? 46.312 41.75 6.438 1 25.59 181 ALA B CA 1
ATOM 2844 C C . ALA B 1 181 ? 45.188 41.062 5.676 1 25.59 181 ALA B C 1
ATOM 2846 O O . ALA B 1 181 ? 45.438 40.062 4.996 1 25.59 181 ALA B O 1
ATOM 2847 N N . SER B 1 182 ? 43.969 41.188 6.059 1 27.25 182 SER B N 1
ATOM 2848 C CA . SER B 1 182 ? 43.188 39.938 5.848 1 27.25 182 SER B CA 1
ATOM 2849 C C . SER B 1 182 ? 42.781 39.812 4.383 1 27.25 182 SER B C 1
ATOM 2851 O O . SER B 1 182 ? 41.844 39.094 4.07 1 27.25 182 SER B O 1
ATOM 2853 N N . ILE B 1 183 ? 43.031 40.938 3.562 1 26.95 183 ILE B N 1
ATOM 2854 C CA . ILE B 1 183 ? 42.406 40.688 2.277 1 26.95 183 ILE B CA 1
ATOM 2855 C C . ILE B 1 183 ? 42.75 39.25 1.799 1 26.95 183 ILE B C 1
ATOM 2857 O O . ILE B 1 183 ? 41.844 38.5 1.44 1 26.95 183 ILE B O 1
ATOM 2861 N N . ALA B 1 184 ? 43.562 39.25 0.681 1 25.67 184 ALA B N 1
ATOM 2862 C CA . ALA B 1 184 ? 43.688 38.5 -0.563 1 25.67 184 ALA B CA 1
ATOM 2863 C C . ALA B 1 184 ? 44.406 37.188 -0.331 1 25.67 184 ALA B C 1
ATOM 2865 O O . ALA B 1 184 ? 45.094 36.656 -1.224 1 25.67 184 ALA B O 1
ATOM 2866 N N . GLU B 1 185 ? 44.625 36.75 0.82 1 30.33 185 GLU B N 1
ATOM 2867 C CA . GLU B 1 185 ? 45.219 35.438 0.884 1 30.33 185 GLU B CA 1
ATOM 2868 C C . GLU B 1 185 ? 44.344 34.406 0.166 1 30.33 185 GLU B C 1
ATOM 2870 O O . GLU B 1 185 ? 44.406 33.219 0.458 1 30.33 185 GLU B O 1
ATOM 2875 N N . ALA B 1 186 ? 43.188 34.906 -0.544 1 27.11 186 ALA B N 1
ATOM 2876 C CA . ALA B 1 186 ? 42.438 33.781 -1.076 1 27.11 186 ALA B CA 1
ATOM 2877 C C . ALA B 1 186 ? 43.344 32.844 -1.88 1 27.11 186 ALA B C 1
ATOM 2879 O O . ALA B 1 186 ? 43 31.688 -2.104 1 27.11 186 ALA B O 1
ATOM 2880 N N . VAL B 1 187 ? 44.062 33.469 -2.783 1 30.42 187 VAL B N 1
ATOM 2881 C CA . VAL B 1 187 ? 44.344 32.5 -3.85 1 30.42 187 VAL B CA 1
ATOM 2882 C C . VAL B 1 187 ? 45.219 31.391 -3.32 1 30.42 187 VAL B C 1
ATOM 2884 O O . VAL B 1 187 ? 45.781 30.594 -4.098 1 30.42 187 VAL B O 1
ATOM 2887 N N . LEU B 1 188 ? 45.531 31.5 -2.037 1 24.08 188 LEU B N 1
ATOM 2888 C CA . LEU B 1 188 ? 46.625 30.578 -1.771 1 24.08 188 LEU B CA 1
ATOM 2889 C C . LEU B 1 188 ? 46.312 29.188 -2.348 1 24.08 188 LEU B C 1
ATOM 2891 O O . LEU B 1 188 ? 47.156 28.609 -3.039 1 24.08 188 LEU B O 1
ATOM 2895 N N . LEU B 1 189 ? 45.656 28.406 -1.582 1 25.45 189 LEU B N 1
ATOM 2896 C CA . LEU B 1 189 ? 46.25 27.156 -1.129 1 25.45 189 LEU B CA 1
ATOM 2897 C C . LEU B 1 189 ? 45.812 26 -2.029 1 25.45 189 LEU B C 1
ATOM 2899 O O . LEU B 1 189 ? 46.062 24.844 -1.717 1 25.45 189 LEU B O 1
ATOM 2903 N N . ASP B 1 190 ? 44.719 26.219 -2.893 1 27.73 190 ASP B N 1
ATOM 2904 C CA . ASP B 1 190 ? 44.281 24.875 -3.281 1 27.73 190 ASP B CA 1
ATOM 2905 C C . ASP B 1 190 ? 45.438 24.078 -3.869 1 27.73 190 ASP B C 1
ATOM 2907 O O . ASP B 1 190 ? 45.969 24.422 -4.934 1 27.73 190 ASP B O 1
ATOM 2911 N N . ARG B 1 191 ? 46.031 23.406 -3.16 1 27.47 191 ARG B N 1
ATOM 2912 C CA . ARG B 1 191 ? 47.219 22.531 -3.184 1 27.47 191 ARG B CA 1
ATOM 2913 C C . ARG B 1 191 ? 46.969 21.328 -4.09 1 27.47 191 ARG B C 1
ATOM 2915 O O . ARG B 1 191 ? 47.875 20.516 -4.305 1 27.47 191 ARG B O 1
ATOM 2922 N N . PRO B 1 192 ? 46.188 21.188 -5.246 1 29.41 192 PRO B N 1
ATOM 2923 C CA . PRO B 1 192 ? 46 19.734 -5.336 1 29.41 192 PRO B CA 1
ATOM 2924 C C . PRO B 1 192 ? 47.281 18.953 -5.188 1 29.41 192 PRO B C 1
ATOM 2926 O O . PRO B 1 192 ? 48.312 19.359 -5.73 1 29.41 192 PRO B O 1
ATOM 2929 N N . GLU B 1 193 ? 47.438 18.359 -4.184 1 27.56 193 GLU B N 1
ATOM 2930 C CA . GLU B 1 193 ? 48.562 17.5 -3.801 1 27.56 193 GLU B CA 1
ATOM 2931 C C . GLU B 1 193 ? 48.906 16.531 -4.922 1 27.56 193 GLU B C 1
ATOM 2933 O O . GLU B 1 193 ? 48.094 16.234 -5.781 1 27.56 193 GLU B O 1
ATOM 2938 N N . PRO B 1 194 ? 50.062 15.789 -4.75 1 28.78 194 PRO B N 1
ATOM 2939 C CA . PRO B 1 194 ? 51.062 15.008 -5.484 1 28.78 194 PRO B CA 1
ATOM 2940 C C . PRO B 1 194 ? 50.531 13.656 -5.949 1 28.78 194 PRO B C 1
ATOM 2942 O O . PRO B 1 194 ? 51.25 12.867 -6.535 1 28.78 194 PRO B O 1
ATOM 2945 N N . VAL B 1 195 ? 49.25 13.383 -6.359 1 27.56 195 VAL B N 1
ATOM 2946 C CA . VAL B 1 195 ? 49.156 11.953 -6.125 1 27.56 195 VAL B CA 1
ATOM 2947 C C . VAL B 1 195 ? 50.406 11.242 -6.609 1 27.56 195 VAL B C 1
ATOM 2949 O O . VAL B 1 195 ? 50.969 11.602 -7.648 1 27.56 195 VAL B O 1
ATOM 2952 N N . LYS B 1 196 ? 50.781 10.172 -5.859 1 24.67 196 LYS B N 1
ATOM 2953 C CA . LYS B 1 196 ? 51.938 9.305 -5.715 1 24.67 196 LYS B CA 1
ATOM 2954 C C . LYS B 1 196 ? 52.188 8.508 -6.992 1 24.67 196 LYS B C 1
ATOM 2956 O O . LYS B 1 196 ? 51.281 8.312 -7.797 1 24.67 196 LYS B O 1
ATOM 2961 N N . PRO B 1 197 ? 53.156 7.398 -6.887 1 25.88 197 PRO B N 1
ATOM 2962 C CA . PRO B 1 197 ? 54.219 6.723 -7.594 1 25.88 197 PRO B CA 1
ATOM 2963 C C . PRO B 1 197 ? 53.719 5.656 -8.562 1 25.88 197 PRO B C 1
ATOM 2965 O O . PRO B 1 197 ? 54.531 5.098 -9.336 1 25.88 197 PRO B O 1
ATOM 2968 N N . ALA B 1 198 ? 52.625 5.574 -9.344 1 23.78 198 ALA B N 1
ATOM 2969 C CA . ALA B 1 198 ? 52.406 4.145 -9.531 1 23.78 198 ALA B CA 1
ATOM 2970 C C . ALA B 1 198 ? 53.625 3.48 -10.18 1 23.78 198 ALA B C 1
ATOM 2972 O O . ALA B 1 198 ? 54.062 3.891 -11.258 1 23.78 198 ALA B O 1
ATOM 2973 N N . GLU B 1 199 ? 54.469 2.664 -9.461 1 20.75 199 GLU B N 1
ATOM 2974 C CA . GLU B 1 199 ? 55.656 1.886 -9.773 1 20.75 199 GLU B CA 1
ATOM 2975 C C . GLU B 1 199 ? 55.375 0.866 -10.875 1 20.75 199 GLU B C 1
ATOM 2977 O O . GLU B 1 199 ? 56.188 0.705 -11.789 1 20.75 199 GLU B O 1
ATOM 2982 N N . THR B 1 200 ? 54.531 -0.129 -10.719 1 24.89 200 THR B N 1
ATOM 2983 C CA . THR B 1 200 ? 55.312 -1.37 -10.703 1 24.89 200 THR B CA 1
ATOM 2984 C C . THR B 1 200 ? 55.969 -1.621 -12.062 1 24.89 200 THR B C 1
ATOM 2986 O O . THR B 1 200 ? 55.562 -1.022 -13.062 1 24.89 200 THR B O 1
ATOM 2989 N N . ALA B 1 201 ? 56.094 -2.975 -12.281 1 24.97 201 ALA B N 1
ATOM 2990 C CA . ALA B 1 201 ? 57 -4.035 -12.656 1 24.97 201 ALA B CA 1
ATOM 2991 C C . ALA B 1 201 ? 56.938 -4.328 -14.148 1 24.97 201 ALA B C 1
ATOM 2993 O O . ALA B 1 20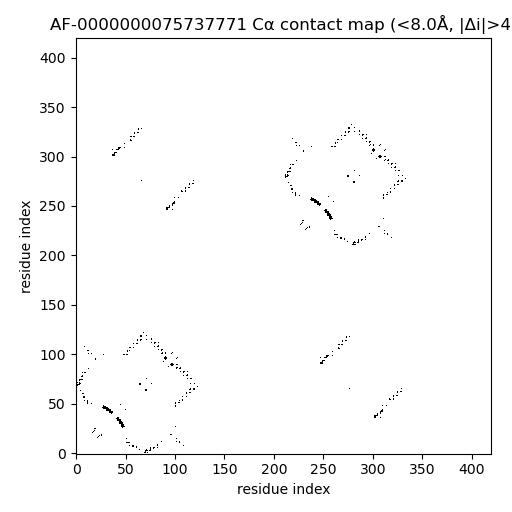1 ? 55.844 -4.328 -14.734 1 24.97 201 ALA B O 1
ATOM 2994 N N . LYS B 1 202 ? 58.062 -3.98 -14.75 1 25.95 202 LYS B N 1
ATOM 2995 C CA . LYS B 1 202 ? 58.531 -4.371 -16.078 1 25.95 202 LYS B CA 1
ATOM 2996 C C . LYS B 1 202 ? 58.219 -5.844 -16.344 1 25.95 202 LYS B C 1
ATOM 2998 O O . LYS B 1 202 ? 58.562 -6.711 -15.539 1 25.95 202 LYS B O 1
ATOM 3003 N N . ASN B 1 203 ? 56.938 -6.227 -16.828 1 23.41 203 ASN B N 1
ATOM 3004 C CA . ASN B 1 203 ? 56.906 -7.586 -17.344 1 23.41 203 ASN B CA 1
ATOM 3005 C C . ASN B 1 203 ? 58.125 -7.859 -18.266 1 23.41 203 ASN B C 1
ATOM 3007 O O . ASN B 1 203 ? 58.375 -7.09 -19.188 1 23.41 203 ASN B O 1
ATOM 3011 N N . GLU B 1 204 ? 59.219 -8.539 -17.734 1 23.58 204 GLU B N 1
ATOM 3012 C CA . GLU B 1 204 ? 60.438 -9.188 -18.234 1 23.58 204 GLU B CA 1
ATOM 3013 C C . GLU B 1 204 ? 60.188 -9.883 -19.562 1 23.58 204 GLU B C 1
ATOM 3015 O O . GLU B 1 204 ? 60.938 -9.734 -20.516 1 23.58 204 GLU B O 1
ATOM 3020 N N . GLU B 1 205 ? 59.469 -10.867 -19.547 1 24.53 205 GLU B N 1
ATOM 3021 C CA . GLU B 1 205 ? 60.188 -12.008 -20.109 1 24.53 205 GLU B CA 1
ATOM 3022 C C . GLU B 1 205 ? 60.344 -11.898 -21.625 1 24.53 205 GLU B C 1
ATOM 3024 O O . GLU B 1 205 ? 61.438 -12.078 -22.156 1 24.53 205 GLU B O 1
ATOM 3029 N N . LYS B 1 206 ? 59.281 -12.242 -22.344 1 28.36 206 LYS B N 1
ATOM 3030 C CA . LYS B 1 206 ? 59.656 -13.367 -23.188 1 28.36 206 LYS B CA 1
ATOM 3031 C C . LYS B 1 206 ? 60.188 -12.898 -24.547 1 28.36 206 LYS B C 1
ATOM 3033 O O . LYS B 1 206 ? 59.438 -12.344 -25.344 1 28.36 206 LYS B O 1
ATOM 3038 N N . SER B 1 207 ? 61.469 -12.164 -24.516 1 24.12 207 SER B N 1
ATOM 3039 C CA . SER B 1 207 ? 62.281 -11.984 -25.719 1 24.12 207 SER B CA 1
ATOM 3040 C C . SER B 1 207 ? 62.406 -13.297 -26.484 1 24.12 207 SER B C 1
ATOM 3042 O O . SER B 1 207 ? 62.969 -13.32 -27.578 1 24.12 207 SER B O 1
ATOM 3044 N N . PRO B 1 208 ? 61.906 -14.5 -26.156 1 28.31 208 PRO B N 1
ATOM 3045 C CA . PRO B 1 208 ? 62.906 -15.32 -26.859 1 28.31 208 PRO B CA 1
ATOM 3046 C C . PRO B 1 208 ? 62.969 -15 -28.359 1 28.31 208 PRO B C 1
ATOM 3048 O O . PRO B 1 208 ? 64.062 -15.047 -28.953 1 28.31 208 PRO B O 1
ATOM 3051 N N . ALA B 1 209 ? 61.625 -14.867 -29.031 1 27.62 209 ALA B N 1
ATOM 3052 C CA . ALA B 1 209 ? 61.781 -15.68 -30.219 1 27.62 209 ALA B CA 1
ATOM 3053 C C . ALA B 1 209 ? 62.625 -14.945 -31.266 1 27.62 209 ALA B C 1
ATOM 3055 O O . ALA B 1 209 ? 62.375 -13.773 -31.562 1 27.62 209 ALA B O 1
ATOM 3056 N N . ARG B 1 210 ? 63.781 -15.656 -31.641 1 22.44 210 ARG B N 1
ATOM 3057 C CA . ARG B 1 210 ? 64.375 -15.969 -32.938 1 22.44 210 ARG B CA 1
ATOM 3058 C C . ARG B 1 210 ? 63.281 -16.422 -33.938 1 22.44 210 ARG B C 1
ATOM 3060 O O . ARG B 1 210 ? 62.375 -17.156 -33.562 1 22.44 210 ARG B O 1
#

Secondary structure (DSSP, 8-state):
-------TTHHHHHHHHHHHHH-TT--TT-EEEEEE-TTS-EEEEEHHHHHHHHHHHHHHHHHHHHTSTTTS-HHHHHHHHHHHHHHHHHHHH-GGG-SHHHHHHHHHHHHHHHHHHHHHHHHHHHHHHHHHHHHHHHHHHHHTS-------------------------------TTSS-TT---S-----------------------/-------TTHHHHHHHHHHHHH-TT--TT-EEEEEE-TTS-EEEEEHHHHHHHHHHHHHHHHHHHHTSTTTS-HHHHHHHHHHHHHHHHHHHH-GGG-SHHHHHHHHHHHHHHHHHHHHHHHHHHHHHHHHHHHHHHHHHHHHTS---------------------------------TTTTSSGGGS----------------------

Sequence (420 aa):
MSIIGFPLLLIPVAICNIIVFLMPGLAFDAALTRVVLPSGATWTIALGDTLVALGVLLLLPEVMKAARPGAKYLTDHLLSLLVLGGITAEFVMLPQFANATVALLSLLALVDFLSGIALRSRHKREARAARSAAAKSSAETIEDEPEQPATVAEPAPVVVPATELAPQTVEPASASAASAASIAEAVLLDRPEPVKPAETAKNEEKSPARMSIIGFPLLLIPVAICNIIVFLMPGLAFDAALTRVVLPSGATWTIALGDTLVALGVLLLLPEVMKAARPGAKYLTDHLLSLLVLGGITAEFVMLPQFANATVALLSLLALVDFLSGIALRSRHKREARAARSAAAKSSAETIEDEPEQPATVAEPAPVVVPATELAPQTVEPASASAASAASIAEAVLLDRPEPVKPAETAKNEEKSPAR

Foldseek 3Di:
DQPLDDQPLVVLVVVLVCCVVVPVPQDQQQFPDWDQDPVRDIDTDGNLNVSLVSLVVSLVVLLVQLLDPPHCDVSSLVNLVCSLVVLVCCCVPPPSSVDPSSVSSSVSSVCSNVSSVVSNVVSVVVVVVVVVVVVVVVVVVVVPPPPPPPPPPPPPPPPVPPPPVPVPPPPPPPDDPPPDDDPPDPDDDPPVDDDPPVDDDDPDDDPDPD/DQPLDDQQLVVLVVVLVCCVVVPVPQDQQQFPDWDQDPVRDIDTDGNLNVSLVSLVVSLVVLLVQLLDVPHNDVSSLVNLVCSLVVLVCCCVPPPSSVDPSSVSSSVSSVCSNVSSVVSRVVSVVVVVVVVVVVVVVVVVVVVPPPPPPPPPPDPPPPPVPDPPVPPPPPPDPPCCVPDPPDPDPVVPDPPPDDPDDPDDDDPDDDPDDD

Solvent-accessible surface area (backbone atoms only — not comparable to full-atom values): 24963 Å² total; per-residue (Å²): 129,70,63,79,56,77,61,59,58,48,50,48,52,49,52,49,49,50,39,56,73,74,34,73,85,64,55,52,78,39,72,72,49,76,44,76,37,89,44,67,36,65,33,70,41,25,48,27,59,51,40,40,48,50,38,55,59,40,45,42,61,50,54,55,48,27,63,36,84,82,32,65,39,72,62,34,53,49,48,30,44,49,52,24,51,49,44,42,45,40,31,39,61,31,56,89,35,41,45,67,48,46,52,49,46,28,49,50,30,45,39,54,41,50,46,37,52,53,43,42,53,48,51,50,50,51,52,51,52,49,51,53,53,52,54,54,54,57,54,54,56,66,68,65,52,71,74,65,72,73,70,73,70,67,77,64,75,72,70,71,66,78,70,71,76,63,80,71,77,77,70,78,76,80,74,77,72,78,74,71,68,88,72,63,95,72,78,76,89,74,78,73,76,83,76,75,73,87,70,75,79,66,93,74,69,84,66,79,85,124,128,69,64,78,56,79,62,58,58,48,52,47,53,48,51,49,49,49,39,56,73,75,35,72,85,62,56,50,78,39,74,73,50,76,44,76,37,87,43,67,34,68,33,69,40,26,46,27,58,51,40,41,47,50,39,55,59,38,44,41,61,51,54,55,48,27,64,38,83,81,30,64,39,72,63,36,52,48,51,32,44,48,52,25,51,49,46,44,44,38,31,38,59,32,54,91,35,41,45,66,48,44,50,50,46,30,50,51,30,45,40,55,42,50,48,37,52,53,43,43,52,48,51,50,50,54,50,50,52,51,51,54,52,51,54,54,57,59,53,54,58,64,67,66,56,75,75,67,74,72,74,76,71,69,77,66,78,77,69,75,70,78,76,69,77,64,80,73,72,77,69,78,77,72,71,76,80,56,82,75,69,78,69,73,72,68,77,62,65,87,54,87,75,75,81,82,71,90,70,86,74,79,88,72,68,88,65,74,85,126